Protein AF-A0A7R8X5J8-F1 (afdb_monomer_lite)

Organism: NCBI:txid69355

Sequence (379 aa):
MRDILRKKVKKLAGLCFRLHREPLELFSRILMIYAPQMLYEENERKGQHSQLTSLLLSNMGRINFPTYPVTTTRQLYLDRQDSIFYYEAQKLCSALQVLVEKKEWTEALELCQQAELKLDVYQSNKLYKMHVLYLPAFLRKLTAPSMLCYALSIQVEVLEKLRQYDEAVALLGRLLNQKNFLQDSRARWYDRLALNLHQHLKKPHLALEVIREGMRDAEVRGGHRLSLSERAERILAMLNREKRKKKKSKTEGEEEEDEEEGMKWDGPSFMCPKTAPLVLITGRSLPRDIPGMKRVYVMDGAEEGSKIACSVEELVIGHYEKNGFPNGIHGEGSTFHAIFGMFFWDIIYSAVPDAFINKHQILPLDLNSPFFYARFGSL

Foldseek 3Di:
DVVVVVVVVCVVVDDDDDDDPVVVVVVLLVLCVQPPFLCPPPVRVCPSVNSVVLVVCVVVVNDDADDFDAFADADLAPDPVQSVLLVVLVVLLVVLVVCVVVVVLVVSLVSLVVLVVSLVVQCVDPVSVVRLQPDDLLSVSRGNNQSSLVSLVVNLVSCVSVLVLVVSLVSLVVSLVDDRYPLLCVLVSLLSNLCSCVPRVVNNVVSLVSLLVLLVDPSHDDVSPQVSLVSNVVSQVVQQVVVVVVVVVVPPDDDDPDPDDGDDRPGDDHDDDDDDDDDDDDFAWDPDPDVPDATWTWDADPDVPDIDIDHPQVVVVVVVCVVVPVDDDDDVCNVVVVVCCVVCVCLQSYHDHQLDNDRSDNGGSCPVDPVSVPVVPDD

InterPro domains:
  IPR033315 Fanconi-associated nuclease 1-like [PTHR15749] (5-374)
  IPR049126 Fanconi-associated nuclease 1-like, TPR domain [PF21170] (82-235)
  IPR049132 Fanconi-associated nuclease 1-like, eukaryotes [cd22326] (1-375)

pLDDT: mean 89.66, std 11.08, range [40.62, 98.5]

Radius of gyration: 27.31 Å; chains: 1; bounding box: 70×75×76 Å

Structure (mmCIF, N/CA/C/O backbone):
data_AF-A0A7R8X5J8-F1
#
_entry.id   AF-A0A7R8X5J8-F1
#
loop_
_atom_site.group_PDB
_atom_site.id
_atom_site.type_symbol
_atom_site.label_atom_id
_atom_site.label_alt_id
_atom_site.label_comp_id
_atom_site.label_asym_id
_atom_site.label_entity_id
_atom_site.label_seq_id
_atom_site.pdbx_PDB_ins_code
_atom_site.Cartn_x
_atom_site.Cartn_y
_atom_site.Cartn_z
_atom_site.occupancy
_atom_site.B_iso_or_equiv
_atom_site.auth_seq_id
_atom_site.auth_comp_id
_atom_site.auth_asym_id
_atom_site.auth_atom_id
_atom_site.pdbx_PDB_model_num
ATOM 1 N N . MET A 1 1 ? 12.878 27.355 39.575 1.00 71.50 1 MET A N 1
ATOM 2 C CA . MET A 1 1 ? 13.371 27.859 38.265 1.00 71.50 1 MET A CA 1
ATOM 3 C C . MET A 1 1 ? 12.346 27.687 37.131 1.00 71.50 1 MET A C 1
ATOM 5 O O . MET A 1 1 ? 12.013 28.685 36.500 1.00 71.50 1 MET A O 1
ATOM 9 N N . ARG A 1 2 ? 11.777 26.487 36.901 1.00 81.44 2 ARG A N 1
ATOM 10 C CA . ARG A 1 2 ? 10.748 26.238 35.859 1.00 81.44 2 ARG A CA 1
ATOM 11 C C . ARG A 1 2 ? 9.509 27.145 35.938 1.00 81.44 2 ARG A C 1
ATOM 13 O O . ARG A 1 2 ? 9.089 27.669 34.912 1.00 81.44 2 ARG A O 1
ATOM 20 N N . ASP A 1 3 ? 8.960 27.397 37.126 1.00 85.75 3 ASP A N 1
ATOM 21 C CA . ASP A 1 3 ? 7.742 28.219 37.257 1.00 85.75 3 ASP A CA 1
ATOM 22 C C . ASP A 1 3 ? 7.964 29.705 36.965 1.00 85.75 3 ASP A C 1
ATOM 24 O O . ASP A 1 3 ? 7.092 30.371 36.405 1.00 85.75 3 ASP A O 1
ATOM 28 N N . ILE A 1 4 ? 9.155 30.221 37.282 1.00 90.38 4 ILE A N 1
ATOM 29 C CA . ILE A 1 4 ? 9.555 31.600 36.966 1.00 90.38 4 ILE A CA 1
ATOM 30 C C . ILE A 1 4 ? 9.665 31.766 35.446 1.00 90.38 4 ILE A C 1
ATOM 32 O O . ILE A 1 4 ? 9.130 32.723 34.885 1.00 90.38 4 ILE A O 1
ATOM 36 N N . LEU A 1 5 ? 10.292 30.795 34.772 1.00 93.12 5 LEU A N 1
ATOM 37 C CA . LEU A 1 5 ? 10.352 30.725 33.311 1.00 93.12 5 LEU A CA 1
ATOM 38 C C . LEU A 1 5 ? 8.951 30.649 32.698 1.00 93.12 5 LEU A C 1
ATOM 40 O O . LEU A 1 5 ? 8.623 31.452 31.830 1.00 93.12 5 LEU A O 1
ATOM 44 N N . ARG A 1 6 ? 8.085 29.763 33.201 1.00 91.69 6 ARG A N 1
ATOM 45 C CA . ARG A 1 6 ? 6.707 29.620 32.713 1.00 91.69 6 ARG A CA 1
ATOM 46 C C . ARG A 1 6 ? 5.906 30.917 32.849 1.00 91.69 6 ARG A C 1
ATOM 48 O O . ARG A 1 6 ? 5.167 31.259 31.931 1.00 91.69 6 ARG A O 1
ATOM 55 N N . LYS A 1 7 ? 6.055 31.658 33.955 1.00 91.81 7 LYS A N 1
ATOM 56 C CA . LYS A 1 7 ? 5.405 32.968 34.147 1.00 91.81 7 LYS A CA 1
ATOM 57 C C . LYS A 1 7 ? 5.925 34.021 33.164 1.00 91.81 7 LYS A C 1
ATOM 59 O O . LYS A 1 7 ? 5.110 34.716 32.562 1.00 91.81 7 LYS A O 1
ATOM 64 N N . LYS A 1 8 ? 7.246 34.116 32.959 1.00 94.00 8 LYS A N 1
ATOM 65 C CA . LYS A 1 8 ? 7.833 35.033 31.963 1.00 94.00 8 LYS A CA 1
ATOM 66 C C . LYS A 1 8 ? 7.366 34.701 30.542 1.00 94.00 8 LYS A C 1
ATOM 68 O O . LYS A 1 8 ? 6.934 35.601 29.833 1.00 94.00 8 LYS A O 1
ATOM 73 N N . VAL A 1 9 ? 7.371 33.420 30.165 1.00 94.81 9 VAL A N 1
ATOM 74 C CA . VAL A 1 9 ? 6.890 32.954 28.853 1.00 94.81 9 VAL A CA 1
ATOM 75 C C . VAL A 1 9 ? 5.410 33.275 28.662 1.00 94.81 9 VAL A C 1
ATOM 77 O O . VAL A 1 9 ? 5.051 33.838 27.639 1.00 94.81 9 VAL A O 1
ATOM 80 N N . LYS A 1 10 ? 4.552 32.997 29.654 1.00 93.38 10 LYS A N 1
ATOM 81 C CA . LYS A 1 10 ? 3.124 33.354 29.584 1.00 93.38 10 LYS A CA 1
ATOM 82 C C . LYS A 1 10 ? 2.907 34.859 29.415 1.00 93.38 10 LYS A C 1
ATOM 84 O O . LYS A 1 10 ? 2.040 35.257 28.649 1.00 93.38 10 LYS A O 1
ATOM 89 N N . LYS A 1 11 ? 3.698 35.689 30.105 1.00 94.75 11 LYS A N 1
ATOM 90 C CA . LYS A 1 11 ? 3.622 37.151 29.973 1.00 94.75 11 LYS A CA 1
ATOM 91 C C . LYS A 1 11 ? 4.022 37.621 28.569 1.00 94.75 11 LYS A C 1
ATOM 93 O O . LYS A 1 11 ? 3.382 38.524 28.051 1.00 94.75 11 LYS A O 1
ATOM 98 N N . LEU A 1 12 ? 5.046 37.011 27.969 1.00 95.88 12 LEU A N 1
ATOM 99 C CA . LEU A 1 12 ? 5.494 37.325 26.605 1.00 95.88 12 LEU A CA 1
ATOM 100 C C . LEU A 1 12 ? 4.529 36.813 25.528 1.00 95.88 12 LEU A C 1
ATOM 102 O O . LEU A 1 12 ? 4.311 37.503 24.542 1.00 95.88 12 LEU A O 1
ATOM 106 N N . ALA A 1 13 ? 3.955 35.622 25.714 1.00 93.75 13 ALA A N 1
ATOM 107 C CA . ALA A 1 13 ? 3.039 35.017 24.749 1.00 93.75 13 ALA A CA 1
ATOM 108 C C . ALA A 1 13 ? 1.680 35.739 24.677 1.00 93.75 13 ALA A C 1
ATOM 110 O O . ALA A 1 13 ? 1.012 35.681 23.649 1.00 93.75 13 ALA A O 1
ATOM 111 N N . GLY A 1 14 ? 1.272 36.423 25.753 1.00 94.00 14 GLY A N 1
ATOM 112 C CA . GLY A 1 14 ? 0.012 37.162 25.804 1.00 94.00 14 GLY A CA 1
ATOM 113 C C . GLY A 1 14 ? -1.219 36.248 25.838 1.00 94.00 14 GLY A C 1
ATOM 114 O O . GLY A 1 14 ? -1.211 35.188 26.469 1.00 94.00 14 GLY A O 1
ATOM 115 N N . LEU A 1 15 ? -2.305 36.683 25.192 1.00 94.12 15 LEU A N 1
ATOM 116 C CA . LEU A 1 15 ? -3.537 35.901 25.073 1.00 94.12 15 LEU A CA 1
ATOM 117 C C . LEU A 1 15 ? -3.350 34.791 24.036 1.00 94.12 15 LEU A C 1
ATOM 119 O O . LEU A 1 15 ? -3.205 35.054 22.845 1.00 94.12 15 LEU A O 1
ATOM 123 N N . CYS A 1 16 ? -3.387 33.541 24.491 1.00 93.62 16 CYS A N 1
ATOM 124 C CA . CYS A 1 16 ? -3.328 32.371 23.623 1.00 93.62 16 CYS A CA 1
ATOM 125 C C . CYS A 1 16 ? -4.620 31.568 23.743 1.00 93.62 16 CYS A C 1
ATOM 127 O O . CYS A 1 16 ? -5.056 31.237 24.847 1.00 93.62 16 CYS A O 1
ATOM 129 N N . PHE A 1 17 ? -5.183 31.188 22.601 1.00 93.19 17 PHE A N 1
ATOM 130 C CA . PHE A 1 17 ? -6.347 30.316 22.528 1.00 93.19 17 PHE A CA 1
ATOM 131 C C . PHE A 1 17 ? -5.923 28.945 22.010 1.00 93.19 17 PHE A C 1
ATOM 133 O O . PHE A 1 17 ? -5.065 28.826 21.136 1.00 93.19 17 PHE A O 1
ATOM 140 N N . ARG A 1 18 ? -6.531 27.894 22.554 1.00 93.44 18 ARG A N 1
ATOM 141 C CA . ARG A 1 18 ? -6.378 26.523 22.071 1.00 93.44 18 ARG A CA 1
ATOM 142 C C . ARG A 1 18 ? -7.739 25.856 22.129 1.00 93.44 18 ARG A C 1
ATOM 144 O O . ARG A 1 18 ? -8.434 25.984 23.133 1.00 93.44 18 ARG A O 1
ATOM 151 N N . LEU A 1 19 ? -8.092 25.122 21.080 1.00 93.12 19 LEU A N 1
ATOM 152 C CA . LEU A 1 19 ? -9.309 24.317 21.077 1.00 93.12 19 LEU A CA 1
ATOM 153 C C . LEU A 1 19 ? -9.273 23.281 22.207 1.00 93.12 19 LEU A C 1
ATOM 155 O O . LEU A 1 19 ? -8.221 22.715 22.527 1.00 93.12 19 LEU A O 1
ATOM 159 N N . HIS A 1 20 ? -10.433 23.034 22.814 1.00 95.19 20 HIS A N 1
ATOM 160 C CA . HIS A 1 20 ? -10.565 21.970 23.800 1.00 95.19 20 HIS A CA 1
ATOM 161 C C . HIS A 1 20 ? -10.403 20.608 23.114 1.00 95.19 20 HIS A C 1
ATOM 163 O O . HIS A 1 20 ? -10.935 20.381 22.025 1.00 95.19 20 HIS A O 1
ATOM 169 N N . ARG A 1 21 ? -9.659 19.699 23.750 1.00 92.38 21 ARG A N 1
ATOM 170 C CA . ARG A 1 21 ? -9.259 18.428 23.133 1.00 92.38 21 ARG A CA 1
ATOM 171 C C . ARG A 1 21 ? -10.446 17.496 22.891 1.00 92.38 21 ARG A C 1
ATOM 173 O O . ARG A 1 21 ? -10.514 16.875 21.840 1.00 92.38 21 ARG A O 1
ATOM 180 N N . GLU A 1 22 ? -11.380 17.421 23.833 1.00 93.31 22 GLU A N 1
ATOM 181 C CA . GLU A 1 22 ? -12.518 16.496 23.747 1.00 93.31 22 GLU A CA 1
ATOM 182 C C . GLU A 1 22 ? -13.473 16.802 22.574 1.00 93.31 22 GLU A C 1
ATOM 184 O O . GLU A 1 22 ? -13.712 15.891 21.778 1.00 93.31 22 GLU A O 1
ATOM 189 N N . PRO A 1 23 ? -13.968 18.047 22.373 1.00 94.25 23 PRO A N 1
ATOM 190 C CA . PRO A 1 23 ? -14.738 18.383 21.176 1.00 94.25 23 PRO A CA 1
ATOM 191 C C . PRO A 1 23 ? -13.960 18.141 19.885 1.00 94.25 23 PRO A C 1
ATOM 193 O O . PRO A 1 23 ? -14.516 17.614 18.926 1.00 94.25 23 PRO A O 1
ATOM 196 N N . LEU A 1 24 ? -12.666 18.480 19.863 1.00 90.12 24 LEU A N 1
ATOM 197 C CA . LEU A 1 24 ? -11.823 18.259 18.691 1.00 90.12 24 LEU A CA 1
ATOM 198 C C . LEU A 1 24 ? -11.755 16.766 18.330 1.00 90.12 24 LEU A C 1
ATOM 200 O O . LEU A 1 24 ? -11.981 16.404 17.181 1.00 90.12 24 LEU A O 1
ATOM 204 N N . GLU A 1 25 ? -11.520 15.888 19.309 1.00 90.38 25 GLU A N 1
ATOM 205 C CA . GLU A 1 25 ? -11.494 14.437 19.089 1.00 90.38 25 GLU A CA 1
ATOM 206 C C . GLU A 1 25 ? -12.866 13.862 18.707 1.00 90.38 25 GLU A C 1
ATOM 208 O O . GLU A 1 25 ? -12.939 12.866 17.985 1.00 90.38 25 GLU A O 1
ATOM 213 N N . LEU A 1 26 ? -13.968 14.465 19.161 1.00 91.81 26 LEU A N 1
ATOM 214 C CA . LEU A 1 26 ? -15.308 14.106 18.698 1.00 91.81 26 LEU A CA 1
ATOM 215 C C . LEU A 1 26 ? -15.492 14.445 17.213 1.00 91.81 26 LEU A C 1
ATOM 217 O O . LEU A 1 26 ? -15.857 13.562 16.439 1.00 91.81 26 LEU A O 1
ATOM 221 N N . PHE A 1 27 ? -15.195 15.678 16.799 1.00 91.06 27 PHE A N 1
ATOM 222 C CA . PHE A 1 27 ? -15.345 16.088 15.400 1.00 91.06 27 PHE A CA 1
ATOM 223 C C . PHE A 1 27 ? -14.394 15.340 14.464 1.00 91.06 27 PHE A C 1
ATOM 225 O O . PHE A 1 27 ? -14.813 14.940 13.381 1.00 91.06 27 PHE A O 1
ATOM 232 N N . SER A 1 28 ? -13.159 15.061 14.889 1.00 89.38 28 SER A N 1
ATOM 233 C CA . SER A 1 28 ? -12.234 14.219 14.122 1.00 89.38 28 SER A CA 1
ATOM 234 C C . SER A 1 28 ? -12.775 12.802 13.906 1.00 89.38 28 SER A C 1
ATOM 236 O O . SER A 1 28 ? -12.624 12.259 12.814 1.00 89.38 28 SER A O 1
ATOM 238 N N . ARG A 1 29 ? -13.445 12.207 14.904 1.00 90.88 29 ARG A N 1
ATOM 239 C CA . ARG A 1 29 ? -14.107 10.900 14.743 1.00 90.88 29 ARG A CA 1
ATOM 240 C C . ARG A 1 29 ? -15.298 10.969 13.796 1.00 90.88 29 ARG A C 1
ATOM 242 O O . ARG A 1 29 ? -15.433 10.094 12.950 1.00 90.88 29 ARG A O 1
ATOM 249 N N . ILE A 1 30 ? -16.133 12.002 13.913 1.00 90.50 30 ILE A N 1
ATOM 250 C CA . ILE A 1 30 ? -17.273 12.210 13.006 1.00 90.50 30 ILE A CA 1
ATOM 251 C C . ILE A 1 30 ? -16.777 12.345 11.565 1.00 90.50 30 ILE A C 1
ATOM 253 O O . ILE A 1 30 ? -17.298 11.676 10.678 1.00 90.50 30 ILE A O 1
ATOM 257 N N . LEU A 1 31 ? -15.741 13.154 11.339 1.00 88.19 31 LEU A N 1
ATOM 258 C CA . LEU A 1 31 ? -15.153 13.352 10.018 1.00 88.19 31 LEU A CA 1
ATOM 259 C C . LEU A 1 31 ? -14.571 12.053 9.449 1.00 88.19 31 LEU A C 1
ATOM 261 O O . LEU A 1 31 ? -14.787 11.750 8.280 1.00 88.19 31 LEU A O 1
ATOM 265 N N . MET A 1 32 ? -13.885 11.264 10.278 1.00 88.06 32 MET A N 1
ATOM 266 C CA . MET A 1 32 ? -13.378 9.959 9.864 1.00 88.06 32 MET A CA 1
ATOM 267 C C . MET A 1 32 ? -14.510 8.998 9.491 1.00 88.06 32 MET A C 1
ATOM 269 O O . MET A 1 32 ? -14.403 8.312 8.485 1.00 88.06 32 MET A O 1
ATOM 273 N N . ILE A 1 33 ? -15.584 8.916 10.280 1.00 88.06 33 ILE A N 1
ATOM 274 C CA . ILE A 1 33 ? -16.722 8.043 9.948 1.00 88.06 33 ILE A CA 1
ATOM 275 C C . ILE A 1 33 ? -17.393 8.519 8.657 1.00 88.06 33 ILE A C 1
ATOM 277 O O . ILE A 1 33 ? -17.816 7.699 7.849 1.00 88.06 33 ILE A O 1
ATOM 281 N N . TYR A 1 34 ? -17.471 9.837 8.462 1.00 87.62 34 TYR A N 1
ATOM 282 C CA . TYR A 1 34 ? -18.050 10.432 7.269 1.00 87.62 34 TYR A CA 1
ATOM 283 C C . TYR A 1 34 ? -17.261 10.074 6.009 1.00 87.62 34 TYR A C 1
ATOM 285 O O . TYR A 1 34 ? -17.854 9.663 5.020 1.00 87.62 34 TYR A O 1
ATOM 293 N N . ALA A 1 35 ? -15.936 10.212 6.052 1.00 82.38 35 ALA A N 1
ATOM 294 C CA . ALA A 1 35 ? -15.031 9.935 4.944 1.00 82.38 35 ALA A CA 1
ATOM 295 C C . ALA A 1 35 ? -13.856 9.069 5.436 1.00 82.38 35 ALA A C 1
ATOM 297 O O . ALA A 1 35 ? -12.760 9.592 5.676 1.00 82.38 35 ALA A O 1
ATOM 298 N N . PRO A 1 36 ? -14.065 7.757 5.631 1.00 77.62 36 PRO A N 1
ATOM 299 C CA . PRO A 1 36 ? -13.010 6.880 6.118 1.00 77.62 36 PRO A CA 1
ATOM 300 C C . PRO A 1 36 ? -11.932 6.738 5.032 1.00 77.62 36 PRO A C 1
ATOM 302 O O . PRO A 1 36 ? -12.239 6.793 3.843 1.00 77.62 36 PRO A O 1
ATOM 305 N N . GLN A 1 37 ? -10.661 6.643 5.432 1.00 69.75 37 GLN A N 1
ATOM 306 C CA . GLN A 1 37 ? -9.523 6.678 4.498 1.00 69.75 37 GLN A CA 1
ATOM 307 C C . GLN A 1 37 ? -8.802 5.336 4.454 1.00 69.75 37 GLN A C 1
ATOM 309 O O . GLN A 1 37 ? -8.480 4.774 5.507 1.00 69.75 37 GLN A O 1
ATOM 314 N N . MET A 1 38 ? -8.415 4.901 3.257 1.00 67.94 38 MET A N 1
ATOM 315 C CA . MET A 1 38 ? -7.457 3.816 3.069 1.00 67.94 38 MET A CA 1
ATOM 316 C C . MET A 1 38 ? -6.032 4.386 3.073 1.00 67.94 38 MET A C 1
ATOM 318 O O . MET A 1 38 ? -5.467 4.685 2.027 1.00 67.94 38 MET A O 1
ATOM 322 N N . LEU A 1 39 ? -5.394 4.537 4.244 1.00 60.09 39 LEU A N 1
ATOM 323 C CA . LEU A 1 39 ? -4.056 5.173 4.321 1.00 60.09 39 LEU A CA 1
ATOM 324 C C . LEU A 1 39 ? -2.958 4.465 3.496 1.00 60.09 39 LEU A C 1
ATOM 326 O O . LEU A 1 39 ? -1.916 5.061 3.202 1.00 60.09 39 LEU A O 1
ATOM 330 N N . TYR A 1 40 ? -3.160 3.195 3.147 1.00 59.72 40 TYR A N 1
ATOM 331 C CA . TYR A 1 40 ? -2.239 2.418 2.320 1.00 59.72 40 TYR A CA 1
ATOM 332 C C . TYR A 1 40 ? -2.503 2.531 0.813 1.00 59.72 40 TYR A C 1
ATOM 334 O O . TYR A 1 40 ? -1.666 2.068 0.041 1.00 59.72 40 TYR A O 1
ATOM 342 N N . GLU A 1 41 ? -3.592 3.172 0.381 1.00 60.00 41 GLU A N 1
ATOM 343 C CA . GLU A 1 41 ? -3.792 3.562 -1.016 1.00 60.00 41 GLU A CA 1
ATOM 344 C C . GLU A 1 41 ? -3.207 4.973 -1.210 1.00 60.00 41 GLU A C 1
ATOM 346 O O . GLU A 1 41 ? -3.655 5.944 -0.601 1.00 60.00 41 GLU A O 1
ATOM 351 N N . GLU A 1 42 ? -2.144 5.095 -2.016 1.00 49.00 42 GLU A N 1
ATOM 352 C CA . GLU A 1 42 ? -1.359 6.339 -2.158 1.00 49.00 42 GLU A CA 1
ATOM 353 C C . GLU A 1 42 ? -2.216 7.549 -2.569 1.00 49.00 42 GLU A C 1
ATOM 355 O O . GLU A 1 42 ? -1.991 8.659 -2.087 1.00 49.00 42 GLU A O 1
ATOM 360 N N . ASN A 1 43 ? -3.260 7.316 -3.371 1.00 48.03 43 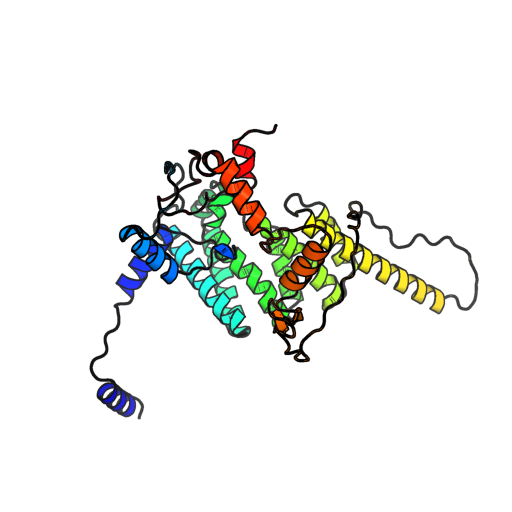ASN A N 1
ATOM 361 C CA . ASN A 1 43 ? -4.195 8.344 -3.837 1.00 48.03 43 ASN A CA 1
ATOM 362 C C . ASN A 1 43 ? -5.145 8.871 -2.742 1.00 48.03 43 ASN A C 1
ATOM 364 O O . ASN A 1 43 ? -5.756 9.930 -2.918 1.00 48.03 43 ASN A O 1
ATOM 368 N N . GLU A 1 44 ? -5.259 8.172 -1.608 1.00 52.75 44 GLU A N 1
ATOM 369 C CA . GLU A 1 44 ? -6.182 8.500 -0.514 1.00 52.75 44 GLU A CA 1
ATOM 370 C C . GLU A 1 44 ? -5.507 9.155 0.704 1.00 52.75 44 GLU A C 1
ATOM 372 O O . GLU A 1 44 ? -6.182 9.527 1.668 1.00 52.75 44 GLU A O 1
ATOM 377 N N . ARG A 1 45 ? -4.186 9.392 0.663 1.00 57.50 45 ARG A N 1
ATOM 378 C CA . ARG A 1 45 ? -3.403 10.019 1.751 1.00 57.50 45 ARG A CA 1
ATOM 379 C C . ARG A 1 45 ? -3.609 11.532 1.876 1.00 57.50 45 ARG A C 1
ATOM 381 O O . ARG A 1 45 ? -2.661 12.306 1.965 1.00 57.50 45 ARG A O 1
ATOM 388 N N . LYS A 1 46 ? -4.856 11.991 1.876 1.00 57.50 46 LYS A N 1
ATOM 389 C CA . LYS A 1 46 ? -5.170 13.427 1.890 1.00 57.50 46 LYS A CA 1
ATOM 390 C C . LYS A 1 46 ? -5.320 14.008 3.304 1.00 57.50 46 LYS A C 1
ATOM 392 O O . LYS A 1 46 ? -5.360 15.225 3.473 1.00 57.50 46 LYS A O 1
ATOM 397 N N . GLY A 1 47 ? -5.315 13.168 4.343 1.00 65.88 47 GLY A N 1
ATOM 398 C CA . GLY A 1 47 ? -5.442 13.607 5.735 1.00 65.88 47 GLY A CA 1
ATOM 399 C C . GLY A 1 47 ? -6.781 14.308 6.016 1.00 65.88 47 GLY A C 1
ATOM 400 O O . GLY A 1 47 ? -7.573 14.584 5.116 1.00 65.88 47 GLY A O 1
ATOM 401 N N . GLN A 1 48 ? -7.074 14.586 7.285 1.00 71.75 48 GLN A N 1
ATOM 402 C CA . GLN A 1 48 ? -8.363 15.187 7.673 1.00 71.75 48 GLN A CA 1
ATOM 403 C C . GLN A 1 48 ? -8.536 16.618 7.136 1.00 71.75 48 GLN A C 1
ATOM 405 O O . GLN A 1 48 ? -9.645 17.039 6.816 1.00 71.75 48 GLN A O 1
ATOM 410 N N . HIS A 1 49 ? -7.439 17.368 6.997 1.00 74.25 49 HIS A N 1
ATOM 411 C CA . HIS A 1 49 ? -7.492 18.750 6.525 1.00 74.25 49 HIS A CA 1
ATOM 412 C C . HIS A 1 49 ? -7.992 18.849 5.078 1.00 74.25 49 HIS A C 1
ATOM 414 O O . HIS A 1 49 ? -8.926 19.596 4.807 1.00 74.25 49 HIS A O 1
ATOM 420 N N . SER A 1 50 ? -7.447 18.043 4.161 1.00 77.38 50 SER A N 1
ATOM 421 C CA . SER A 1 50 ? -7.875 18.062 2.757 1.00 77.38 50 SER A CA 1
ATOM 422 C C . SER A 1 50 ? -9.325 17.604 2.577 1.00 77.38 50 SER A C 1
ATOM 424 O O . SER A 1 50 ? -10.025 18.119 1.703 1.00 77.38 50 SER A O 1
ATOM 426 N N . GLN A 1 51 ? -9.810 16.685 3.422 1.00 78.25 51 GLN A N 1
ATOM 427 C CA . GLN A 1 51 ? -11.221 16.292 3.423 1.00 78.25 51 GLN A CA 1
ATOM 428 C C . GLN A 1 51 ? -12.130 17.469 3.771 1.00 78.25 51 GLN A C 1
ATOM 430 O O . GLN A 1 51 ? -13.076 17.744 3.037 1.00 78.25 51 GLN A O 1
ATOM 435 N N . LEU A 1 52 ? -11.818 18.203 4.844 1.00 83.44 52 LEU A N 1
ATOM 436 C CA . LEU A 1 52 ? -12.576 19.397 5.225 1.00 83.44 52 LEU A CA 1
ATOM 437 C C . LEU A 1 52 ? -12.547 20.459 4.126 1.00 83.44 52 LEU A C 1
ATOM 439 O O . LEU A 1 52 ? -13.587 21.032 3.812 1.00 83.44 52 LEU A O 1
ATOM 443 N N . THR A 1 53 ? -11.390 20.680 3.497 1.00 85.69 53 THR A N 1
ATOM 444 C CA . THR A 1 53 ? -11.271 21.600 2.360 1.00 85.69 53 THR A CA 1
ATOM 445 C C . THR A 1 53 ? -12.148 21.160 1.190 1.00 85.69 53 THR A C 1
ATOM 447 O O . THR A 1 53 ? -12.851 21.984 0.613 1.00 85.69 53 THR A O 1
ATOM 450 N N . SER A 1 54 ? -12.168 19.866 0.864 1.00 84.94 54 SER A N 1
ATOM 451 C CA . SER A 1 54 ? -12.992 19.329 -0.227 1.00 84.94 54 SER A CA 1
ATOM 452 C C . SER A 1 54 ? -14.490 19.499 0.055 1.00 84.94 54 SER A C 1
ATOM 454 O O . SER A 1 54 ? -15.237 19.925 -0.824 1.00 84.94 54 SER A O 1
ATOM 456 N N . LEU A 1 55 ? -14.923 19.245 1.295 1.00 86.00 55 LEU A N 1
ATOM 457 C CA . LEU A 1 55 ? -16.309 19.454 1.728 1.00 86.00 55 LEU A CA 1
ATOM 458 C C . LEU A 1 55 ? -16.704 20.933 1.704 1.00 86.00 55 LEU A C 1
ATOM 460 O O . LEU A 1 55 ? -17.793 21.273 1.247 1.00 86.00 55 LEU A O 1
ATOM 464 N N . LEU A 1 56 ? -15.813 21.823 2.151 1.00 89.00 56 LEU A N 1
ATOM 465 C CA . LEU A 1 56 ? -16.033 23.266 2.098 1.00 89.00 56 LEU A CA 1
ATOM 466 C C . LEU A 1 56 ? -16.197 23.747 0.652 1.00 89.00 56 LEU A C 1
ATOM 468 O O . LEU A 1 56 ? -17.151 24.456 0.345 1.00 89.00 56 LEU A O 1
ATOM 472 N N . LEU A 1 57 ? -15.301 23.330 -0.244 1.00 90.06 57 LEU A N 1
ATOM 473 C CA . LEU A 1 57 ? -15.358 23.695 -1.658 1.00 90.06 57 LEU A CA 1
ATOM 474 C C . LEU A 1 57 ? -16.614 23.147 -2.344 1.00 90.06 57 LEU A C 1
ATOM 476 O O . LEU A 1 57 ? -17.193 23.836 -3.183 1.00 90.06 57 LEU A O 1
ATOM 480 N N . SER A 1 58 ? -17.072 21.955 -1.960 1.00 89.81 58 SER A N 1
ATOM 481 C CA . SER A 1 58 ? -18.348 21.413 -2.429 1.00 89.81 58 SER A CA 1
ATOM 482 C C . SER A 1 58 ? -19.538 22.242 -1.958 1.00 89.81 58 SER A C 1
ATOM 484 O O . SER A 1 58 ? -20.373 22.626 -2.772 1.00 89.81 58 SER A O 1
ATOM 486 N N . ASN A 1 59 ? -19.574 22.607 -0.673 1.00 89.81 59 ASN A N 1
ATOM 487 C CA . ASN A 1 59 ? -20.625 23.467 -0.124 1.00 89.81 59 ASN A CA 1
ATOM 488 C C . ASN A 1 59 ? -20.639 24.863 -0.768 1.00 89.81 59 ASN A C 1
ATOM 490 O O . ASN A 1 59 ? -21.695 25.476 -0.880 1.00 89.81 59 ASN A O 1
ATOM 494 N N . MET A 1 60 ? -19.483 25.362 -1.214 1.00 94.50 60 MET A N 1
ATOM 495 C CA . MET A 1 60 ? -19.362 26.615 -1.968 1.00 94.50 60 MET A CA 1
ATOM 496 C C . MET A 1 60 ? -19.712 26.478 -3.463 1.00 94.50 60 MET A C 1
ATOM 498 O O . MET A 1 60 ? -19.593 27.460 -4.195 1.00 94.50 60 MET A O 1
ATOM 502 N N . GLY A 1 61 ? -20.068 25.282 -3.945 1.00 91.69 61 GLY A N 1
ATOM 503 C CA . GLY A 1 61 ? -20.339 25.015 -5.363 1.00 91.69 61 GLY A CA 1
ATOM 504 C C . GLY A 1 61 ? -19.100 25.075 -6.266 1.00 91.69 61 GLY A C 1
ATOM 505 O O . GLY A 1 61 ? -19.223 25.226 -7.477 1.00 91.69 61 GLY A O 1
ATOM 506 N N . ARG A 1 62 ? -17.891 24.999 -5.692 1.00 93.25 62 ARG A N 1
ATOM 507 C CA . ARG A 1 62 ? -16.613 25.013 -6.431 1.00 93.25 62 ARG A CA 1
ATOM 508 C C . ARG A 1 62 ? -16.170 23.618 -6.870 1.00 93.25 62 ARG A C 1
ATOM 510 O O . ARG A 1 62 ? -15.367 23.509 -7.790 1.00 93.25 62 ARG A O 1
ATOM 517 N N . ILE A 1 63 ? -16.662 22.573 -6.204 1.00 90.25 63 ILE A N 1
ATOM 518 C CA . ILE A 1 63 ? -16.420 21.167 -6.546 1.00 90.25 63 ILE A CA 1
ATOM 519 C C . ILE A 1 63 ? -17.763 20.455 -6.668 1.00 90.25 63 ILE A C 1
ATOM 521 O O . ILE A 1 63 ? -18.575 20.497 -5.742 1.00 90.25 63 ILE A O 1
ATOM 525 N N . ASN A 1 64 ? -17.942 19.744 -7.780 1.00 91.38 64 ASN A N 1
ATOM 526 C CA . ASN A 1 64 ? -19.082 18.866 -8.009 1.00 91.38 64 ASN A CA 1
ATOM 527 C C . ASN A 1 64 ? -18.622 17.413 -7.931 1.00 91.38 64 ASN A C 1
ATOM 529 O O . ASN A 1 64 ? -17.676 17.019 -8.614 1.00 91.38 64 ASN A O 1
ATOM 533 N N . PHE A 1 65 ? -19.295 16.628 -7.095 1.00 91.44 65 PHE A N 1
ATOM 534 C CA . PHE A 1 65 ? -19.092 15.186 -7.040 1.00 91.44 65 PHE A CA 1
ATOM 535 C C . PHE A 1 65 ? -19.948 14.485 -8.102 1.00 91.44 65 PHE A C 1
ATOM 537 O O . PHE A 1 65 ? -20.990 15.019 -8.498 1.00 91.44 65 PHE A O 1
ATOM 544 N N . PRO A 1 66 ? -19.534 13.292 -8.562 1.00 93.12 66 PRO A N 1
ATOM 545 C CA . PRO A 1 66 ? -20.375 12.446 -9.399 1.00 93.12 66 PRO A CA 1
ATOM 546 C C . PRO A 1 66 ? -21.728 12.179 -8.730 1.00 93.12 66 PRO A C 1
ATOM 548 O O . PRO A 1 66 ? -21.831 12.133 -7.505 1.00 93.12 66 PRO A O 1
ATOM 551 N N . THR A 1 67 ? -22.771 12.006 -9.539 1.00 93.44 67 THR A N 1
ATOM 552 C CA . THR A 1 67 ? -24.113 11.680 -9.039 1.00 93.44 67 THR A CA 1
ATOM 553 C C . THR A 1 67 ? -24.319 10.173 -9.076 1.00 93.44 67 THR A C 1
ATOM 555 O O . THR A 1 67 ? -24.165 9.557 -10.125 1.00 93.44 67 THR A O 1
ATOM 558 N N . TYR A 1 68 ? -24.678 9.595 -7.934 1.00 94.19 68 TYR A N 1
ATOM 559 C CA . TYR A 1 68 ? -24.951 8.169 -7.763 1.00 94.19 68 TYR A CA 1
ATOM 560 C C . TYR A 1 68 ? -25.918 7.959 -6.589 1.00 94.19 68 TYR A C 1
ATOM 562 O O . TYR A 1 68 ? -25.978 8.791 -5.675 1.00 94.19 68 TYR A O 1
ATOM 570 N N . PRO A 1 69 ? -26.677 6.854 -6.574 1.00 93.44 69 PRO A N 1
ATOM 571 C CA . PRO A 1 69 ? -27.502 6.501 -5.431 1.00 93.44 69 PRO A CA 1
ATOM 572 C C . PRO A 1 69 ? -26.645 5.907 -4.307 1.00 93.44 69 PRO A C 1
ATOM 574 O O . PRO A 1 69 ? -25.851 4.991 -4.513 1.00 93.44 69 PRO A O 1
ATOM 577 N N . VAL A 1 70 ? -26.844 6.406 -3.088 1.00 93.56 70 VAL A N 1
ATOM 578 C CA . VAL A 1 70 ? -26.203 5.870 -1.881 1.00 93.56 70 VAL A CA 1
ATOM 579 C C . VAL A 1 70 ? -27.115 4.800 -1.290 1.00 93.56 70 VAL A C 1
ATOM 581 O O . VAL A 1 70 ? -28.202 5.111 -0.807 1.00 93.56 70 VAL A O 1
ATOM 584 N N . THR A 1 71 ? -26.675 3.541 -1.333 1.00 92.62 71 THR A N 1
ATOM 585 C CA . THR A 1 71 ? -27.419 2.398 -0.782 1.00 92.62 71 THR A CA 1
ATOM 586 C C . THR A 1 71 ? -26.540 1.651 0.209 1.00 92.62 71 THR A C 1
ATOM 588 O O . THR A 1 71 ? -25.698 0.850 -0.184 1.00 92.62 71 THR A O 1
ATOM 591 N N . THR A 1 72 ? -26.731 1.904 1.501 1.00 90.94 72 THR A N 1
ATOM 592 C CA . THR A 1 72 ? -25.994 1.223 2.574 1.00 90.94 72 THR A CA 1
ATOM 593 C C . THR A 1 72 ? -26.837 0.092 3.148 1.00 90.94 72 THR A C 1
ATOM 595 O O . THR A 1 72 ? -27.908 0.336 3.702 1.00 90.94 72 THR A O 1
ATOM 598 N N . THR A 1 73 ? -26.352 -1.138 3.032 1.00 92.81 73 THR A N 1
ATOM 599 C CA . THR A 1 73 ? -27.014 -2.352 3.537 1.00 92.81 73 THR A CA 1
ATOM 600 C C . THR A 1 73 ? -26.268 -2.986 4.704 1.00 92.81 73 THR A C 1
ATOM 602 O O . THR A 1 73 ? -26.870 -3.708 5.498 1.00 92.81 73 THR A O 1
ATOM 605 N N . ARG A 1 74 ? -24.964 -2.715 4.833 1.00 93.12 74 ARG A N 1
ATOM 606 C CA . ARG A 1 74 ? -24.116 -3.269 5.889 1.00 93.12 74 ARG A CA 1
ATOM 607 C C . ARG A 1 74 ? -23.666 -2.184 6.852 1.00 93.12 74 ARG A C 1
ATOM 609 O O . ARG A 1 74 ? -23.287 -1.083 6.461 1.00 93.12 74 ARG A O 1
ATOM 616 N N . GLN A 1 75 ? -23.660 -2.529 8.133 1.00 93.06 75 GLN A N 1
ATOM 617 C CA . GLN A 1 75 ? -23.111 -1.672 9.168 1.00 93.06 75 GLN A CA 1
ATOM 618 C C . GLN A 1 75 ? -21.583 -1.796 9.171 1.00 93.06 75 GLN A C 1
ATOM 620 O O . GLN A 1 75 ? -21.053 -2.881 9.395 1.00 93.06 75 GLN A O 1
ATOM 625 N N . LEU A 1 76 ? -20.868 -0.694 8.928 1.00 92.94 76 LEU A N 1
ATOM 626 C CA . LEU A 1 76 ? -19.405 -0.734 8.851 1.00 92.94 76 LEU A CA 1
ATOM 627 C C . LEU A 1 76 ? -18.758 -1.042 10.212 1.00 92.94 76 LEU A C 1
ATOM 629 O O . LEU A 1 76 ? -17.901 -1.916 10.298 1.00 92.94 76 LEU A O 1
ATOM 633 N N . TYR A 1 77 ? -19.217 -0.382 11.278 1.00 95.19 77 TYR A N 1
ATOM 634 C CA . TYR A 1 77 ? -18.724 -0.576 12.648 1.00 95.19 77 TYR A CA 1
ATOM 635 C C . TYR A 1 77 ? -19.835 -1.130 13.529 1.00 95.19 77 TYR A C 1
ATOM 637 O O . TYR A 1 77 ? -20.915 -0.541 13.547 1.00 95.19 77 TYR A O 1
ATOM 645 N N . LEU A 1 78 ? -19.580 -2.204 14.278 1.00 96.31 78 LEU A N 1
ATOM 646 C CA . LEU A 1 78 ? -20.606 -2.900 15.066 1.00 96.31 78 LEU A CA 1
ATOM 647 C C . LEU A 1 78 ? -21.266 -1.988 16.109 1.00 96.31 78 LEU A C 1
ATOM 649 O O . LEU A 1 78 ? -22.480 -2.017 16.302 1.00 96.31 78 LEU A O 1
ATOM 653 N N . ASP A 1 79 ? -20.466 -1.158 16.772 1.00 96.19 79 ASP A N 1
ATOM 654 C CA . ASP A 1 79 ? -20.913 -0.224 17.797 1.00 96.19 79 ASP A CA 1
ATOM 655 C C . ASP A 1 79 ? -19.995 1.016 17.857 1.00 96.19 79 ASP A C 1
ATOM 657 O O . ASP A 1 79 ? -19.076 1.206 17.052 1.00 96.19 79 ASP A O 1
ATOM 661 N N . ARG A 1 80 ? -20.247 1.898 18.832 1.00 95.06 80 ARG A N 1
ATOM 662 C CA . ARG A 1 80 ? -19.417 3.088 19.071 1.00 95.06 80 ARG A CA 1
ATOM 663 C C . ARG A 1 80 ? -17.970 2.733 19.424 1.00 95.06 80 ARG A C 1
ATOM 665 O O . ARG A 1 80 ? -17.069 3.507 19.120 1.00 95.06 80 ARG A O 1
ATOM 672 N N . GLN A 1 81 ? -17.744 1.636 20.131 1.00 95.88 81 GLN A N 1
ATOM 673 C CA . GLN A 1 81 ? -16.408 1.257 20.562 1.00 95.88 81 GLN A CA 1
ATOM 674 C C . GLN A 1 81 ? -15.584 0.726 19.380 1.00 95.88 81 GLN A C 1
ATOM 676 O O . GLN A 1 81 ? -14.409 1.065 19.267 1.00 95.88 81 GLN A O 1
ATOM 681 N N . ASP A 1 82 ? -16.206 0.002 18.451 1.00 96.19 82 ASP A N 1
ATOM 682 C CA . ASP A 1 82 ? -15.592 -0.453 17.200 1.00 96.19 82 ASP A CA 1
ATOM 683 C C . ASP A 1 82 ? -15.150 0.729 16.314 1.00 96.19 82 ASP A C 1
ATOM 685 O O . ASP A 1 82 ? -14.018 0.776 15.824 1.00 96.19 82 ASP A O 1
ATOM 689 N N . SER A 1 83 ? -15.980 1.775 16.204 1.00 94.75 83 SER A N 1
ATOM 690 C CA . SER A 1 83 ? -15.588 2.991 15.472 1.00 94.75 83 SER A CA 1
ATOM 691 C C . SER A 1 83 ? -14.456 3.766 16.162 1.00 94.75 83 SER A C 1
ATOM 693 O O . SER A 1 83 ? -13.615 4.374 15.492 1.00 94.75 83 SER A O 1
ATOM 695 N N . ILE A 1 84 ? -14.371 3.710 17.496 1.00 95.00 84 ILE A N 1
ATOM 696 C CA . ILE A 1 84 ? -13.236 4.255 18.254 1.00 95.00 84 ILE A CA 1
ATOM 697 C C . ILE A 1 84 ? -11.968 3.442 17.998 1.00 95.00 84 ILE A C 1
ATOM 699 O O . ILE A 1 84 ? -10.919 4.046 17.777 1.00 95.00 84 ILE A O 1
ATOM 703 N N . PHE A 1 85 ? -12.049 2.109 17.966 1.00 96.06 85 PHE A N 1
ATOM 704 C CA . PHE A 1 85 ? -10.904 1.263 17.622 1.00 96.06 85 PHE A CA 1
ATOM 705 C C . PHE A 1 85 ? -10.334 1.629 16.253 1.00 96.06 85 PHE A C 1
ATOM 707 O O . PHE A 1 85 ? -9.120 1.805 16.126 1.00 96.06 85 PHE A O 1
ATOM 714 N N . TYR A 1 86 ? -11.192 1.797 15.243 1.00 95.25 86 TYR A N 1
ATOM 715 C CA . TYR A 1 86 ? -10.748 2.210 13.912 1.00 95.25 86 TYR A CA 1
ATOM 716 C C . TYR A 1 86 ? -10.083 3.595 13.926 1.00 95.25 86 TYR A C 1
ATOM 718 O O . TYR A 1 86 ? -8.986 3.751 13.388 1.00 95.25 86 TYR A O 1
ATOM 726 N N . TYR A 1 87 ? -10.672 4.572 14.623 1.00 93.62 87 TYR A N 1
ATOM 727 C CA . TYR A 1 87 ? -10.084 5.908 14.774 1.00 93.62 87 TYR A CA 1
ATOM 728 C C . TYR A 1 87 ? -8.709 5.901 15.431 1.00 93.62 87 TYR A C 1
ATOM 730 O O . TYR A 1 87 ? -7.779 6.570 14.975 1.00 93.62 87 TYR A O 1
ATOM 738 N N . GLU A 1 88 ? -8.559 5.139 16.506 1.00 95.00 88 GLU A N 1
ATOM 739 C CA . GLU A 1 88 ? -7.281 5.021 17.188 1.00 95.00 88 GLU A CA 1
ATOM 740 C C . GLU A 1 88 ? -6.233 4.316 16.328 1.00 95.00 88 GLU A C 1
ATOM 742 O O . GLU A 1 88 ? -5.080 4.748 16.316 1.00 95.00 88 GLU A O 1
ATOM 747 N N . ALA A 1 89 ? -6.622 3.272 15.591 1.00 95.62 89 ALA A N 1
ATOM 748 C CA . ALA A 1 89 ? -5.740 2.586 14.654 1.00 95.62 89 ALA A CA 1
ATOM 749 C C . ALA A 1 89 ? -5.285 3.523 13.525 1.00 95.62 89 ALA A C 1
ATOM 751 O O . ALA A 1 89 ? -4.106 3.535 13.171 1.00 95.62 89 ALA A O 1
ATOM 752 N N . GLN A 1 90 ? -6.182 4.362 13.001 1.00 91.81 90 GLN A N 1
ATOM 753 C CA . GLN A 1 90 ? -5.844 5.339 11.971 1.00 91.81 90 GLN A CA 1
ATOM 754 C C . GLN A 1 90 ? -4.870 6.400 12.494 1.00 91.81 90 GLN A C 1
ATOM 756 O O . GLN A 1 90 ? -3.851 6.657 11.856 1.00 91.81 90 GLN A O 1
ATOM 761 N N . LYS A 1 91 ? -5.124 6.964 13.685 1.00 91.81 91 LYS A N 1
ATOM 762 C CA . LYS A 1 91 ? -4.196 7.909 14.332 1.00 91.81 91 LYS A CA 1
ATOM 763 C C . LYS A 1 91 ? -2.819 7.299 14.556 1.00 91.81 91 LYS A C 1
ATOM 765 O O . LYS A 1 91 ? -1.819 7.971 14.315 1.00 91.81 91 LYS A O 1
ATOM 770 N N . LEU A 1 92 ? -2.779 6.049 15.015 1.00 95.38 92 LEU A N 1
ATOM 771 C CA . LEU A 1 92 ? -1.539 5.308 15.204 1.00 95.38 92 LEU A CA 1
ATOM 772 C C . LEU A 1 92 ? -0.786 5.178 13.877 1.00 95.38 92 LEU A C 1
ATOM 774 O O . LEU A 1 92 ? 0.388 5.520 13.816 1.00 95.38 92 LEU A O 1
ATOM 778 N N . CYS A 1 93 ? -1.462 4.767 12.802 1.00 93.50 93 CYS A N 1
ATOM 779 C CA . CYS A 1 93 ? -0.844 4.624 11.483 1.00 93.50 93 CYS A CA 1
ATOM 780 C C . CYS A 1 93 ? -0.339 5.957 10.917 1.00 93.50 93 CYS A C 1
ATOM 782 O O . CYS A 1 93 ? 0.755 6.004 10.364 1.00 93.50 93 CYS A O 1
ATOM 784 N N . SER A 1 94 ? -1.095 7.048 11.071 1.00 90.56 94 SER A N 1
ATOM 785 C CA . SER A 1 94 ? -0.646 8.377 10.636 1.00 90.56 94 SER A CA 1
ATOM 786 C C . SER A 1 94 ? 0.573 8.857 11.423 1.00 90.56 94 SER A C 1
ATOM 788 O O . SER A 1 94 ? 1.507 9.395 10.836 1.00 90.56 94 SER A O 1
ATOM 790 N N . ALA A 1 95 ? 0.599 8.645 12.742 1.00 93.81 95 ALA A N 1
ATOM 791 C CA . ALA A 1 95 ? 1.774 8.957 13.552 1.00 93.81 95 ALA A CA 1
ATOM 792 C C . ALA A 1 95 ? 2.980 8.091 13.151 1.00 93.81 95 ALA A C 1
ATOM 794 O O . ALA A 1 95 ? 4.087 8.606 13.025 1.00 93.81 95 ALA A O 1
ATOM 795 N N . LEU A 1 96 ? 2.754 6.805 12.868 1.00 95.44 96 LEU A N 1
ATOM 796 C CA . LEU A 1 96 ? 3.790 5.883 12.411 1.00 95.44 96 LEU A CA 1
ATOM 797 C C . LEU A 1 96 ? 4.409 6.323 11.077 1.00 95.44 96 LEU A C 1
ATOM 799 O O . LEU A 1 96 ? 5.628 6.309 10.947 1.00 95.44 96 LEU A O 1
ATOM 803 N N . GLN A 1 97 ? 3.595 6.769 10.115 1.00 92.06 97 GLN A N 1
ATOM 804 C CA . GLN A 1 97 ? 4.085 7.313 8.842 1.00 92.06 97 GLN A CA 1
ATOM 805 C C . GLN A 1 97 ? 5.023 8.509 9.059 1.00 92.06 97 GLN A C 1
ATOM 807 O O . GLN A 1 97 ? 6.104 8.542 8.479 1.00 92.06 97 GLN A O 1
ATOM 812 N N . VAL A 1 98 ? 4.667 9.435 9.958 1.00 93.31 98 VAL A N 1
ATOM 813 C CA . VAL A 1 98 ? 5.519 10.591 10.291 1.00 93.31 98 VAL A CA 1
ATOM 814 C C . VAL A 1 98 ? 6.864 10.153 10.883 1.00 93.31 98 VAL A C 1
ATOM 816 O O . VAL A 1 98 ? 7.900 10.699 10.507 1.00 93.31 98 VAL A O 1
ATOM 819 N N . LEU A 1 99 ? 6.874 9.170 11.789 1.00 96.50 99 LEU A N 1
ATOM 820 C CA . LEU A 1 99 ? 8.115 8.652 12.385 1.00 96.50 99 LEU A CA 1
ATOM 821 C C . LEU A 1 99 ? 9.003 7.968 11.335 1.00 96.50 99 LEU A C 1
ATOM 823 O O . LEU A 1 99 ? 10.214 8.187 11.306 1.00 96.50 99 LEU A O 1
ATOM 827 N N . VAL A 1 100 ? 8.405 7.185 10.431 1.00 94.81 100 VAL A N 1
ATOM 828 C CA . VAL A 1 100 ? 9.113 6.524 9.321 1.00 94.81 100 VAL A CA 1
ATOM 829 C C . VAL A 1 100 ? 9.720 7.545 8.357 1.00 94.81 100 VAL A C 1
ATOM 831 O O . VAL A 1 100 ? 10.888 7.417 7.992 1.00 94.81 100 VAL A O 1
ATOM 834 N N . GLU A 1 101 ? 8.980 8.596 7.996 1.00 93.50 101 GLU A N 1
ATOM 835 C CA . GLU A 1 101 ? 9.483 9.694 7.156 1.00 93.50 101 GLU A CA 1
ATOM 836 C C . GLU A 1 101 ? 10.673 10.415 7.806 1.00 93.50 101 GLU A C 1
ATOM 838 O O . GLU A 1 101 ? 11.665 10.723 7.138 1.00 93.50 101 GLU A O 1
ATOM 843 N N . LYS A 1 102 ? 10.610 10.626 9.125 1.00 95.88 102 LYS A N 1
ATOM 844 C CA . LYS A 1 102 ? 11.704 11.200 9.922 1.00 95.88 102 LYS A CA 1
ATOM 845 C C . LYS A 1 102 ? 12.845 10.229 10.214 1.00 95.88 102 LYS A C 1
ATOM 847 O O . LYS A 1 102 ? 13.895 10.666 10.680 1.00 95.88 102 LYS A O 1
ATOM 852 N N . LYS A 1 103 ? 12.678 8.939 9.903 1.00 97.00 103 LYS A N 1
ATOM 853 C CA . LYS A 1 103 ? 13.631 7.856 10.197 1.00 97.00 103 LYS A CA 1
ATOM 854 C C . LYS A 1 103 ? 13.855 7.637 11.701 1.00 97.00 103 LYS A C 1
ATOM 856 O O . LYS A 1 103 ? 14.921 7.181 12.113 1.00 97.00 103 LYS A O 1
ATOM 861 N N . GLU A 1 104 ? 12.849 7.937 12.519 1.00 97.50 104 GLU A N 1
ATOM 862 C CA . GLU A 1 104 ? 12.831 7.717 13.972 1.00 97.50 104 GLU A CA 1
ATOM 863 C C . GLU A 1 104 ? 12.441 6.252 14.264 1.00 97.50 104 GLU A C 1
ATOM 865 O O . GLU A 1 104 ? 11.350 5.943 14.740 1.00 97.50 104 GLU A O 1
ATOM 870 N N . TRP A 1 105 ? 13.327 5.311 13.908 1.00 97.88 105 TRP A N 1
ATOM 871 C CA . TRP A 1 105 ? 13.013 3.872 13.856 1.00 97.88 105 TRP A CA 1
ATOM 872 C C . TRP A 1 105 ? 12.667 3.240 15.208 1.00 97.88 105 TRP A C 1
ATOM 874 O O . TRP A 1 105 ? 11.832 2.342 15.265 1.00 97.88 105 TRP A O 1
ATOM 884 N N . THR A 1 106 ? 13.295 3.685 16.296 1.00 97.25 106 THR A N 1
ATOM 885 C CA . THR A 1 106 ? 13.050 3.141 17.642 1.00 97.25 106 THR A CA 1
ATOM 886 C C . THR A 1 106 ? 11.660 3.513 18.149 1.00 97.25 106 THR A C 1
ATOM 888 O O . THR A 1 106 ? 10.910 2.644 18.580 1.00 97.25 106 THR A O 1
ATOM 891 N N . GLU A 1 107 ? 11.279 4.782 18.008 1.00 97.56 107 GLU A N 1
ATOM 892 C CA . GLU A 1 107 ? 9.945 5.276 18.370 1.00 97.56 107 GLU A CA 1
ATOM 893 C C . GLU A 1 107 ? 8.868 4.666 17.460 1.00 97.56 107 GLU A C 1
ATOM 895 O O . GLU A 1 107 ? 7.781 4.303 17.913 1.00 97.56 107 GLU A O 1
ATOM 900 N N . ALA A 1 108 ? 9.184 4.479 16.171 1.00 98.12 108 ALA A N 1
ATOM 901 C CA . ALA A 1 108 ? 8.308 3.777 15.239 1.00 98.12 108 ALA A CA 1
ATOM 902 C C . ALA A 1 108 ? 8.053 2.326 15.680 1.00 98.12 108 ALA A C 1
ATOM 904 O O . ALA A 1 108 ? 6.915 1.857 15.599 1.00 98.12 108 ALA A O 1
ATOM 905 N N . LEU A 1 109 ? 9.076 1.622 16.180 1.00 98.12 109 LEU A N 1
ATOM 906 C CA . LEU A 1 109 ? 8.938 0.249 16.668 1.00 98.12 109 LEU A CA 1
ATOM 907 C C . LEU A 1 109 ? 8.038 0.169 17.909 1.00 98.12 109 LEU A C 1
ATOM 909 O O . LEU A 1 109 ? 7.165 -0.696 17.960 1.00 98.12 109 LEU A O 1
ATOM 913 N N . GLU A 1 110 ? 8.186 1.087 18.869 1.00 97.69 110 GLU A N 1
ATOM 914 C CA . GLU A 1 110 ? 7.303 1.167 20.046 1.00 97.69 110 GLU A CA 1
ATOM 915 C C . GLU A 1 110 ? 5.835 1.350 19.638 1.00 97.69 110 GLU A C 1
ATOM 917 O O . GLU A 1 110 ? 4.927 0.720 20.188 1.00 97.69 110 GLU A O 1
ATOM 922 N N . LEU A 1 111 ? 5.589 2.189 18.631 1.00 97.69 111 LEU A N 1
ATOM 923 C CA . LEU A 1 111 ? 4.245 2.428 18.122 1.00 97.69 111 LEU A CA 1
ATOM 924 C C . LEU A 1 111 ? 3.682 1.205 17.375 1.00 97.69 111 LEU A C 1
ATOM 926 O O . LEU A 1 111 ? 2.487 0.919 17.472 1.00 97.69 111 LEU A O 1
ATOM 930 N N . CYS A 1 112 ? 4.530 0.441 16.683 1.00 97.75 112 CYS A N 1
ATOM 931 C CA . CYS A 1 112 ? 4.142 -0.830 16.067 1.00 97.75 112 CYS A CA 1
ATOM 932 C C . CYS A 1 112 ? 3.775 -1.893 17.114 1.00 97.75 112 CYS A C 1
ATOM 934 O O . CYS A 1 112 ? 2.764 -2.574 16.961 1.00 97.75 112 CYS A O 1
ATOM 936 N N . GLN A 1 113 ? 4.519 -1.986 18.219 1.00 97.00 113 GLN A N 1
ATOM 937 C CA . GLN A 1 113 ? 4.188 -2.892 19.329 1.00 97.00 113 GLN A CA 1
ATOM 938 C C . GLN A 1 113 ? 2.827 -2.549 19.954 1.00 97.00 113 GLN A C 1
ATOM 940 O O . GLN A 1 113 ? 2.029 -3.435 20.255 1.00 97.00 113 GLN A O 1
ATOM 945 N N . GLN A 1 114 ? 2.500 -1.258 20.079 1.00 97.75 114 GLN A N 1
ATOM 946 C CA . GLN A 1 114 ? 1.153 -0.838 20.482 1.00 97.75 114 GLN A CA 1
ATOM 947 C C . GLN A 1 114 ? 0.084 -1.274 19.469 1.00 97.75 114 GLN A C 1
ATOM 949 O O . GLN A 1 114 ? -1.033 -1.611 19.867 1.00 97.75 114 GLN A O 1
ATOM 954 N N . ALA A 1 115 ? 0.402 -1.281 18.171 1.00 97.94 115 ALA A N 1
ATOM 955 C CA . ALA A 1 115 ? -0.507 -1.763 17.135 1.00 97.94 115 ALA A CA 1
ATOM 956 C C . ALA A 1 115 ? -0.768 -3.272 17.252 1.00 97.94 115 ALA A C 1
ATOM 958 O O . ALA A 1 115 ? -1.921 -3.688 17.135 1.00 97.94 115 ALA A O 1
ATOM 959 N N . GLU A 1 116 ? 0.267 -4.073 17.529 1.00 97.12 116 GLU A N 1
ATOM 960 C CA . GLU A 1 116 ? 0.134 -5.512 17.799 1.00 97.12 116 GLU A CA 1
ATOM 961 C C . GLU A 1 116 ? -0.806 -5.769 18.978 1.00 97.12 116 GLU A C 1
ATOM 963 O O . GLU A 1 116 ? -1.805 -6.468 18.823 1.00 97.12 116 GLU A O 1
ATOM 968 N N . LEU A 1 117 ? -0.561 -5.115 20.119 1.00 97.50 117 LEU A N 1
ATOM 969 C CA . LEU A 1 117 ? -1.400 -5.268 21.310 1.00 97.50 117 LEU A CA 1
ATOM 970 C C . LEU A 1 117 ? -2.862 -4.900 21.031 1.00 97.50 117 LEU A C 1
ATOM 972 O O . LEU A 1 117 ? -3.779 -5.611 21.441 1.00 97.50 117 LEU A O 1
ATOM 976 N N . LYS A 1 118 ? -3.106 -3.804 20.302 1.00 97.62 118 LYS A N 1
ATOM 977 C CA . LYS A 1 118 ? -4.468 -3.409 19.913 1.00 97.62 118 LYS A CA 1
ATOM 978 C C . LYS A 1 118 ? -5.128 -4.432 18.995 1.00 97.62 118 LYS A C 1
ATOM 980 O O . LYS A 1 118 ? -6.335 -4.647 19.112 1.00 97.62 118 LYS A O 1
ATOM 985 N N . LEU A 1 119 ? -4.365 -5.052 18.096 1.00 97.12 119 LEU A N 1
ATOM 986 C CA . LEU A 1 119 ? -4.882 -6.076 17.195 1.00 97.12 119 LEU A CA 1
ATOM 987 C C . LEU A 1 119 ? -5.277 -7.327 17.979 1.00 97.12 119 LEU A C 1
ATOM 989 O O . LEU A 1 119 ? -6.365 -7.851 17.752 1.00 97.12 119 LEU A O 1
ATOM 993 N N . ASP A 1 120 ? -4.452 -7.749 18.934 1.00 96.38 120 ASP A N 1
ATOM 994 C CA . ASP A 1 120 ? -4.734 -8.898 19.797 1.00 96.38 120 ASP A CA 1
ATOM 995 C C . ASP A 1 120 ? -5.979 -8.654 20.661 1.00 96.38 120 ASP A C 1
ATOM 997 O O . ASP A 1 120 ? -6.885 -9.491 20.704 1.00 96.38 120 ASP A O 1
ATOM 1001 N N . VAL A 1 121 ? -6.088 -7.467 21.273 1.00 96.75 121 VAL A N 1
ATOM 1002 C CA . VAL A 1 121 ? -7.285 -7.047 22.023 1.00 96.75 121 VAL A CA 1
ATOM 1003 C C . VAL A 1 121 ? -8.525 -7.108 21.132 1.00 96.75 121 VAL A C 1
ATOM 1005 O O . VAL A 1 121 ? -9.532 -7.696 21.526 1.00 96.75 121 VAL A O 1
ATOM 1008 N N . TYR A 1 122 ? -8.458 -6.568 19.913 1.00 96.38 122 TYR A N 1
ATOM 1009 C CA . TYR A 1 122 ? -9.584 -6.602 18.980 1.00 96.38 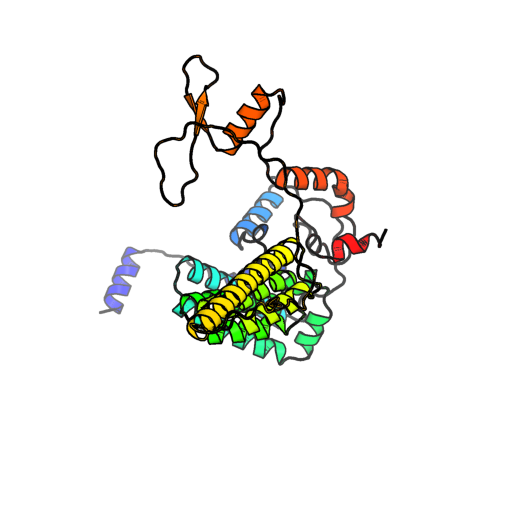122 TYR A CA 1
ATOM 1010 C C . TYR A 1 122 ? -9.970 -8.038 18.597 1.00 96.38 122 TYR A C 1
ATOM 1012 O O . TYR A 1 122 ? -11.145 -8.401 18.619 1.00 96.38 122 TYR A O 1
ATOM 1020 N N . GLN A 1 123 ? -8.983 -8.877 18.271 1.00 93.31 123 GLN A N 1
ATOM 1021 C CA . GLN A 1 123 ? -9.198 -10.261 17.844 1.00 93.31 123 GLN A CA 1
ATOM 1022 C C . GLN A 1 123 ? -9.691 -11.178 18.968 1.00 93.31 123 GLN A C 1
ATOM 1024 O O . GLN A 1 123 ? -10.357 -12.176 18.676 1.00 93.31 123 GLN A O 1
ATOM 1029 N N . SER A 1 124 ? -9.401 -10.845 20.230 1.00 96.06 124 SER A N 1
ATOM 1030 C CA . SER A 1 124 ? -9.918 -11.564 21.401 1.00 96.06 124 SER A CA 1
ATOM 1031 C C . SER A 1 124 ? -11.442 -11.444 21.539 1.00 96.06 124 SER A C 1
ATOM 1033 O O . SER A 1 124 ? -12.098 -12.353 22.052 1.00 96.06 124 SER A O 1
ATOM 1035 N N . ASN A 1 125 ? -12.036 -10.368 21.011 1.00 96.62 125 ASN A N 1
ATOM 1036 C CA . ASN A 1 125 ? -13.479 -10.191 20.987 1.00 96.62 125 ASN A CA 1
ATOM 1037 C C . ASN A 1 125 ? -14.099 -10.947 19.799 1.00 96.62 125 ASN A C 1
ATOM 1039 O O . ASN A 1 125 ? -14.040 -10.516 18.644 1.00 96.62 125 ASN A O 1
ATOM 1043 N N . LYS A 1 126 ? -14.755 -12.078 20.094 1.00 96.62 126 LYS A N 1
ATOM 1044 C CA . LYS A 1 126 ? -15.399 -12.932 19.084 1.00 96.62 126 LYS A CA 1
ATOM 1045 C C . LYS A 1 126 ? -16.458 -12.191 18.260 1.00 96.62 126 LYS A C 1
ATOM 1047 O O . LYS A 1 126 ? -16.557 -12.457 17.065 1.00 96.62 126 LYS A O 1
ATOM 1052 N N . LEU A 1 127 ? -17.225 -11.276 18.860 1.00 96.94 127 LEU A N 1
ATOM 1053 C CA . LEU A 1 127 ? -18.269 -10.532 18.146 1.00 96.94 127 LEU A CA 1
ATOM 1054 C C . LEU A 1 127 ? -17.660 -9.590 17.106 1.00 96.94 127 LEU A C 1
ATOM 1056 O O . LEU A 1 127 ? -18.056 -9.639 15.944 1.00 96.94 127 LEU A O 1
ATOM 1060 N N . TYR A 1 128 ? -16.642 -8.814 17.484 1.00 96.94 128 TYR A N 1
ATOM 1061 C CA . TYR A 1 128 ? -15.936 -7.930 16.549 1.00 96.94 128 TYR A CA 1
ATOM 1062 C C . TYR A 1 128 ? -15.236 -8.704 15.437 1.00 96.94 128 TYR A C 1
ATOM 1064 O O . TYR A 1 128 ? -15.361 -8.359 14.261 1.00 96.94 128 TYR A O 1
ATOM 1072 N N . LYS A 1 129 ? -14.568 -9.810 15.780 1.00 95.62 129 LYS A N 1
ATOM 1073 C CA . LYS A 1 129 ? -13.945 -10.685 14.784 1.00 95.62 129 LYS A CA 1
ATOM 1074 C C . LYS A 1 129 ? -14.969 -11.210 13.774 1.00 95.62 129 LYS A C 1
ATOM 1076 O O . LYS A 1 129 ? -14.711 -11.158 12.577 1.00 95.62 129 LYS A O 1
ATOM 1081 N N . MET A 1 130 ? -16.122 -11.697 14.234 1.00 96.31 130 MET A N 1
ATOM 1082 C CA . MET A 1 130 ? -17.169 -12.205 13.342 1.00 96.31 130 MET A CA 1
ATOM 1083 C C . MET A 1 130 ? -17.780 -11.105 12.471 1.00 96.31 130 MET A C 1
ATOM 1085 O O . MET A 1 130 ? -17.967 -11.325 11.276 1.00 96.31 130 MET A O 1
ATOM 1089 N N . HIS A 1 131 ? -18.035 -9.927 13.044 1.00 96.88 131 HIS A N 1
ATOM 1090 C CA . HIS A 1 131 ? -18.570 -8.771 12.323 1.00 96.88 131 HIS A CA 1
ATOM 1091 C C . HIS A 1 131 ? -17.662 -8.352 11.164 1.00 96.88 131 HIS A C 1
ATOM 1093 O O . HIS A 1 131 ? -18.099 -8.288 10.018 1.00 96.88 131 HIS A O 1
ATOM 1099 N N . VAL A 1 132 ? -16.367 -8.156 11.429 1.00 96.38 132 VAL A N 1
ATOM 1100 C CA . VAL A 1 132 ? -15.411 -7.749 10.388 1.00 96.38 132 VAL A CA 1
ATOM 1101 C C . VAL A 1 132 ? -15.288 -8.804 9.291 1.00 96.38 132 VAL A C 1
ATOM 1103 O O . VAL A 1 132 ? -15.154 -8.457 8.123 1.00 96.38 132 VAL A O 1
ATOM 1106 N N . LEU A 1 133 ? -15.347 -10.094 9.630 1.00 95.19 133 LEU A N 1
ATOM 1107 C CA . LEU A 1 133 ? -15.263 -11.166 8.634 1.00 95.19 133 LEU A CA 1
ATOM 1108 C C . LEU A 1 133 ? -16.530 -11.320 7.784 1.00 95.19 133 LEU A C 1
ATOM 1110 O O . LEU A 1 133 ? -16.438 -11.865 6.688 1.00 95.19 133 LEU A O 1
ATOM 1114 N N . TYR A 1 134 ? -17.678 -10.827 8.254 1.00 95.44 134 TYR A N 1
ATOM 1115 C CA . TYR A 1 134 ? -18.914 -10.764 7.471 1.00 95.44 134 TYR A CA 1
ATOM 1116 C C . TYR A 1 134 ? -18.875 -9.668 6.391 1.00 95.44 134 TYR A C 1
ATOM 1118 O O . TYR A 1 134 ? -19.567 -9.762 5.374 1.00 95.44 134 TYR A O 1
ATOM 1126 N N . LEU A 1 135 ? -18.059 -8.628 6.582 1.00 95.38 135 LEU A N 1
ATOM 1127 C CA . LEU A 1 135 ? -17.921 -7.556 5.604 1.00 95.38 135 LEU A CA 1
ATOM 1128 C C . LEU A 1 135 ? -17.197 -8.047 4.333 1.00 95.38 135 LEU A C 1
ATOM 1130 O O . LEU A 1 135 ? -16.214 -8.789 4.423 1.00 95.38 135 LEU A O 1
ATOM 1134 N N . PRO A 1 136 ? -17.616 -7.592 3.137 1.00 93.19 136 PRO A N 1
ATOM 1135 C CA . PRO A 1 136 ? -16.879 -7.856 1.907 1.00 93.19 136 PRO A CA 1
ATOM 1136 C C . PRO A 1 136 ? -15.484 -7.221 1.962 1.00 93.19 136 PRO A C 1
ATOM 1138 O O . PRO A 1 136 ? -15.249 -6.248 2.683 1.00 93.19 136 PRO A O 1
ATOM 1141 N N . ALA A 1 137 ? -14.536 -7.757 1.184 1.00 91.06 137 ALA A N 1
ATOM 1142 C CA . ALA A 1 137 ? -13.127 -7.374 1.296 1.00 91.06 137 ALA A CA 1
ATOM 1143 C C . ALA A 1 137 ? -12.891 -5.865 1.132 1.00 91.06 137 ALA A C 1
ATOM 1145 O O . ALA A 1 137 ? -12.099 -5.303 1.884 1.00 91.06 137 ALA A O 1
ATOM 1146 N N . PHE A 1 138 ? -13.620 -5.209 0.224 1.00 91.12 138 PHE A N 1
ATOM 1147 C CA . PHE A 1 138 ? -13.517 -3.768 -0.005 1.00 91.12 138 PHE A CA 1
ATOM 1148 C C . PHE A 1 138 ? -13.998 -2.914 1.185 1.00 91.12 138 PHE A C 1
ATOM 1150 O O . PHE A 1 138 ? -13.474 -1.826 1.391 1.00 91.12 138 PHE A O 1
ATOM 1157 N N . LEU A 1 139 ? -14.914 -3.417 2.025 1.00 93.38 139 LEU A N 1
ATOM 1158 C CA . LEU A 1 139 ? -15.305 -2.754 3.278 1.00 93.38 139 LEU A CA 1
ATOM 1159 C C . LEU A 1 139 ? -14.391 -3.126 4.443 1.00 93.38 139 LEU A C 1
ATOM 1161 O O . LEU A 1 139 ? -14.113 -2.278 5.287 1.00 93.38 139 LEU A O 1
ATOM 1165 N N . ARG A 1 140 ? -13.864 -4.361 4.486 1.00 94.00 140 ARG A N 1
ATOM 1166 C CA . ARG A 1 140 ? -12.895 -4.774 5.523 1.00 94.00 140 ARG A CA 1
ATOM 1167 C C . ARG A 1 140 ? -11.689 -3.850 5.562 1.00 94.00 140 ARG A C 1
ATOM 1169 O O . ARG A 1 140 ? -11.125 -3.625 6.631 1.00 94.00 140 ARG A O 1
ATOM 1176 N N . LYS A 1 141 ? -11.313 -3.291 4.416 1.00 91.62 141 LYS A N 1
ATOM 1177 C CA . LYS A 1 141 ? -10.258 -2.290 4.277 1.00 91.62 141 LYS A CA 1
ATOM 1178 C C . LYS A 1 141 ? -10.456 -1.052 5.188 1.00 91.62 141 LYS A C 1
ATOM 1180 O O . LYS A 1 141 ? -9.459 -0.511 5.660 1.00 91.62 141 LYS A O 1
ATOM 1185 N N . LEU A 1 142 ? -11.704 -0.696 5.524 1.00 92.50 142 LEU A N 1
ATOM 1186 C CA . LEU A 1 142 ? -12.110 0.421 6.400 1.00 92.50 142 LEU A CA 1
ATOM 1187 C C . LEU A 1 142 ? -12.336 0.002 7.870 1.00 92.50 142 LEU A C 1
ATOM 1189 O O . LEU A 1 142 ? -13.144 0.599 8.575 1.00 92.50 142 LEU A O 1
ATOM 1193 N N . THR A 1 143 ? -11.663 -1.049 8.344 1.00 95.25 143 THR A N 1
ATOM 1194 C CA . THR A 1 143 ? -11.821 -1.559 9.722 1.00 95.25 143 THR A CA 1
ATOM 1195 C C . THR A 1 143 ? -10.516 -1.492 10.509 1.00 95.25 143 THR A C 1
ATOM 1197 O O . THR A 1 143 ? -9.424 -1.448 9.932 1.00 95.25 143 THR A O 1
ATOM 1200 N N . ALA A 1 144 ? -10.613 -1.486 11.845 1.00 96.00 144 ALA A N 1
ATOM 1201 C CA . ALA A 1 144 ? -9.449 -1.425 12.735 1.00 96.00 144 ALA A CA 1
ATOM 1202 C C . ALA A 1 144 ? -8.399 -2.509 12.421 1.00 96.00 144 ALA A C 1
ATOM 1204 O O . ALA A 1 144 ? -7.228 -2.158 12.263 1.00 96.00 144 ALA A O 1
ATOM 1205 N N . PRO A 1 145 ? -8.774 -3.794 12.251 1.00 96.69 145 PRO A N 1
ATOM 1206 C CA . PRO A 1 145 ? -7.815 -4.844 11.920 1.00 96.69 145 PRO A CA 1
ATOM 1207 C C . PRO A 1 145 ? -7.017 -4.583 10.641 1.00 96.69 145 PRO A C 1
ATOM 1209 O O . PRO A 1 145 ? -5.815 -4.821 10.633 1.00 96.69 145 PRO A O 1
ATOM 1212 N N . SER A 1 146 ? -7.635 -4.038 9.586 1.00 95.31 146 SER A N 1
ATOM 1213 C CA . SER A 1 146 ? -6.913 -3.694 8.351 1.00 95.31 146 SER A CA 1
ATOM 1214 C C . SER A 1 146 ? -5.859 -2.616 8.581 1.00 95.31 146 SER A C 1
ATOM 1216 O O . SER A 1 146 ? -4.735 -2.741 8.095 1.00 95.31 146 SER A O 1
ATOM 1218 N N . MET A 1 147 ? -6.194 -1.585 9.361 1.00 94.50 147 MET A N 1
ATOM 1219 C CA . MET A 1 147 ? -5.256 -0.520 9.723 1.00 94.50 147 MET A CA 1
ATOM 1220 C C . MET A 1 147 ? -4.110 -1.042 10.587 1.00 94.50 147 MET A C 1
ATOM 1222 O O . MET A 1 147 ? -2.949 -0.731 10.339 1.00 94.50 147 MET A O 1
ATOM 1226 N N . LEU A 1 148 ? -4.411 -1.887 11.568 1.00 97.12 148 LEU A N 1
ATOM 1227 C CA . LEU A 1 148 ? -3.387 -2.468 12.430 1.00 97.12 148 LEU A CA 1
ATOM 1228 C C . LEU A 1 148 ? -2.490 -3.438 11.647 1.00 97.12 148 LEU A C 1
ATOM 1230 O O . LEU A 1 148 ? -1.275 -3.350 11.766 1.00 97.12 148 LEU A O 1
ATOM 1234 N N . CYS A 1 149 ? -3.035 -4.271 10.753 1.00 96.75 149 CYS A N 1
ATOM 1235 C CA . CYS A 1 149 ? -2.235 -5.083 9.826 1.00 96.75 149 CYS A CA 1
ATOM 1236 C C . CYS A 1 149 ? -1.353 -4.229 8.898 1.00 96.75 149 CYS A C 1
ATOM 1238 O O . CYS A 1 149 ? -0.258 -4.657 8.523 1.00 96.75 149 CYS A O 1
ATOM 1240 N N . TYR A 1 150 ? -1.796 -3.022 8.535 1.00 95.50 150 TYR A N 1
ATOM 1241 C CA . TYR A 1 150 ? -0.970 -2.083 7.778 1.00 95.50 150 TYR A CA 1
ATOM 1242 C C . TYR A 1 150 ? 0.192 -1.560 8.629 1.00 95.50 150 TYR A C 1
ATOM 1244 O O . TYR A 1 150 ? 1.328 -1.567 8.157 1.00 95.50 150 TYR A O 1
ATOM 1252 N N . ALA A 1 151 ? -0.050 -1.216 9.898 1.00 97.19 151 ALA A N 1
ATOM 1253 C CA . ALA A 1 151 ? 1.020 -0.879 10.838 1.00 97.19 151 ALA A CA 1
ATOM 1254 C C . ALA A 1 151 ? 2.034 -2.028 10.990 1.00 97.19 151 ALA A C 1
ATOM 1256 O O . ALA A 1 151 ? 3.233 -1.782 10.929 1.00 97.19 151 ALA A O 1
ATOM 1257 N N . LEU A 1 152 ? 1.580 -3.285 11.066 1.00 97.62 152 LEU A N 1
ATOM 1258 C CA . LEU A 1 152 ? 2.476 -4.452 11.084 1.00 97.62 152 LEU A CA 1
ATOM 1259 C C . LEU A 1 152 ? 3.272 -4.610 9.781 1.00 97.62 152 LEU A C 1
ATOM 1261 O O . LEU A 1 152 ? 4.417 -5.050 9.792 1.00 97.62 152 LEU A O 1
ATOM 1265 N N . SER A 1 153 ? 2.695 -4.232 8.639 1.00 97.00 153 SER A N 1
ATOM 1266 C CA . SER A 1 153 ? 3.430 -4.224 7.368 1.00 97.00 153 SER A CA 1
ATOM 1267 C C . SER A 1 153 ? 4.541 -3.171 7.363 1.00 97.00 153 SER A C 1
ATOM 1269 O O . SER A 1 153 ? 5.608 -3.421 6.811 1.00 97.00 153 SER A O 1
ATOM 1271 N N . ILE A 1 154 ? 4.312 -2.016 7.995 1.00 96.81 154 ILE A N 1
ATOM 1272 C CA . ILE A 1 154 ? 5.345 -0.994 8.215 1.00 96.81 154 ILE A CA 1
ATOM 1273 C C . ILE A 1 154 ? 6.382 -1.484 9.234 1.00 96.81 154 ILE A C 1
ATOM 1275 O O . ILE A 1 154 ? 7.573 -1.259 9.051 1.00 96.81 154 ILE A O 1
ATOM 1279 N N . GLN A 1 155 ? 5.962 -2.197 10.279 1.00 98.19 155 GLN A N 1
ATOM 1280 C CA . GLN A 1 155 ? 6.867 -2.756 11.281 1.00 98.19 155 GLN A CA 1
ATOM 1281 C C . GLN A 1 155 ? 7.932 -3.661 10.658 1.00 98.19 155 GLN A C 1
ATOM 1283 O O . GLN A 1 155 ? 9.072 -3.626 11.102 1.00 98.19 155 GLN A O 1
ATOM 1288 N N . VAL A 1 156 ? 7.605 -4.414 9.601 1.00 98.25 156 VAL A N 1
ATOM 1289 C CA . VAL A 1 156 ? 8.606 -5.175 8.832 1.00 98.25 156 VAL A CA 1
ATOM 1290 C C . VAL A 1 156 ? 9.710 -4.255 8.304 1.00 98.25 156 VAL A C 1
ATOM 1292 O O . VAL A 1 156 ? 10.884 -4.554 8.495 1.00 98.25 156 VAL A O 1
ATOM 1295 N N . GLU A 1 157 ? 9.359 -3.120 7.691 1.00 97.12 157 GLU A N 1
ATOM 1296 C CA . GLU A 1 157 ? 10.345 -2.138 7.220 1.00 97.12 157 GLU A CA 1
ATOM 1297 C C . GLU A 1 157 ? 11.172 -1.578 8.386 1.00 97.12 157 GLU A C 1
ATOM 1299 O O . GLU A 1 157 ? 12.396 -1.499 8.293 1.00 97.12 157 GLU A O 1
ATOM 1304 N N . VAL A 1 158 ? 10.526 -1.234 9.504 1.00 98.19 158 VAL A N 1
ATOM 1305 C CA . VAL A 1 158 ? 11.207 -0.720 10.704 1.00 98.19 158 VAL A CA 1
ATOM 1306 C C . VAL A 1 158 ? 12.217 -1.738 11.246 1.00 98.19 158 VAL A C 1
ATOM 1308 O O . VAL A 1 158 ? 13.374 -1.388 11.481 1.00 98.19 158 VAL A O 1
ATOM 1311 N N . LEU A 1 159 ? 11.820 -3.006 11.382 1.00 98.44 159 LEU A N 1
ATOM 1312 C CA . LEU A 1 159 ? 12.688 -4.100 11.827 1.00 98.44 159 LEU A CA 1
ATOM 1313 C C . LEU A 1 159 ? 13.882 -4.286 10.881 1.00 98.44 159 LEU A C 1
ATOM 1315 O O . LEU A 1 159 ? 15.019 -4.412 11.331 1.00 98.44 159 LEU A O 1
ATOM 1319 N N . GLU A 1 160 ? 13.663 -4.222 9.567 1.00 97.75 160 GLU A N 1
ATOM 1320 C CA . GLU A 1 160 ? 14.738 -4.295 8.572 1.00 97.75 160 GLU A CA 1
ATOM 1321 C C . GLU A 1 160 ? 15.728 -3.123 8.699 1.00 97.75 160 GLU A C 1
ATOM 1323 O O . GLU A 1 160 ? 16.942 -3.331 8.607 1.00 97.75 160 GLU A O 1
ATOM 1328 N N . LYS A 1 161 ? 15.252 -1.896 8.968 1.00 97.69 161 LYS A N 1
ATOM 1329 C CA . LYS A 1 161 ? 16.125 -0.731 9.228 1.00 97.69 161 LYS A CA 1
ATOM 1330 C C . LYS A 1 161 ? 16.935 -0.884 10.511 1.00 97.69 161 LYS A C 1
ATOM 1332 O O . LYS A 1 161 ? 18.091 -0.462 10.547 1.00 97.69 161 LYS A O 1
ATOM 1337 N N . LEU A 1 162 ? 16.360 -1.534 11.518 1.00 97.69 162 LEU A N 1
ATOM 1338 C CA . LEU A 1 162 ? 17.027 -1.899 12.769 1.00 97.69 162 LEU A CA 1
ATOM 1339 C C . LEU A 1 162 ? 17.877 -3.177 12.654 1.00 97.69 162 LEU A C 1
ATOM 1341 O O . LEU A 1 162 ? 18.522 -3.566 13.623 1.00 97.69 162 LEU A O 1
ATOM 1345 N N . ARG A 1 163 ? 17.939 -3.801 11.466 1.00 97.69 163 ARG A N 1
ATOM 1346 C CA . ARG A 1 163 ? 18.666 -5.054 11.176 1.00 97.69 163 ARG A CA 1
ATOM 1347 C C . ARG A 1 163 ? 18.165 -6.273 11.964 1.00 97.69 163 ARG A C 1
ATOM 1349 O O . ARG A 1 163 ? 18.889 -7.258 12.093 1.00 97.69 163 ARG A O 1
ATOM 1356 N N . GLN A 1 164 ? 16.925 -6.226 12.435 1.00 98.00 164 GLN A N 1
ATOM 1357 C CA . GLN A 1 164 ? 16.216 -7.304 13.126 1.00 98.00 164 GLN A CA 1
ATOM 1358 C C . GLN A 1 164 ? 15.514 -8.209 12.103 1.00 98.00 164 GLN A C 1
ATOM 1360 O O . GLN A 1 164 ? 14.291 -8.205 11.946 1.00 98.00 164 GLN A O 1
ATOM 1365 N N . TYR A 1 165 ? 16.314 -8.914 11.296 1.00 98.31 165 TYR A N 1
ATOM 1366 C CA . TYR A 1 165 ? 15.805 -9.669 10.146 1.00 98.31 165 TYR A CA 1
ATOM 1367 C C . TYR A 1 165 ? 15.076 -10.957 10.538 1.00 98.31 165 TYR A C 1
ATOM 1369 O O . TYR A 1 165 ? 14.161 -11.361 9.822 1.00 98.31 165 TYR A O 1
ATOM 1377 N N . ASP A 1 166 ? 15.451 -11.599 11.647 1.00 98.19 166 ASP A N 1
ATOM 1378 C CA . ASP A 1 166 ? 14.768 -12.801 12.134 1.00 98.19 166 ASP A CA 1
ATOM 1379 C C . ASP A 1 166 ? 13.342 -12.464 12.596 1.00 98.19 166 ASP A C 1
ATOM 1381 O O . ASP A 1 166 ? 12.383 -13.131 12.200 1.00 98.19 166 ASP A O 1
ATOM 1385 N N . GLU A 1 167 ? 13.177 -11.365 13.335 1.00 98.25 167 GLU A N 1
ATOM 1386 C CA . GLU A 1 167 ? 11.876 -10.841 13.746 1.00 98.25 167 GLU A CA 1
ATOM 1387 C C . GLU A 1 167 ? 11.044 -10.393 12.538 1.00 98.25 167 GLU A C 1
ATOM 1389 O O . GLU A 1 167 ? 9.852 -10.700 12.460 1.00 98.25 167 GLU A O 1
ATOM 1394 N N . ALA A 1 168 ? 11.666 -9.729 11.555 1.00 98.44 168 ALA A N 1
ATOM 1395 C CA . ALA A 1 168 ? 10.992 -9.326 10.321 1.00 98.44 168 ALA A CA 1
ATOM 1396 C C . ALA A 1 168 ? 10.465 -10.538 9.533 1.00 98.44 168 ALA A C 1
ATOM 1398 O O . ALA A 1 168 ? 9.336 -10.519 9.040 1.00 98.44 168 ALA A O 1
ATOM 1399 N N . VAL A 1 169 ? 11.255 -11.614 9.436 1.00 98.50 169 VAL A N 1
ATOM 1400 C CA . VAL A 1 169 ? 10.858 -12.875 8.790 1.00 98.50 169 VAL A CA 1
ATOM 1401 C C . VAL A 1 169 ? 9.710 -13.550 9.543 1.00 98.50 169 VAL A C 1
ATOM 1403 O O . VAL A 1 169 ? 8.738 -13.971 8.911 1.00 98.50 169 VAL A O 1
ATOM 1406 N N . ALA A 1 170 ? 9.770 -13.605 10.876 1.00 98.38 170 ALA A N 1
ATOM 1407 C CA . ALA A 1 170 ? 8.693 -14.160 11.695 1.00 98.38 170 ALA A CA 1
ATOM 1408 C C . ALA A 1 170 ? 7.379 -13.373 11.530 1.00 98.38 170 ALA A C 1
ATOM 1410 O O . ALA A 1 170 ? 6.304 -13.964 11.370 1.00 98.38 170 ALA A O 1
ATOM 1411 N N . LEU A 1 171 ? 7.458 -12.038 11.506 1.00 98.38 171 LEU A N 1
ATOM 1412 C CA . LEU A 1 171 ? 6.301 -11.169 11.303 1.00 98.38 171 LEU A CA 1
ATOM 1413 C C . LEU A 1 171 ? 5.708 -11.315 9.894 1.00 98.38 171 LEU A C 1
ATOM 1415 O O . LEU A 1 171 ? 4.489 -11.425 9.752 1.00 98.38 171 LEU A O 1
ATOM 1419 N N . LEU A 1 172 ? 6.545 -11.389 8.856 1.00 98.44 172 LEU A N 1
ATOM 1420 C CA . LEU A 1 172 ? 6.102 -11.661 7.484 1.00 98.44 172 LEU A CA 1
ATOM 1421 C C . LEU A 1 172 ? 5.389 -13.014 7.372 1.00 98.44 172 LEU A C 1
ATOM 1423 O O . LEU A 1 172 ? 4.339 -13.093 6.736 1.00 98.44 172 LEU A O 1
ATOM 1427 N N . GLY A 1 173 ? 5.897 -14.054 8.040 1.00 97.94 173 GLY A N 1
ATOM 1428 C CA . GLY A 1 173 ? 5.228 -15.354 8.125 1.00 97.94 173 GLY A CA 1
ATOM 1429 C C . GLY A 1 173 ? 3.831 -15.255 8.751 1.00 97.94 173 GLY A C 1
ATOM 1430 O O . GLY A 1 173 ? 2.862 -15.776 8.199 1.00 97.94 173 GLY A O 1
ATOM 1431 N N . ARG A 1 174 ? 3.687 -14.507 9.856 1.00 97.19 174 ARG A N 1
ATOM 1432 C CA . ARG A 1 174 ? 2.377 -14.231 10.479 1.00 97.19 174 ARG A CA 1
ATOM 1433 C C . ARG A 1 174 ? 1.426 -13.485 9.537 1.00 97.19 174 ARG A C 1
ATOM 1435 O O . ARG A 1 174 ? 0.254 -13.854 9.443 1.00 97.19 174 ARG A O 1
ATOM 1442 N N . LEU A 1 175 ? 1.914 -12.455 8.842 1.00 97.44 175 LEU A N 1
ATOM 1443 C CA . LEU A 1 175 ? 1.121 -11.663 7.892 1.00 97.44 175 LEU A CA 1
ATOM 1444 C C . LEU A 1 175 ? 0.655 -12.494 6.690 1.00 97.44 175 LEU A C 1
ATOM 1446 O O . LEU A 1 175 ? -0.479 -12.332 6.241 1.00 97.44 175 LEU A O 1
ATOM 1450 N N . LEU A 1 176 ? 1.493 -13.411 6.204 1.00 97.38 176 LEU A N 1
ATOM 1451 C CA . LEU A 1 176 ? 1.159 -14.319 5.106 1.00 97.38 176 LEU A CA 1
ATOM 1452 C C . LEU A 1 176 ? 0.204 -15.444 5.524 1.00 97.38 176 LEU A C 1
ATOM 1454 O O . LEU A 1 176 ? -0.581 -15.905 4.692 1.00 97.38 176 LEU A O 1
ATOM 1458 N N . ASN A 1 177 ? 0.216 -15.856 6.794 1.00 96.25 177 ASN A N 1
ATOM 1459 C CA . ASN A 1 177 ? -0.677 -16.899 7.300 1.00 96.25 177 ASN A CA 1
ATOM 1460 C C . ASN A 1 177 ? -2.147 -16.436 7.397 1.00 96.25 177 ASN A C 1
ATOM 1462 O O . ASN A 1 177 ? -3.070 -17.235 7.233 1.00 96.25 177 ASN A O 1
ATOM 1466 N N . GLN A 1 178 ? -2.400 -15.142 7.628 1.00 93.38 178 GLN A N 1
ATOM 1467 C CA . GLN A 1 178 ? -3.766 -14.604 7.614 1.00 93.38 178 GLN A CA 1
ATOM 1468 C C . GLN A 1 178 ? -4.262 -14.318 6.180 1.00 93.38 178 GLN A C 1
ATOM 1470 O O . GLN A 1 178 ? -3.501 -13.891 5.312 1.00 93.38 178 GLN A O 1
ATOM 1475 N N . LYS A 1 179 ? -5.564 -14.525 5.933 1.00 91.81 179 LYS A N 1
ATOM 1476 C CA . LYS A 1 179 ? -6.201 -14.420 4.599 1.00 91.81 179 LYS A CA 1
ATOM 1477 C C . LYS A 1 179 ? -7.307 -13.359 4.506 1.00 91.81 179 LYS A C 1
ATOM 1479 O O . LYS A 1 179 ? -8.105 -13.354 3.576 1.00 91.81 179 LYS A O 1
ATOM 1484 N N . ASN A 1 180 ? -7.416 -12.489 5.507 1.00 92.62 180 ASN A N 1
ATOM 1485 C CA . ASN A 1 180 ? -8.574 -11.603 5.652 1.00 92.62 180 ASN A CA 1
ATOM 1486 C C . ASN A 1 180 ? -8.263 -10.139 5.360 1.00 92.62 180 ASN A C 1
ATOM 1488 O O . ASN A 1 180 ? -9.123 -9.413 4.867 1.00 92.62 180 ASN A O 1
ATOM 1492 N N . PHE A 1 181 ? -7.041 -9.707 5.648 1.00 94.00 181 PHE A N 1
ATOM 1493 C CA . PHE A 1 181 ? -6.652 -8.306 5.616 1.00 94.00 181 PHE A CA 1
ATOM 1494 C C . PHE A 1 181 ? -5.509 -8.097 4.631 1.00 94.00 181 PHE A C 1
ATOM 1496 O O . PHE A 1 181 ? -4.639 -8.957 4.497 1.00 94.00 181 PHE A O 1
ATOM 1503 N N . LEU A 1 182 ? -5.535 -6.963 3.925 1.00 91.88 182 LEU A N 1
ATOM 1504 C CA . LEU A 1 182 ? -4.479 -6.525 3.005 1.00 91.88 182 LEU A CA 1
ATOM 1505 C C . LEU A 1 182 ? -4.036 -7.593 1.990 1.00 91.88 182 LEU A C 1
ATOM 1507 O O . LEU A 1 182 ? -2.843 -7.792 1.771 1.00 91.88 182 LEU A O 1
ATOM 1511 N N . GLN A 1 183 ? -4.991 -8.276 1.351 1.00 90.75 183 GLN A N 1
ATOM 1512 C CA . GLN A 1 183 ? -4.673 -9.307 0.352 1.00 90.75 183 GLN A CA 1
ATOM 1513 C C . GLN A 1 183 ? -3.825 -8.744 -0.805 1.00 90.75 183 GLN A C 1
ATOM 1515 O O . GLN A 1 183 ? -2.846 -9.364 -1.212 1.00 90.75 183 GLN A O 1
ATOM 1520 N N . ASP A 1 184 ? -4.072 -7.486 -1.185 1.00 88.25 184 ASP A N 1
ATOM 1521 C CA . ASP A 1 184 ? -3.284 -6.735 -2.171 1.00 88.25 184 ASP A CA 1
ATOM 1522 C C . ASP A 1 184 ? -1.785 -6.611 -1.819 1.00 88.25 184 ASP A C 1
ATOM 1524 O O . ASP A 1 184 ? -0.960 -6.372 -2.703 1.00 88.25 184 ASP A O 1
ATOM 1528 N N . SER A 1 185 ? -1.422 -6.756 -0.537 1.00 92.38 185 SER A N 1
ATOM 1529 C CA . SER A 1 185 ? -0.049 -6.621 -0.026 1.00 92.38 185 SER A CA 1
ATOM 1530 C C . SER A 1 185 ? 0.709 -7.948 0.063 1.00 92.38 185 SER A C 1
ATOM 1532 O O . SER A 1 185 ? 1.928 -7.929 0.239 1.00 92.38 185 SER A O 1
ATOM 1534 N N . ARG A 1 186 ? 0.041 -9.100 -0.107 1.00 94.94 186 ARG A N 1
ATOM 1535 C CA . ARG A 1 186 ? 0.665 -10.434 0.013 1.00 94.94 186 ARG A CA 1
ATOM 1536 C C . ARG A 1 186 ? 1.862 -10.602 -0.905 1.00 94.94 186 ARG A C 1
ATOM 1538 O O . ARG A 1 186 ? 2.904 -11.097 -0.493 1.00 94.94 186 ARG A O 1
ATOM 1545 N N . ALA A 1 187 ? 1.737 -10.108 -2.129 1.00 93.75 187 ALA A N 1
ATOM 1546 C CA . ALA A 1 187 ? 2.806 -10.118 -3.110 1.00 93.75 187 ALA A CA 1
ATOM 1547 C C . ALA A 1 187 ? 4.076 -9.398 -2.623 1.00 93.75 187 ALA A C 1
ATOM 1549 O O . ALA A 1 187 ? 5.186 -9.909 -2.770 1.00 93.75 187 ALA A O 1
ATOM 1550 N N . ARG A 1 188 ? 3.905 -8.235 -1.982 1.00 94.88 188 ARG A N 1
ATOM 1551 C CA . ARG A 1 188 ? 5.001 -7.485 -1.362 1.00 94.88 188 ARG A CA 1
ATOM 1552 C C . ARG A 1 188 ? 5.588 -8.253 -0.181 1.00 94.88 188 ARG A C 1
ATOM 1554 O O . ARG A 1 188 ? 6.805 -8.290 -0.040 1.00 94.88 188 ARG A O 1
ATOM 1561 N N . TRP A 1 189 ? 4.751 -8.878 0.646 1.00 97.81 189 TRP A N 1
ATOM 1562 C CA . TRP A 1 189 ? 5.220 -9.680 1.778 1.00 97.81 189 TRP A CA 1
ATOM 1563 C C . TRP A 1 189 ? 6.043 -10.893 1.328 1.00 97.81 189 TRP A C 1
ATOM 1565 O O . TRP A 1 189 ? 7.111 -11.119 1.890 1.00 97.81 189 TRP A O 1
ATOM 1575 N N . TYR A 1 190 ? 5.620 -11.618 0.285 1.00 98.12 190 TYR A N 1
ATOM 1576 C CA . TYR A 1 190 ? 6.406 -12.712 -0.298 1.00 98.12 190 TYR A CA 1
ATOM 1577 C C . TYR A 1 190 ? 7.761 -12.234 -0.821 1.00 98.12 190 TYR A C 1
ATOM 1579 O O . TYR A 1 190 ? 8.782 -12.845 -0.506 1.00 98.12 190 TYR A O 1
ATOM 1587 N N . ASP A 1 191 ? 7.796 -11.132 -1.580 1.00 95.94 191 ASP A N 1
ATOM 1588 C CA . ASP A 1 191 ? 9.061 -10.606 -2.103 1.00 95.94 191 ASP A CA 1
ATOM 1589 C C . ASP A 1 191 ? 10.011 -10.172 -0.976 1.00 95.94 191 ASP A C 1
ATOM 1591 O O . ASP A 1 191 ? 11.188 -10.543 -0.988 1.00 95.94 191 ASP A O 1
ATOM 1595 N N . ARG A 1 192 ? 9.501 -9.467 0.046 1.00 97.50 192 ARG A N 1
ATOM 1596 C CA . ARG A 1 192 ? 10.296 -9.084 1.226 1.00 97.50 192 ARG A CA 1
ATOM 1597 C C . ARG A 1 192 ? 10.785 -10.294 2.014 1.00 97.50 192 ARG A C 1
ATOM 1599 O O . ARG A 1 192 ? 11.951 -10.325 2.395 1.00 97.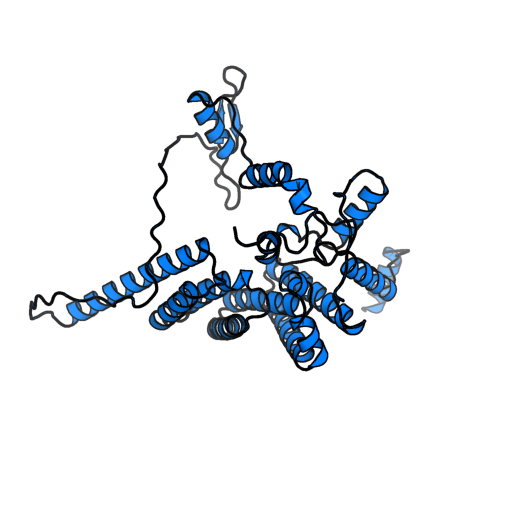50 192 ARG A O 1
ATOM 1606 N N . LEU A 1 193 ? 9.943 -11.307 2.217 1.00 98.38 193 LEU A N 1
ATOM 1607 C CA . LEU A 1 193 ? 10.314 -12.525 2.938 1.00 98.38 193 LEU A CA 1
ATOM 1608 C C . LEU A 1 193 ? 11.424 -13.280 2.201 1.00 98.38 193 LEU A C 1
ATOM 1610 O O . LEU A 1 193 ? 12.449 -13.615 2.797 1.00 98.38 193 LEU A O 1
ATOM 1614 N N . ALA A 1 194 ? 11.263 -13.474 0.892 1.00 97.88 194 ALA A N 1
ATOM 1615 C CA . ALA A 1 194 ? 12.273 -14.101 0.051 1.00 97.88 194 ALA A CA 1
ATOM 1616 C C . ALA A 1 194 ? 13.584 -13.298 0.032 1.00 97.88 194 ALA A C 1
ATOM 1618 O O . ALA A 1 194 ? 14.670 -13.881 0.088 1.00 97.88 194 ALA A O 1
ATOM 1619 N N . LEU A 1 195 ? 13.507 -11.963 -0.018 1.00 97.44 195 LEU A N 1
ATOM 1620 C CA . LEU A 1 195 ? 14.672 -11.082 0.062 1.00 97.44 195 LEU A CA 1
ATOM 1621 C C . LEU A 1 195 ? 15.395 -11.236 1.401 1.00 97.44 195 LEU A C 1
ATOM 1623 O O . LEU A 1 195 ? 16.607 -11.452 1.395 1.00 97.44 195 LEU A O 1
ATOM 1627 N N . ASN A 1 196 ? 14.678 -11.179 2.524 1.00 98.19 196 ASN A N 1
ATOM 1628 C CA . ASN A 1 196 ? 15.270 -11.277 3.857 1.00 98.19 196 ASN A CA 1
ATOM 1629 C C . ASN A 1 196 ? 15.935 -12.639 4.082 1.00 98.19 196 ASN A C 1
ATOM 1631 O O . ASN A 1 196 ? 17.083 -12.695 4.530 1.00 98.19 196 ASN A O 1
ATOM 1635 N N . LEU A 1 197 ? 15.275 -13.729 3.679 1.00 98.19 197 LEU A N 1
ATOM 1636 C CA . LEU A 1 197 ? 15.845 -15.075 3.739 1.00 98.19 197 LEU A CA 1
ATOM 1637 C C . LEU A 1 197 ? 17.107 -15.200 2.881 1.00 98.19 197 LEU A C 1
ATOM 1639 O O . LEU A 1 197 ? 18.123 -15.710 3.349 1.00 98.19 197 LEU A O 1
ATOM 1643 N N . HIS A 1 198 ? 17.074 -14.711 1.641 1.00 97.00 198 HIS A N 1
ATOM 1644 C CA . HIS A 1 198 ? 18.193 -14.844 0.713 1.00 97.00 198 HIS A CA 1
ATOM 1645 C C . HIS A 1 198 ? 19.370 -13.921 1.070 1.00 97.00 198 HIS A C 1
ATOM 1647 O O . HIS A 1 198 ? 20.500 -14.383 1.240 1.00 97.00 198 HIS A O 1
ATOM 1653 N N . GLN A 1 199 ? 19.133 -12.613 1.158 1.00 96.06 199 GLN A N 1
ATOM 1654 C CA . GLN A 1 199 ? 20.198 -11.612 1.235 1.00 96.06 199 GLN A CA 1
ATOM 1655 C C . GLN A 1 199 ? 20.719 -11.407 2.655 1.00 96.06 199 GLN A C 1
ATOM 1657 O O . GLN A 1 199 ? 21.935 -11.263 2.820 1.00 96.06 199 GLN A O 1
ATOM 1662 N N . HIS A 1 200 ? 19.839 -11.416 3.657 1.00 96.69 200 HIS A N 1
ATOM 1663 C CA . HIS A 1 200 ? 20.194 -11.066 5.032 1.00 96.69 200 HIS A CA 1
ATOM 1664 C C . HIS A 1 200 ? 20.482 -12.300 5.889 1.00 96.69 200 HIS A C 1
ATOM 1666 O O . HIS A 1 200 ? 21.555 -12.377 6.480 1.00 96.69 200 HIS A O 1
ATOM 1672 N N . LEU A 1 201 ? 19.597 -13.303 5.876 1.00 97.31 201 LEU A N 1
ATOM 1673 C CA . LEU A 1 201 ? 19.754 -14.521 6.685 1.00 97.31 201 LEU A CA 1
ATOM 1674 C C . LEU A 1 201 ? 20.550 -15.639 5.998 1.00 97.31 201 LEU A C 1
ATOM 1676 O O . LEU A 1 201 ? 20.838 -16.652 6.629 1.00 97.31 201 LEU A O 1
ATOM 1680 N N . LYS A 1 202 ? 20.912 -15.475 4.718 1.00 96.94 202 LYS A N 1
ATOM 1681 C CA . LYS A 1 202 ? 21.697 -16.447 3.931 1.00 96.94 202 LYS A CA 1
ATOM 1682 C C . LYS A 1 202 ? 21.079 -17.854 3.891 1.00 96.94 202 LYS A C 1
ATOM 1684 O O . LYS A 1 202 ? 21.789 -18.855 3.879 1.00 96.94 202 LYS A O 1
ATOM 1689 N N . LYS A 1 203 ? 19.748 -17.930 3.815 1.00 97.25 203 LYS A N 1
ATOM 1690 C CA . LYS A 1 203 ? 18.948 -19.160 3.685 1.00 97.25 203 LYS A CA 1
ATOM 1691 C C . LYS A 1 203 ? 18.301 -19.235 2.285 1.00 97.25 203 LYS A C 1
ATOM 1693 O O . LYS A 1 203 ? 17.083 -19.098 2.165 1.00 97.25 203 LYS A O 1
ATOM 1698 N N . PRO A 1 204 ? 19.083 -19.431 1.201 1.00 96.56 204 PRO A N 1
ATOM 1699 C CA . PRO A 1 204 ? 18.575 -19.386 -0.177 1.00 96.56 204 PRO A CA 1
ATOM 1700 C C . PRO A 1 204 ? 17.572 -20.501 -0.506 1.00 96.56 204 PRO A C 1
ATOM 1702 O O . PRO A 1 204 ? 16.663 -20.274 -1.296 1.00 96.56 204 PRO A O 1
ATOM 1705 N N . HIS A 1 205 ? 17.690 -21.680 0.113 1.00 95.06 205 HIS A N 1
ATOM 1706 C CA . HIS A 1 205 ? 16.737 -22.778 -0.089 1.00 95.06 205 HIS A CA 1
ATOM 1707 C C . HIS A 1 205 ? 15.343 -22.434 0.448 1.00 95.06 205 HIS A C 1
ATOM 1709 O O . HIS A 1 205 ? 14.368 -22.554 -0.286 1.00 95.06 205 HIS A O 1
ATOM 1715 N N . LEU A 1 206 ? 15.262 -21.889 1.667 1.00 96.88 206 LEU A N 1
ATOM 1716 C CA . LEU A 1 206 ? 13.996 -21.393 2.219 1.00 96.88 206 LEU A CA 1
ATOM 1717 C C . LEU A 1 206 ? 13.433 -20.234 1.387 1.00 96.88 206 LEU A C 1
ATOM 1719 O O . LEU A 1 206 ? 12.227 -20.133 1.196 1.00 96.88 206 LEU A O 1
ATOM 1723 N N . ALA A 1 207 ? 14.295 -19.363 0.850 1.00 97.56 207 ALA A N 1
ATOM 1724 C CA . ALA A 1 207 ? 13.842 -18.299 -0.042 1.00 97.56 207 ALA A CA 1
ATOM 1725 C C . ALA A 1 207 ? 13.181 -18.857 -1.318 1.00 97.56 207 ALA A C 1
ATOM 1727 O O . ALA A 1 207 ? 12.172 -18.312 -1.757 1.00 97.56 207 ALA A O 1
ATOM 1728 N N . LEU A 1 208 ? 13.709 -19.944 -1.896 1.00 97.19 208 LEU A N 1
ATOM 1729 C CA . LEU A 1 208 ? 13.096 -20.617 -3.049 1.00 97.19 208 LEU A CA 1
ATOM 1730 C C . LEU A 1 208 ? 11.740 -21.245 -2.710 1.00 97.19 208 LEU A C 1
ATOM 1732 O O . LEU A 1 208 ? 10.822 -21.151 -3.522 1.00 97.19 208 LEU A O 1
ATOM 1736 N N . GLU A 1 209 ? 11.592 -21.840 -1.525 1.00 96.69 209 GLU A N 1
ATOM 1737 C CA . GLU A 1 209 ? 10.309 -22.375 -1.046 1.00 96.69 209 GLU A CA 1
ATOM 1738 C C . GLU A 1 209 ? 9.260 -21.265 -0.915 1.00 96.69 209 GLU A C 1
ATOM 1740 O O . GLU A 1 209 ? 8.170 -21.370 -1.475 1.00 96.69 209 GLU A O 1
ATOM 1745 N N . VAL A 1 210 ? 9.624 -20.144 -0.287 1.00 97.56 210 VAL A N 1
ATOM 1746 C CA . VAL A 1 210 ? 8.746 -18.971 -0.163 1.00 97.56 210 VAL A CA 1
ATOM 1747 C C . VAL A 1 210 ? 8.354 -18.408 -1.530 1.00 97.56 210 VAL A C 1
ATOM 1749 O O . VAL A 1 210 ? 7.194 -18.061 -1.749 1.00 97.56 210 VAL A O 1
ATOM 1752 N N . ILE A 1 211 ? 9.297 -18.321 -2.475 1.00 97.50 211 ILE A N 1
ATOM 1753 C CA . ILE A 1 211 ? 9.000 -17.869 -3.841 1.00 97.50 211 ILE A CA 1
ATOM 1754 C C . ILE A 1 211 ? 8.025 -18.833 -4.525 1.00 97.50 211 ILE A C 1
ATOM 1756 O O . ILE A 1 211 ? 7.074 -18.388 -5.170 1.00 97.50 211 ILE A O 1
ATOM 1760 N N . ARG A 1 212 ? 8.222 -20.145 -4.357 1.00 96.88 212 ARG A N 1
ATOM 1761 C CA . ARG A 1 212 ? 7.339 -21.178 -4.911 1.00 96.88 212 ARG A CA 1
ATOM 1762 C C . ARG A 1 212 ? 5.910 -21.020 -4.402 1.00 96.88 212 ARG A C 1
ATOM 1764 O O . ARG A 1 212 ? 4.976 -21.095 -5.197 1.00 96.88 212 ARG A O 1
ATOM 1771 N N . GLU A 1 213 ? 5.742 -20.786 -3.104 1.00 96.50 213 GLU A N 1
ATOM 1772 C CA . GLU A 1 213 ? 4.438 -20.513 -2.498 1.00 96.50 213 GLU A CA 1
ATOM 1773 C C . GLU A 1 213 ? 3.822 -19.219 -3.037 1.00 96.50 213 GLU A C 1
ATOM 1775 O O . GLU A 1 213 ? 2.678 -19.230 -3.487 1.00 96.50 213 GLU A O 1
ATOM 1780 N N . GLY A 1 214 ? 4.593 -18.130 -3.086 1.00 96.50 214 GLY A N 1
ATOM 1781 C CA . GLY A 1 214 ? 4.120 -16.841 -3.593 1.00 96.50 214 GLY A CA 1
ATOM 1782 C C . GLY A 1 214 ? 3.692 -16.881 -5.062 1.00 96.50 214 GLY A C 1
ATOM 1783 O O . GLY A 1 214 ? 2.722 -16.233 -5.441 1.00 96.50 214 GLY A O 1
ATOM 1784 N N . MET A 1 215 ? 4.354 -17.685 -5.899 1.00 95.75 215 MET A N 1
ATOM 1785 C CA . MET A 1 215 ? 3.945 -17.887 -7.296 1.00 95.75 215 MET A CA 1
ATOM 1786 C C . MET A 1 215 ? 2.662 -18.724 -7.437 1.00 95.75 215 MET A C 1
ATOM 1788 O O . MET A 1 215 ? 1.975 -18.607 -8.454 1.00 95.75 215 MET A O 1
ATOM 1792 N N . ARG A 1 216 ? 2.333 -19.564 -6.445 1.00 95.31 216 ARG A N 1
ATOM 1793 C CA . ARG A 1 216 ? 1.097 -20.369 -6.399 1.00 95.31 216 ARG A CA 1
ATOM 1794 C C . ARG A 1 216 ? -0.081 -19.619 -5.773 1.00 95.31 216 ARG A C 1
ATOM 1796 O O . ARG A 1 216 ? -1.223 -20.021 -5.974 1.00 95.31 216 ARG A O 1
ATOM 1803 N N . ASP A 1 217 ? 0.178 -18.548 -5.031 1.00 95.31 217 ASP A N 1
ATOM 1804 C CA . ASP A 1 217 ? -0.854 -17.766 -4.359 1.00 95.31 217 ASP A CA 1
ATOM 1805 C C . ASP A 1 217 ? -1.728 -16.987 -5.364 1.00 95.31 217 ASP A C 1
ATOM 1807 O O . ASP A 1 217 ? -1.238 -16.219 -6.200 1.00 95.31 217 ASP A O 1
ATOM 1811 N N . ALA A 1 218 ? -3.045 -17.195 -5.280 1.00 92.38 218 ALA A N 1
ATOM 1812 C CA . ALA A 1 218 ? -4.044 -16.581 -6.152 1.00 92.38 218 ALA A CA 1
ATOM 1813 C C . ALA A 1 218 ? -4.104 -15.048 -6.028 1.00 92.38 218 ALA A C 1
ATOM 1815 O O . ALA A 1 218 ? -4.387 -14.375 -7.016 1.00 92.38 218 ALA A O 1
ATOM 1816 N N . GLU A 1 219 ? -3.773 -14.493 -4.860 1.00 91.50 219 GLU A N 1
ATOM 1817 C CA . GLU A 1 219 ? -3.801 -13.048 -4.599 1.00 91.50 219 GLU A CA 1
ATOM 1818 C C . GLU A 1 219 ? -2.557 -12.326 -5.156 1.00 91.50 219 GLU A C 1
ATOM 1820 O O . GLU A 1 219 ? -2.514 -11.098 -5.271 1.00 91.50 219 GLU A O 1
ATOM 1825 N N . VAL A 1 220 ? -1.508 -13.071 -5.527 1.00 92.75 220 VAL A N 1
ATOM 1826 C CA . VAL A 1 220 ? -0.278 -12.497 -6.083 1.00 92.75 220 VAL A CA 1
ATOM 1827 C C . VAL A 1 220 ? -0.463 -12.230 -7.576 1.00 92.75 220 VAL A C 1
ATOM 1829 O O . VAL A 1 220 ? -0.504 -13.147 -8.394 1.00 92.75 220 VAL A O 1
ATOM 1832 N N . ARG A 1 221 ? -0.539 -10.946 -7.940 1.00 89.75 221 ARG A N 1
ATOM 1833 C CA . ARG A 1 221 ? -0.742 -10.470 -9.321 1.00 89.75 221 ARG A CA 1
ATOM 1834 C C . ARG A 1 221 ? 0.474 -10.703 -10.228 1.00 89.75 221 ARG A C 1
ATOM 1836 O O . ARG A 1 221 ? 1.610 -10.781 -9.761 1.00 89.75 221 ARG A O 1
ATOM 1843 N N . GLY A 1 222 ? 0.237 -10.729 -11.543 1.00 88.19 222 GLY A N 1
ATOM 1844 C CA . GLY A 1 222 ? 1.233 -11.087 -12.566 1.00 88.19 222 GLY A CA 1
ATOM 1845 C C . GLY A 1 222 ? 2.560 -10.323 -12.488 1.00 88.19 222 GLY A C 1
ATOM 1846 O O . GLY A 1 222 ? 3.615 -10.946 -12.524 1.00 88.19 222 GLY A O 1
ATOM 1847 N N . GLY A 1 223 ? 2.535 -8.999 -12.292 1.00 89.38 223 GLY A N 1
ATOM 1848 C CA . GLY A 1 223 ? 3.768 -8.205 -12.166 1.00 89.38 223 GLY A CA 1
ATOM 1849 C C . GLY A 1 223 ? 4.638 -8.611 -10.968 1.00 89.38 223 GLY A C 1
ATOM 1850 O O . GLY A 1 223 ? 5.861 -8.667 -11.067 1.00 89.38 223 GLY A O 1
ATOM 1851 N N . HIS A 1 224 ? 4.021 -8.981 -9.845 1.00 91.19 224 HIS A N 1
ATOM 1852 C CA . HIS A 1 224 ? 4.765 -9.483 -8.693 1.00 91.19 224 HIS A CA 1
ATOM 1853 C C . HIS A 1 224 ? 5.213 -10.935 -8.866 1.00 91.19 224 HIS A C 1
ATOM 1855 O O . HIS A 1 224 ? 6.306 -11.279 -8.425 1.00 91.19 224 HIS A O 1
ATOM 1861 N N . ARG A 1 225 ? 4.419 -11.775 -9.548 1.00 94.19 225 ARG A N 1
ATOM 1862 C CA . ARG A 1 225 ? 4.853 -13.130 -9.926 1.00 94.19 225 ARG A CA 1
ATOM 1863 C C . ARG A 1 225 ? 6.093 -13.094 -10.819 1.00 94.19 225 ARG A C 1
ATOM 1865 O O . ARG A 1 225 ? 6.976 -13.923 -10.629 1.00 94.19 225 ARG A O 1
ATOM 1872 N N . LEU A 1 226 ? 6.197 -12.110 -11.717 1.00 93.56 226 LEU A N 1
ATOM 1873 C CA . LEU A 1 226 ? 7.397 -11.890 -12.527 1.00 93.56 226 LEU A CA 1
ATOM 1874 C C . LEU A 1 226 ? 8.605 -11.567 -11.642 1.00 93.56 226 LEU A C 1
ATOM 1876 O O . LEU A 1 226 ? 9.634 -12.223 -11.743 1.00 93.56 226 LEU A O 1
ATOM 1880 N N . SER A 1 227 ? 8.460 -10.619 -10.714 1.00 93.94 227 SER A N 1
ATOM 1881 C CA . SER A 1 227 ? 9.547 -10.253 -9.798 1.00 93.94 227 SER A CA 1
ATOM 1882 C C . SER A 1 227 ? 10.029 -11.439 -8.943 1.00 93.94 227 SER A C 1
ATOM 1884 O O . SER A 1 227 ? 11.234 -11.643 -8.765 1.00 93.94 227 SER A O 1
ATOM 1886 N 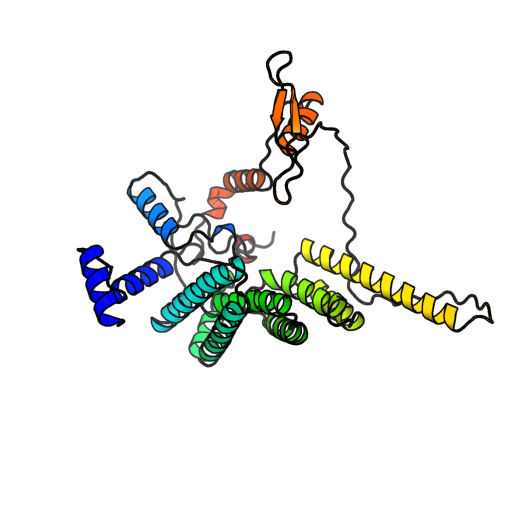N . LEU A 1 228 ? 9.092 -12.268 -8.466 1.00 95.56 228 LEU A N 1
ATOM 1887 C CA . LEU A 1 228 ? 9.384 -13.515 -7.757 1.00 95.56 228 LEU A CA 1
ATOM 1888 C C . LEU A 1 228 ? 10.102 -14.534 -8.660 1.00 95.56 228 LEU A C 1
ATOM 1890 O O . LEU A 1 228 ? 11.122 -15.086 -8.247 1.00 95.56 228 LEU A O 1
ATOM 1894 N N . SER A 1 229 ? 9.624 -14.729 -9.893 1.00 94.62 229 SER A N 1
ATOM 1895 C CA . SER A 1 229 ? 10.246 -15.584 -10.918 1.00 94.62 229 SER A CA 1
ATOM 1896 C C . SER A 1 229 ? 11.709 -15.203 -11.154 1.00 94.62 229 SER A C 1
ATOM 1898 O O . SER A 1 229 ? 12.602 -16.022 -10.951 1.00 94.62 229 SER A O 1
ATOM 1900 N N . GLU A 1 230 ? 11.973 -13.932 -11.464 1.00 94.44 230 GLU A N 1
ATOM 1901 C CA . GLU A 1 230 ? 13.328 -13.421 -11.709 1.00 94.44 230 GLU A CA 1
ATOM 1902 C C . GLU A 1 230 ? 14.243 -13.591 -10.484 1.00 94.44 230 GLU A C 1
ATOM 1904 O O . GLU A 1 230 ? 15.454 -13.810 -10.589 1.00 94.44 230 GLU A O 1
ATOM 1909 N N . ARG A 1 231 ? 13.691 -13.463 -9.268 1.00 94.94 231 ARG A N 1
ATOM 1910 C CA . ARG A 1 231 ? 14.435 -13.722 -8.029 1.00 94.94 231 ARG A CA 1
ATOM 1911 C C . ARG A 1 231 ? 14.796 -15.202 -7.895 1.00 94.94 231 ARG A C 1
ATOM 1913 O O . ARG A 1 231 ? 15.945 -15.479 -7.545 1.00 94.94 231 ARG A O 1
ATOM 1920 N N . ALA A 1 232 ? 13.872 -16.121 -8.172 1.00 95.88 232 ALA A N 1
ATOM 1921 C CA . ALA A 1 232 ? 14.150 -17.556 -8.135 1.00 95.88 232 ALA A CA 1
ATOM 1922 C C . ALA A 1 232 ? 15.223 -17.949 -9.155 1.00 95.88 232 ALA A C 1
ATOM 1924 O O . ALA A 1 232 ? 16.177 -18.630 -8.779 1.00 95.88 232 ALA A O 1
ATOM 1925 N N . GLU A 1 233 ? 15.142 -17.449 -10.391 1.00 94.88 233 GLU A N 1
ATOM 1926 C CA . GLU A 1 233 ? 16.159 -17.686 -11.425 1.00 94.88 233 GLU A CA 1
ATOM 1927 C C . GLU A 1 233 ? 17.553 -17.245 -10.960 1.00 94.88 233 GLU A C 1
ATOM 1929 O O . GLU A 1 233 ? 18.518 -18.010 -11.043 1.00 94.88 233 GLU A O 1
ATOM 1934 N N . ARG A 1 234 ? 17.663 -16.045 -10.372 1.00 95.00 234 ARG A N 1
ATOM 1935 C CA . ARG A 1 234 ? 18.931 -15.546 -9.811 1.00 95.00 234 ARG A CA 1
ATOM 1936 C C . ARG A 1 234 ? 19.465 -16.422 -8.677 1.00 95.00 234 ARG A C 1
ATOM 1938 O O . ARG A 1 234 ? 20.671 -16.667 -8.625 1.00 95.00 234 ARG A O 1
ATOM 1945 N N . ILE A 1 235 ? 18.603 -16.883 -7.767 1.00 94.94 235 ILE A N 1
ATOM 1946 C CA . ILE A 1 235 ? 19.015 -17.748 -6.650 1.00 94.94 235 ILE A CA 1
ATOM 1947 C C . ILE A 1 235 ? 19.491 -19.108 -7.173 1.00 94.94 235 ILE A C 1
ATOM 1949 O O . ILE A 1 235 ? 20.550 -19.577 -6.761 1.00 94.94 235 ILE A O 1
ATOM 1953 N N . LEU A 1 236 ? 18.762 -19.720 -8.108 1.00 94.56 236 LEU A N 1
ATOM 1954 C CA . LEU A 1 236 ? 19.132 -21.006 -8.704 1.00 94.56 236 LEU A CA 1
ATOM 1955 C C . LEU A 1 236 ? 20.453 -20.919 -9.469 1.00 94.56 236 LEU A C 1
ATOM 1957 O O . LEU A 1 236 ? 21.327 -21.766 -9.281 1.00 94.56 236 LEU A O 1
ATOM 1961 N N . ALA A 1 237 ? 20.640 -19.870 -10.274 1.00 93.44 237 ALA A N 1
ATOM 1962 C CA . ALA A 1 237 ? 21.896 -19.627 -10.976 1.00 93.44 237 ALA A CA 1
ATOM 1963 C C . ALA A 1 237 ? 23.075 -19.485 -9.997 1.00 93.44 237 ALA A C 1
ATOM 1965 O O . ALA A 1 237 ? 24.148 -20.050 -10.221 1.00 93.44 237 ALA A O 1
ATOM 1966 N N . MET A 1 238 ? 22.870 -18.773 -8.884 1.00 94.00 238 MET A N 1
ATOM 1967 C CA . MET A 1 238 ? 23.872 -18.627 -7.828 1.00 94.00 238 MET A CA 1
ATOM 1968 C C . MET A 1 238 ? 24.205 -19.970 -7.159 1.00 94.00 238 MET A C 1
ATOM 1970 O O . MET A 1 238 ? 25.382 -20.331 -7.109 1.00 94.00 238 MET A O 1
ATOM 1974 N N . LEU A 1 239 ? 23.200 -20.744 -6.737 1.00 92.75 239 LEU A N 1
ATOM 1975 C CA . LEU A 1 239 ? 23.388 -22.056 -6.105 1.00 92.75 239 LEU A CA 1
ATOM 1976 C C . LEU A 1 239 ? 24.098 -23.050 -7.032 1.00 92.75 239 LEU A C 1
ATOM 1978 O O . LEU A 1 239 ? 25.020 -23.749 -6.609 1.00 92.75 239 LEU A O 1
ATOM 1982 N N . ASN A 1 240 ? 23.721 -23.087 -8.311 1.00 90.62 240 ASN A N 1
ATOM 1983 C CA . ASN A 1 240 ? 24.363 -23.950 -9.304 1.00 90.62 240 ASN A CA 1
ATOM 1984 C C . ASN A 1 240 ? 25.823 -23.546 -9.543 1.00 90.62 240 ASN A C 1
ATOM 1986 O O . ASN A 1 240 ? 26.700 -24.407 -9.639 1.00 90.62 240 ASN A O 1
ATOM 1990 N N . ARG A 1 241 ? 26.126 -22.241 -9.554 1.00 90.00 241 ARG A N 1
ATOM 1991 C CA . ARG A 1 241 ? 27.509 -21.750 -9.631 1.00 90.00 241 ARG A CA 1
ATOM 1992 C C . ARG A 1 241 ? 28.331 -22.158 -8.407 1.00 90.00 241 ARG A C 1
ATOM 1994 O O . ARG A 1 241 ? 29.495 -22.523 -8.555 1.00 90.00 241 ARG A O 1
ATOM 2001 N N . GLU A 1 242 ? 27.760 -22.087 -7.209 1.00 88.38 242 GLU A N 1
ATOM 2002 C CA . GLU A 1 242 ? 28.440 -22.494 -5.974 1.00 88.38 242 GLU A CA 1
ATOM 2003 C C . GLU A 1 242 ? 28.704 -24.002 -5.917 1.00 88.38 242 GLU A C 1
ATOM 2005 O O . GLU A 1 242 ? 29.804 -24.406 -5.534 1.00 88.38 242 GLU A O 1
ATOM 2010 N N . LYS A 1 243 ? 27.744 -24.831 -6.351 1.00 86.12 243 LYS A N 1
ATOM 2011 C CA . LYS A 1 243 ? 27.925 -26.287 -6.467 1.00 86.12 243 LYS A CA 1
ATOM 2012 C C . LYS A 1 243 ? 29.088 -26.639 -7.396 1.00 86.12 243 LYS A C 1
ATOM 2014 O O . LYS A 1 243 ? 30.006 -27.339 -6.972 1.00 86.12 243 LYS A O 1
ATOM 2019 N N . ARG A 1 244 ? 29.115 -26.056 -8.602 1.00 84.88 244 ARG A N 1
ATOM 2020 C CA . ARG A 1 244 ? 30.204 -26.253 -9.578 1.00 84.88 244 ARG A CA 1
ATOM 2021 C C . ARG A 1 244 ? 31.574 -25.869 -9.015 1.00 84.88 244 ARG A C 1
ATOM 2023 O O . ARG A 1 244 ? 32.551 -26.579 -9.234 1.00 84.88 244 ARG A O 1
ATOM 2030 N N . LYS A 1 245 ? 31.658 -24.771 -8.252 1.00 84.88 245 LYS A N 1
ATOM 2031 C CA . LYS A 1 245 ? 32.909 -24.357 -7.589 1.00 84.88 245 LYS A CA 1
ATOM 2032 C C . LYS A 1 245 ? 33.367 -25.356 -6.522 1.00 84.88 245 LYS A C 1
ATOM 2034 O O . LYS A 1 245 ? 34.546 -25.682 -6.489 1.00 84.88 245 LYS A O 1
ATOM 2039 N N . LYS A 1 246 ? 32.451 -25.861 -5.684 1.00 81.25 246 LYS A N 1
ATOM 2040 C CA . LYS A 1 246 ? 32.769 -26.850 -4.636 1.00 81.25 246 LYS A CA 1
ATOM 2041 C C . LYS A 1 246 ? 33.221 -28.201 -5.207 1.00 81.25 246 LYS A C 1
ATOM 2043 O O . LYS A 1 246 ? 34.062 -28.848 -4.587 1.00 81.25 246 LYS A O 1
ATOM 2048 N N . LYS A 1 247 ? 32.686 -28.622 -6.363 1.00 71.19 247 LYS A N 1
ATOM 2049 C CA . LYS A 1 247 ? 33.125 -29.842 -7.068 1.00 71.19 247 LYS A CA 1
ATOM 2050 C C . LYS A 1 247 ? 34.520 -29.645 -7.676 1.00 71.19 247 LYS A C 1
ATOM 2052 O O . LYS A 1 247 ? 35.407 -30.427 -7.372 1.00 71.19 247 LYS A O 1
ATOM 2057 N N . LYS A 1 248 ? 34.780 -28.524 -8.368 1.00 72.06 248 LYS A N 1
ATOM 2058 C CA . LYS A 1 248 ? 36.129 -28.195 -8.884 1.00 72.06 248 LYS A CA 1
ATOM 2059 C C . LYS A 1 248 ? 37.216 -28.140 -7.804 1.00 72.06 248 LYS A C 1
ATOM 2061 O O . LYS A 1 248 ? 38.327 -28.565 -8.064 1.00 72.06 248 LYS A O 1
ATOM 2066 N N . SER A 1 249 ? 36.901 -27.674 -6.593 1.00 67.06 249 SER A N 1
ATOM 2067 C CA . SER A 1 249 ? 37.857 -27.701 -5.472 1.00 67.06 249 SER A CA 1
ATOM 2068 C C . SER A 1 249 ? 38.058 -29.084 -4.834 1.00 67.06 249 SER A C 1
ATOM 2070 O O . SER A 1 249 ? 38.958 -29.241 -4.021 1.00 67.06 249 SER A O 1
ATOM 2072 N N . LYS A 1 250 ? 37.185 -30.060 -5.119 1.00 63.78 250 LYS A N 1
ATOM 2073 C CA . LYS A 1 250 ? 37.286 -31.443 -4.615 1.00 63.78 250 LYS A CA 1
ATOM 2074 C C . LYS A 1 250 ? 37.861 -32.414 -5.646 1.00 63.78 250 LYS A C 1
ATOM 2076 O O . LYS A 1 250 ? 38.375 -33.452 -5.253 1.00 63.78 250 LYS A O 1
ATOM 2081 N N . THR A 1 251 ? 37.764 -32.078 -6.927 1.00 57.16 251 THR A N 1
ATOM 2082 C CA . THR A 1 251 ? 38.106 -32.946 -8.054 1.00 57.16 251 THR A CA 1
ATOM 2083 C C . THR A 1 251 ? 39.260 -32.338 -8.860 1.00 57.16 251 THR A C 1
ATOM 2085 O O . THR A 1 251 ? 39.132 -32.104 -10.054 1.00 57.16 251 THR A O 1
ATOM 2088 N N . GLU A 1 252 ? 40.403 -32.062 -8.224 1.00 53.97 252 GLU A N 1
ATOM 2089 C CA . GLU A 1 252 ? 41.673 -31.818 -8.941 1.00 53.97 252 GLU A CA 1
ATOM 2090 C C . GLU A 1 252 ? 42.308 -33.145 -9.425 1.00 53.97 252 GLU A C 1
ATOM 2092 O O . GLU A 1 252 ? 43.525 -33.299 -9.397 1.00 53.97 252 GLU A O 1
ATOM 2097 N N . GLY A 1 253 ? 41.504 -34.136 -9.841 1.00 50.62 253 GLY A N 1
ATOM 2098 C CA . GLY A 1 253 ? 42.031 -35.472 -10.149 1.00 50.62 253 GLY A CA 1
ATOM 2099 C C . GLY A 1 253 ? 41.289 -36.332 -11.168 1.00 50.62 253 GLY A C 1
ATOM 2100 O O . GLY A 1 253 ? 41.957 -37.111 -11.833 1.00 50.62 253 GLY A O 1
ATOM 2101 N N . GLU A 1 254 ? 39.970 -36.225 -11.347 1.00 52.47 254 GLU A N 1
ATOM 2102 C CA . GLU A 1 254 ? 39.250 -37.143 -12.249 1.00 52.47 254 GLU A CA 1
ATOM 2103 C C . GLU A 1 254 ? 38.179 -36.402 -13.062 1.00 52.47 254 GLU A C 1
ATOM 2105 O O . GLU A 1 254 ? 37.229 -35.825 -12.527 1.00 52.47 254 GLU A O 1
ATOM 2110 N N . GLU A 1 255 ? 38.394 -36.371 -14.378 1.00 50.88 255 GLU A N 1
ATOM 2111 C CA . GLU A 1 255 ? 37.460 -35.885 -15.391 1.00 50.88 255 GLU A CA 1
ATOM 2112 C C . GLU A 1 255 ? 36.366 -36.939 -15.602 1.00 50.88 255 GLU A C 1
ATOM 2114 O O . GLU A 1 255 ? 36.490 -37.811 -16.455 1.00 50.88 255 GLU A O 1
ATOM 2119 N N . GLU A 1 256 ? 35.289 -36.872 -14.820 1.00 49.91 256 GLU A N 1
ATOM 2120 C CA . GLU A 1 256 ? 34.041 -37.554 -15.175 1.00 49.91 256 GLU A CA 1
ATOM 2121 C C . GLU A 1 256 ? 33.043 -36.540 -15.746 1.00 49.91 256 GLU A C 1
ATOM 2123 O O . GLU A 1 256 ? 32.567 -35.624 -15.060 1.00 49.91 256 GLU A O 1
ATOM 2128 N N . GLU A 1 257 ? 32.758 -36.716 -17.040 1.00 49.50 257 GLU A N 1
ATOM 2129 C CA . GLU A 1 257 ? 31.690 -36.081 -17.814 1.00 49.50 257 GLU A CA 1
ATOM 2130 C C . GLU A 1 257 ? 30.310 -36.584 -17.355 1.00 49.50 257 GLU A C 1
ATOM 2132 O O . GLU A 1 257 ? 29.556 -37.184 -18.114 1.00 49.50 257 GLU A O 1
ATOM 2137 N N . ASP A 1 258 ? 29.949 -36.334 -16.099 1.00 50.69 258 ASP A N 1
ATOM 2138 C CA . ASP A 1 258 ? 28.554 -36.456 -15.688 1.00 50.69 258 ASP A CA 1
ATOM 2139 C C . ASP A 1 258 ? 27.796 -35.207 -16.155 1.00 50.69 258 ASP A C 1
ATOM 2141 O O . ASP A 1 258 ? 28.059 -34.093 -15.682 1.00 50.69 258 ASP A O 1
ATOM 2145 N N . GLU A 1 259 ? 26.837 -35.386 -17.069 1.00 55.25 259 GLU A N 1
ATOM 2146 C CA . GLU A 1 259 ? 25.835 -34.381 -17.435 1.00 55.25 259 GLU A CA 1
ATOM 2147 C C . GLU A 1 259 ? 25.065 -33.939 -16.174 1.00 55.25 259 GLU A C 1
ATOM 2149 O O . GLU A 1 259 ? 24.107 -34.557 -15.713 1.00 55.25 259 GLU A O 1
ATOM 2154 N N . GLU A 1 260 ? 25.558 -32.872 -15.547 1.00 55.44 260 GLU A N 1
ATOM 2155 C CA . GLU A 1 260 ? 25.160 -32.455 -14.207 1.00 55.44 260 GLU A CA 1
ATOM 2156 C C . GLU A 1 260 ? 23.764 -31.803 -14.225 1.00 55.44 260 GLU A C 1
ATOM 2158 O O . GLU A 1 260 ? 23.603 -30.637 -14.610 1.00 55.44 260 GLU A O 1
ATOM 2163 N N . GLU A 1 261 ? 22.741 -32.519 -13.745 1.00 59.50 261 GLU A N 1
ATOM 2164 C CA . GLU A 1 261 ? 21.450 -31.911 -13.418 1.00 59.50 261 GLU A CA 1
ATOM 2165 C C . GLU A 1 261 ? 21.637 -30.925 -12.256 1.00 59.50 261 GLU A C 1
ATOM 2167 O O . GLU A 1 261 ? 21.718 -31.286 -11.078 1.00 59.50 261 GLU A O 1
ATOM 2172 N N . GLY A 1 262 ? 21.724 -29.635 -12.597 1.00 66.06 262 GLY A N 1
ATOM 2173 C CA . GLY A 1 262 ? 21.713 -28.540 -11.630 1.00 66.06 262 GLY A CA 1
ATOM 2174 C C . GLY A 1 262 ? 20.507 -28.624 -10.688 1.00 66.06 262 GLY A C 1
ATOM 2175 O O . GLY A 1 262 ? 19.558 -29.371 -10.917 1.00 66.06 262 GLY A O 1
ATOM 2176 N N . MET A 1 263 ? 20.519 -27.836 -9.608 1.00 78.25 263 MET A N 1
ATOM 2177 C CA . MET A 1 263 ? 19.373 -27.762 -8.702 1.00 78.25 263 MET A CA 1
ATOM 2178 C C . MET A 1 263 ? 18.102 -27.474 -9.504 1.00 78.25 263 MET A C 1
ATOM 2180 O O . MET A 1 263 ? 17.962 -26.396 -10.085 1.00 78.25 263 MET A O 1
ATOM 2184 N N . LYS A 1 264 ? 17.209 -28.467 -9.547 1.00 82.69 264 LYS A N 1
ATOM 2185 C CA . LYS A 1 264 ? 15.972 -28.386 -10.308 1.00 82.69 264 LYS A CA 1
ATOM 2186 C C . LYS A 1 264 ? 14.981 -27.494 -9.590 1.00 82.69 264 LYS A C 1
ATOM 2188 O O . LYS A 1 264 ? 14.807 -27.575 -8.375 1.00 82.69 264 LYS A O 1
ATOM 2193 N N . TRP A 1 265 ? 14.327 -26.656 -10.377 1.00 90.31 265 TRP A N 1
ATOM 2194 C CA . TRP A 1 265 ? 13.159 -25.921 -9.944 1.00 90.31 265 TRP A CA 1
ATOM 2195 C C . TRP A 1 265 ? 11.925 -26.813 -10.072 1.00 90.31 265 TRP A C 1
ATOM 2197 O O . TRP A 1 265 ? 11.612 -27.305 -11.150 1.00 90.31 265 TRP A O 1
ATOM 2207 N N . ASP A 1 266 ? 11.230 -27.006 -8.962 1.00 88.31 266 ASP A N 1
ATOM 2208 C CA . ASP A 1 266 ? 9.990 -27.776 -8.808 1.00 88.31 266 ASP A CA 1
ATOM 2209 C C . ASP A 1 266 ? 8.769 -26.858 -8.570 1.00 88.31 266 ASP A C 1
ATOM 2211 O O . ASP A 1 266 ? 7.717 -27.281 -8.077 1.00 88.31 266 ASP A O 1
ATOM 2215 N N . GLY A 1 267 ? 8.910 -25.564 -8.874 1.00 88.19 267 GLY A N 1
ATOM 2216 C CA . GLY A 1 267 ? 7.834 -24.582 -8.779 1.00 88.19 267 GLY A CA 1
ATOM 2217 C C . GLY A 1 267 ? 7.148 -24.281 -10.113 1.00 88.19 267 GLY A C 1
ATOM 2218 O O . GLY A 1 267 ? 7.423 -24.931 -11.120 1.00 88.19 267 GLY A O 1
ATOM 2219 N N . PRO A 1 268 ? 6.229 -23.298 -10.135 1.00 92.31 268 PRO A N 1
ATOM 2220 C CA . PRO A 1 268 ? 5.564 -22.882 -11.368 1.00 92.31 268 PRO A CA 1
ATOM 2221 C C . PRO A 1 268 ? 6.567 -22.388 -12.418 1.00 92.31 268 PRO A C 1
ATOM 2223 O O . PRO A 1 268 ? 7.619 -21.858 -12.059 1.00 92.31 268 PRO A O 1
ATOM 2226 N N . SER A 1 269 ? 6.238 -22.535 -13.703 1.00 92.19 269 SER A N 1
ATOM 2227 C CA . SER A 1 269 ? 7.098 -22.091 -14.805 1.00 92.19 269 SER A CA 1
ATOM 2228 C C . SER A 1 269 ? 7.501 -20.622 -14.658 1.00 92.19 269 SER A C 1
ATOM 2230 O O . SER A 1 269 ? 6.673 -19.777 -14.303 1.00 92.19 269 SER A O 1
ATOM 2232 N N . PHE A 1 270 ? 8.770 -20.324 -14.948 1.00 92.38 270 PHE A N 1
ATOM 2233 C CA . PHE A 1 270 ? 9.264 -18.951 -14.931 1.00 92.38 270 PHE A CA 1
ATOM 2234 C C . PHE A 1 270 ? 8.526 -18.092 -15.952 1.00 92.38 270 PHE A C 1
ATOM 2236 O O . PHE A 1 270 ? 8.165 -18.537 -17.044 1.00 92.38 270 PHE A O 1
ATOM 2243 N N . MET A 1 271 ? 8.282 -16.845 -15.568 1.00 88.75 271 MET A N 1
ATOM 2244 C CA . MET A 1 271 ? 7.613 -15.883 -16.423 1.00 88.75 271 MET A CA 1
ATOM 2245 C C . MET A 1 271 ? 8.605 -15.297 -17.424 1.00 88.75 271 MET A C 1
ATOM 2247 O O . MET A 1 271 ? 9.589 -14.683 -17.033 1.00 88.75 271 MET A O 1
ATOM 2251 N N . CYS A 1 272 ? 8.304 -15.429 -18.715 1.00 88.38 272 CYS A N 1
ATOM 2252 C CA . CYS A 1 272 ? 9.094 -14.849 -19.797 1.00 88.38 272 CYS A CA 1
ATOM 2253 C C . CYS A 1 272 ? 8.237 -13.819 -20.556 1.00 88.38 272 CYS A C 1
ATOM 2255 O O . CYS A 1 272 ? 7.530 -14.182 -21.502 1.00 88.38 272 CYS A O 1
ATOM 2257 N N . PRO A 1 273 ? 8.194 -12.549 -20.105 1.00 89.25 273 PRO A N 1
ATOM 2258 C CA . PRO A 1 273 ? 7.451 -11.513 -20.808 1.00 89.25 273 PRO A CA 1
ATOM 2259 C C . PRO A 1 273 ? 8.076 -11.259 -22.183 1.00 89.25 273 PRO A C 1
ATOM 2261 O O . PRO A 1 273 ? 9.296 -11.280 -22.345 1.00 89.25 273 PRO A O 1
ATOM 2264 N N . LYS A 1 274 ? 7.230 -10.994 -23.183 1.00 90.75 274 LYS A N 1
ATOM 2265 C CA . LYS A 1 274 ? 7.697 -10.626 -24.524 1.00 90.75 274 LYS A CA 1
ATOM 2266 C C . LYS A 1 274 ? 8.471 -9.311 -24.451 1.00 90.75 274 LYS A C 1
ATOM 2268 O O . LYS A 1 274 ? 8.020 -8.360 -23.813 1.00 90.75 274 LYS A O 1
ATOM 2273 N N . THR A 1 275 ? 9.610 -9.252 -25.127 1.00 91.06 275 THR A N 1
ATOM 2274 C CA . THR A 1 275 ? 10.398 -8.026 -25.241 1.00 91.06 275 THR A CA 1
ATOM 2275 C C . THR A 1 275 ? 9.686 -7.030 -26.156 1.00 91.06 275 THR A C 1
ATOM 2277 O O . THR A 1 275 ? 9.204 -7.383 -27.232 1.00 91.06 275 THR A O 1
ATOM 2280 N N . ALA A 1 276 ? 9.594 -5.776 -25.715 1.00 92.00 276 ALA A N 1
ATOM 2281 C CA . ALA A 1 276 ? 9.104 -4.683 -26.548 1.00 92.00 276 ALA A CA 1
ATOM 2282 C C . ALA A 1 276 ? 10.239 -4.144 -27.443 1.00 92.00 276 ALA A C 1
ATOM 2284 O O . ALA A 1 276 ? 11.406 -4.223 -27.045 1.00 92.00 276 ALA A O 1
ATOM 2285 N N . PRO A 1 277 ? 9.931 -3.577 -28.625 1.00 93.56 277 PRO A N 1
ATOM 2286 C CA . PRO A 1 277 ? 10.925 -2.901 -29.453 1.00 93.56 277 PRO A CA 1
ATOM 2287 C C . PRO A 1 277 ? 11.634 -1.787 -28.676 1.00 93.56 277 PRO A C 1
ATOM 2289 O O . PRO A 1 277 ? 10.986 -0.952 -28.044 1.00 93.56 277 PRO A O 1
ATOM 2292 N N . LEU A 1 278 ? 12.967 -1.769 -28.735 1.00 93.94 278 LEU A N 1
ATOM 2293 C CA . LEU A 1 278 ? 13.786 -0.738 -28.104 1.00 93.94 278 LEU A CA 1
ATOM 2294 C C . LEU A 1 278 ? 14.159 0.328 -29.136 1.00 93.94 278 LEU A C 1
ATOM 2296 O O . LEU A 1 278 ? 14.814 0.024 -30.132 1.00 93.94 278 LEU A O 1
ATOM 2300 N N . VAL A 1 279 ? 13.789 1.579 -28.864 1.00 94.00 279 VAL A N 1
ATOM 2301 C CA . VAL A 1 279 ? 14.194 2.747 -29.657 1.00 94.00 279 VAL A CA 1
ATOM 2302 C C . VAL A 1 279 ? 15.165 3.582 -28.830 1.00 94.00 279 VAL A C 1
ATOM 2304 O O . VAL A 1 279 ? 14.864 3.954 -27.696 1.00 94.00 279 VAL A O 1
ATOM 2307 N N . LEU A 1 280 ? 16.341 3.865 -29.392 1.00 94.69 280 LEU A N 1
ATOM 2308 C CA . LEU A 1 280 ? 17.368 4.680 -28.748 1.00 94.69 280 LEU A CA 1
ATOM 2309 C C . LEU A 1 280 ? 17.310 6.107 -29.291 1.00 94.69 280 LEU A C 1
ATOM 2311 O O . LEU A 1 280 ? 17.472 6.332 -30.488 1.00 94.69 280 LEU A O 1
ATOM 2315 N N . ILE A 1 281 ? 17.103 7.065 -28.390 1.00 93.00 281 ILE A N 1
ATOM 2316 C CA . ILE A 1 281 ? 17.009 8.493 -28.700 1.00 93.00 281 ILE A CA 1
ATOM 2317 C C . ILE A 1 281 ? 18.138 9.208 -27.958 1.00 93.00 281 ILE A C 1
ATOM 2319 O O . ILE A 1 281 ? 18.426 8.900 -26.800 1.00 93.00 281 ILE A O 1
ATOM 2323 N N . THR A 1 282 ? 18.790 10.162 -28.618 1.00 92.06 282 THR A N 1
ATOM 2324 C CA . THR A 1 282 ? 19.855 10.974 -28.023 1.00 92.06 282 THR A CA 1
ATOM 2325 C C . THR A 1 282 ? 19.341 12.370 -27.676 1.00 92.06 282 THR A C 1
ATOM 2327 O O . THR A 1 282 ? 18.623 13.000 -28.450 1.00 92.06 282 THR A O 1
ATOM 2330 N N . GLY A 1 283 ? 19.718 12.868 -26.497 1.00 89.44 283 GLY A N 1
ATOM 2331 C CA . GLY A 1 283 ? 19.367 14.205 -26.019 1.00 89.44 283 GLY A CA 1
ATOM 2332 C C . GLY A 1 283 ? 20.528 14.852 -25.280 1.00 89.44 283 GLY A C 1
ATOM 2333 O O . GLY A 1 283 ? 21.275 14.172 -24.577 1.00 89.44 283 GLY A O 1
ATOM 2334 N N . ARG A 1 284 ? 20.689 16.172 -25.424 1.00 89.62 284 ARG A N 1
ATOM 2335 C CA . ARG A 1 284 ? 21.688 16.930 -24.657 1.00 89.62 284 ARG A CA 1
ATOM 2336 C C . ARG A 1 284 ? 21.123 17.229 -23.272 1.00 89.62 284 ARG A C 1
ATOM 2338 O O . ARG A 1 284 ? 20.077 17.862 -23.172 1.00 89.62 284 ARG A O 1
ATOM 2345 N N . SER A 1 285 ? 21.800 16.785 -22.218 1.00 89.50 285 SER A N 1
ATOM 2346 C CA . SER A 1 285 ? 21.412 17.062 -20.831 1.00 89.50 285 SER A CA 1
ATOM 2347 C C . SER A 1 285 ? 22.146 18.275 -20.264 1.00 89.50 285 SER A C 1
ATOM 2349 O O . SER A 1 285 ? 23.280 18.565 -20.650 1.00 89.50 285 SER A O 1
ATOM 2351 N N . LEU A 1 286 ? 21.531 18.957 -19.298 1.00 84.50 286 LEU A N 1
ATOM 2352 C CA . LEU A 1 286 ? 22.236 19.945 -18.485 1.00 84.50 286 LEU A CA 1
ATOM 2353 C C . LEU A 1 286 ? 23.228 19.242 -17.537 1.00 84.50 286 LEU A C 1
ATOM 2355 O O . LEU A 1 286 ? 22.925 18.161 -17.033 1.00 84.50 286 LEU A O 1
ATOM 2359 N N . PRO A 1 287 ? 24.395 19.842 -17.241 1.00 77.56 287 PRO A N 1
ATOM 2360 C CA . PRO A 1 287 ? 25.485 19.196 -16.497 1.00 77.56 287 PRO A CA 1
ATOM 2361 C C . PRO A 1 287 ? 25.223 18.992 -14.988 1.00 77.56 287 PRO A C 1
ATOM 2363 O O . PRO A 1 287 ? 26.159 18.758 -14.229 1.00 77.56 287 PRO A O 1
ATOM 2366 N N . ARG A 1 288 ? 23.975 19.096 -14.513 1.00 68.25 288 ARG A N 1
ATOM 2367 C CA . ARG A 1 288 ? 23.635 18.921 -13.093 1.00 68.25 288 ARG A CA 1
ATOM 2368 C C . ARG A 1 288 ? 23.016 17.549 -12.843 1.00 68.25 288 ARG A C 1
ATOM 2370 O O . ARG A 1 288 ? 21.811 17.383 -12.990 1.00 68.25 288 ARG A O 1
ATOM 2377 N N . ASP A 1 289 ? 23.831 16.616 -12.362 1.00 62.84 289 ASP A N 1
ATOM 2378 C CA . ASP A 1 289 ? 23.357 15.411 -11.679 1.00 62.84 289 ASP A CA 1
ATOM 2379 C C . ASP A 1 289 ? 23.307 15.698 -10.168 1.00 62.84 289 ASP A C 1
ATOM 2381 O O . ASP A 1 289 ? 24.250 15.426 -9.427 1.00 62.84 289 ASP A O 1
ATOM 2385 N N . ILE A 1 290 ? 22.216 16.314 -9.700 1.00 69.12 290 ILE A N 1
ATOM 2386 C CA . ILE A 1 290 ? 21.950 16.425 -8.259 1.00 69.12 290 ILE A CA 1
ATOM 2387 C C . 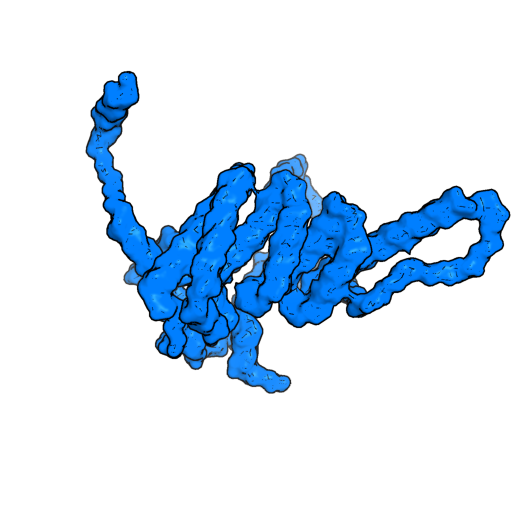ILE A 1 290 ? 21.258 15.125 -7.832 1.00 69.12 290 ILE A C 1
ATOM 2389 O O . ILE A 1 290 ? 20.178 14.830 -8.354 1.00 69.12 290 ILE A O 1
ATOM 2393 N N . PRO A 1 291 ? 21.822 14.344 -6.892 1.00 66.56 291 PRO A N 1
ATOM 2394 C CA . PRO A 1 291 ? 21.170 13.141 -6.391 1.00 66.56 291 PRO A CA 1
ATOM 2395 C C . PRO A 1 291 ? 19.745 13.442 -5.907 1.00 66.56 291 PRO A C 1
ATOM 2397 O O . PRO A 1 291 ? 19.540 14.309 -5.060 1.00 66.56 291 PRO A O 1
ATOM 2400 N N . GLY A 1 292 ? 18.758 12.735 -6.461 1.00 68.31 292 GLY A N 1
ATOM 2401 C CA . GLY A 1 292 ? 17.338 12.912 -6.132 1.00 68.31 292 GLY A CA 1
ATOM 2402 C C . GLY A 1 292 ? 16.578 13.935 -6.986 1.00 68.31 292 GLY A C 1
ATOM 2403 O O . GLY A 1 292 ? 15.368 14.058 -6.818 1.00 68.31 292 GLY A O 1
ATOM 2404 N N . MET A 1 293 ? 17.235 14.634 -7.917 1.00 75.94 293 MET A N 1
ATOM 2405 C CA . MET A 1 293 ? 16.572 15.508 -8.894 1.00 75.94 293 MET A CA 1
ATOM 2406 C C . MET A 1 293 ? 16.439 14.808 -10.249 1.00 75.94 293 MET A C 1
ATOM 2408 O O . MET A 1 293 ? 17.343 14.092 -10.682 1.00 75.94 293 MET A O 1
ATOM 2412 N N . LYS A 1 294 ? 15.308 15.024 -10.935 1.00 81.50 294 LYS A N 1
ATOM 2413 C CA . LYS A 1 294 ? 15.103 14.515 -12.299 1.00 81.50 294 LYS A CA 1
ATOM 2414 C C . LYS A 1 294 ? 16.109 15.166 -13.255 1.00 81.50 294 LYS A C 1
ATOM 2416 O O . LYS A 1 294 ? 16.387 16.360 -13.152 1.00 81.50 294 LYS A O 1
ATOM 2421 N N . ARG A 1 295 ? 16.636 14.377 -14.195 1.00 85.94 295 ARG A N 1
ATOM 2422 C CA . ARG A 1 295 ? 17.559 14.870 -15.223 1.00 85.94 295 ARG A CA 1
ATOM 2423 C C . ARG A 1 295 ? 16.813 15.787 -16.195 1.00 85.94 295 ARG A C 1
ATOM 2425 O O . ARG A 1 295 ? 15.718 15.453 -16.638 1.00 85.94 295 ARG A O 1
ATOM 2432 N N . VAL A 1 296 ? 17.425 16.923 -16.517 1.00 89.44 296 VAL A N 1
ATOM 2433 C CA . VAL A 1 296 ? 16.861 17.951 -17.402 1.00 89.44 296 VAL A CA 1
ATOM 2434 C C . VAL A 1 296 ? 17.617 17.959 -18.727 1.00 89.44 296 VAL A C 1
ATOM 2436 O O . VAL A 1 296 ? 18.852 17.910 -18.747 1.00 89.44 296 VAL A O 1
ATOM 2439 N N . TYR A 1 297 ? 16.871 18.026 -19.823 1.00 91.50 297 TYR A N 1
ATOM 2440 C CA . TYR A 1 297 ? 17.361 18.029 -21.196 1.00 91.50 297 TYR A CA 1
ATOM 2441 C C . TYR A 1 297 ? 17.183 19.396 -21.850 1.00 91.50 297 TYR A C 1
ATOM 2443 O O . TYR A 1 297 ? 16.543 20.291 -21.300 1.00 91.50 297 TYR A O 1
ATOM 2451 N N . VAL A 1 298 ? 17.809 19.566 -23.010 1.00 91.19 298 VAL A N 1
ATOM 2452 C CA . VAL A 1 298 ? 17.731 20.780 -23.817 1.00 91.19 298 VAL A CA 1
ATOM 2453 C C . VAL A 1 298 ? 17.226 20.424 -25.208 1.00 91.19 298 VAL A C 1
ATOM 2455 O O . VAL A 1 298 ? 17.810 19.570 -25.882 1.00 91.19 298 VAL A O 1
ATOM 2458 N N . MET A 1 299 ? 16.189 21.127 -25.650 1.00 88.44 299 MET A N 1
ATOM 2459 C CA . MET A 1 299 ? 15.665 21.072 -27.015 1.00 88.44 299 MET A CA 1
ATOM 2460 C C . MET A 1 299 ? 15.670 22.468 -27.650 1.00 88.44 299 MET A C 1
ATOM 2462 O O . MET A 1 299 ? 15.783 23.482 -26.954 1.00 88.44 299 MET A O 1
ATOM 2466 N N . ASP A 1 300 ? 15.611 22.515 -28.979 1.00 84.81 300 ASP A N 1
ATOM 2467 C CA . ASP A 1 300 ? 15.475 23.776 -29.711 1.00 84.81 300 ASP A CA 1
ATOM 2468 C C . ASP A 1 300 ? 14.074 24.353 -29.469 1.00 84.81 300 ASP A C 1
ATOM 2470 O O . ASP A 1 300 ? 13.088 23.612 -29.483 1.00 84.81 300 ASP A O 1
ATOM 2474 N N . GLY A 1 301 ? 14.004 25.651 -29.173 1.00 79.56 301 GLY A N 1
ATOM 2475 C CA . GLY A 1 301 ? 12.743 26.366 -28.985 1.00 79.56 301 GLY A CA 1
ATOM 2476 C C . GLY A 1 301 ? 12.145 26.854 -30.307 1.00 79.56 301 GLY A C 1
ATOM 2477 O O . GLY A 1 301 ? 12.678 26.593 -31.384 1.00 79.56 301 GLY A O 1
ATOM 2478 N N . ALA A 1 302 ? 11.020 27.569 -30.219 1.00 76.25 302 ALA A N 1
ATOM 2479 C CA . ALA A 1 302 ? 10.289 28.064 -31.390 1.00 76.25 302 ALA A CA 1
ATOM 2480 C C . ALA A 1 302 ? 11.032 29.175 -32.156 1.00 76.25 302 ALA A C 1
ATOM 2482 O O . ALA A 1 302 ? 10.853 29.314 -33.363 1.00 76.25 302 ALA A O 1
ATOM 2483 N N . GLU A 1 303 ? 11.859 29.963 -31.465 1.00 81.56 303 GLU A N 1
ATOM 2484 C CA . GLU A 1 303 ? 12.680 31.006 -32.082 1.00 81.56 303 GLU A CA 1
ATOM 2485 C C . GLU A 1 303 ? 14.035 30.442 -32.517 1.00 81.56 303 GLU A C 1
ATOM 2487 O O . GLU A 1 303 ? 14.643 29.628 -31.813 1.00 81.56 303 GLU A O 1
ATOM 2492 N N . GLU A 1 304 ? 14.535 30.897 -33.664 1.00 76.69 304 GLU A N 1
ATOM 2493 C CA . GLU A 1 304 ? 15.811 30.445 -34.213 1.00 76.69 304 GLU A CA 1
ATOM 2494 C C . GLU A 1 304 ? 16.962 30.717 -33.230 1.00 76.69 304 GLU A C 1
ATOM 2496 O O . GLU A 1 304 ? 17.174 31.836 -32.767 1.00 76.69 304 GLU A O 1
ATOM 2501 N N . GLY A 1 305 ? 17.691 29.661 -32.859 1.00 78.50 305 GLY A N 1
ATOM 2502 C CA . GLY A 1 305 ? 18.771 29.726 -31.868 1.00 78.50 305 GLY A CA 1
ATOM 2503 C C . GLY A 1 305 ? 18.319 29.660 -30.403 1.00 78.50 305 GLY A C 1
ATOM 2504 O O . GLY A 1 305 ? 19.172 29.525 -29.521 1.00 78.50 305 GLY A O 1
ATOM 2505 N N . SER A 1 306 ? 17.013 29.686 -30.119 1.00 85.75 306 SER A N 1
ATOM 2506 C CA . SER A 1 306 ? 16.501 29.527 -28.756 1.00 85.75 306 SER A CA 1
ATOM 2507 C C . SER A 1 306 ? 16.640 28.085 -28.258 1.00 85.75 306 SER A C 1
ATOM 2509 O O . SER A 1 306 ? 16.498 27.108 -28.998 1.00 85.75 306 SER A O 1
ATOM 2511 N N . LYS A 1 307 ? 16.946 27.944 -26.967 1.00 86.00 307 LYS A N 1
ATOM 2512 C CA . LYS A 1 307 ? 17.084 26.661 -26.271 1.00 86.00 307 LYS A CA 1
ATOM 2513 C C . LYS A 1 307 ? 16.118 26.648 -25.100 1.00 86.00 307 LYS A C 1
ATOM 2515 O O . LYS A 1 307 ? 16.148 27.565 -24.282 1.00 86.00 307 LYS A O 1
ATOM 2520 N N . ILE A 1 308 ? 15.312 25.601 -24.992 1.00 90.38 308 ILE A N 1
ATOM 2521 C CA . ILE A 1 308 ? 14.406 25.404 -23.860 1.00 90.38 308 ILE A CA 1
ATOM 2522 C C . ILE A 1 308 ? 14.827 24.176 -23.057 1.00 90.38 308 ILE A C 1
ATOM 2524 O O . ILE A 1 308 ? 15.300 23.177 -23.606 1.00 90.38 308 ILE A O 1
ATOM 2528 N N . ALA A 1 309 ? 14.695 24.283 -21.737 1.00 90.94 309 ALA A N 1
ATOM 2529 C CA . ALA A 1 309 ? 14.906 23.171 -20.827 1.00 90.94 309 ALA A CA 1
ATOM 2530 C C . ALA A 1 309 ? 13.639 22.311 -20.784 1.00 90.94 309 ALA A C 1
ATOM 2532 O O . ALA A 1 309 ? 12.543 22.852 -20.658 1.00 90.94 309 ALA A O 1
ATOM 2533 N N . CYS A 1 310 ? 13.796 20.994 -20.872 1.00 90.75 310 CYS A N 1
ATOM 2534 C CA . CYS A 1 310 ? 12.683 20.055 -20.916 1.00 90.75 310 CYS A CA 1
ATOM 2535 C C . CYS A 1 310 ? 12.958 18.784 -20.103 1.00 90.75 310 CYS A C 1
ATOM 2537 O O . CYS A 1 310 ? 14.091 18.465 -19.724 1.00 90.75 310 CYS A O 1
ATOM 2539 N N . SER A 1 311 ? 11.886 18.065 -19.807 1.00 91.75 311 SER A N 1
ATOM 2540 C CA . SER A 1 311 ? 11.904 16.717 -19.242 1.00 91.75 311 SER A CA 1
ATOM 2541 C C . SER A 1 311 ? 12.334 15.668 -20.278 1.00 91.75 311 SER A C 1
ATOM 2543 O O . SER A 1 311 ? 12.454 15.952 -21.472 1.00 91.75 311 SER A O 1
ATOM 2545 N N . VAL A 1 312 ? 12.582 14.430 -19.830 1.00 91.62 312 VAL A N 1
ATOM 2546 C CA . VAL A 1 312 ? 12.891 13.332 -20.764 1.00 91.62 312 VAL A CA 1
ATOM 2547 C C . VAL A 1 312 ? 11.676 12.994 -21.626 1.00 91.62 312 VAL A C 1
ATOM 2549 O O . VAL A 1 312 ? 11.819 12.660 -22.796 1.00 91.62 312 VAL A O 1
ATOM 2552 N N . GLU A 1 313 ? 10.476 13.123 -21.072 1.00 94.19 313 GLU A N 1
ATOM 2553 C CA . GLU A 1 313 ? 9.233 12.769 -21.740 1.00 94.19 313 GLU A CA 1
ATOM 2554 C C . GLU A 1 313 ? 8.877 13.784 -22.833 1.00 94.19 313 GLU A C 1
ATOM 2556 O O . GLU A 1 313 ? 8.517 13.387 -23.940 1.00 94.19 313 GLU A O 1
ATOM 2561 N N . GLU A 1 314 ? 9.090 15.079 -22.589 1.00 92.88 314 GLU A N 1
ATOM 2562 C CA . GLU A 1 314 ? 8.961 16.127 -23.615 1.00 92.88 314 GLU A CA 1
ATOM 2563 C C . GLU A 1 314 ? 9.997 15.972 -24.736 1.00 92.88 314 GLU A C 1
ATOM 2565 O O . GLU A 1 314 ? 9.663 16.118 -25.912 1.00 92.88 314 GLU A O 1
ATOM 2570 N N . LEU A 1 315 ? 11.242 15.617 -24.395 1.00 93.31 315 LEU A N 1
ATOM 2571 C CA . LEU A 1 315 ? 12.272 15.320 -25.392 1.00 93.31 315 LEU A CA 1
ATOM 2572 C C . LEU A 1 315 ? 11.843 14.162 -26.312 1.00 93.31 315 LEU A C 1
ATOM 2574 O O . LEU A 1 315 ? 12.017 14.238 -27.530 1.00 93.31 315 LEU A O 1
ATOM 2578 N N . VAL A 1 316 ? 11.282 13.094 -25.737 1.00 94.00 316 VAL A N 1
ATOM 2579 C CA . VAL A 1 316 ? 10.785 11.935 -26.491 1.00 94.00 316 VAL A CA 1
ATOM 2580 C C . VAL A 1 316 ? 9.582 12.314 -27.359 1.00 94.00 316 VAL A C 1
ATOM 2582 O O . VAL A 1 316 ? 9.531 11.900 -28.516 1.00 94.00 316 VAL A O 1
ATOM 2585 N N . ILE A 1 317 ? 8.654 13.138 -26.860 1.00 94.44 317 ILE A N 1
ATOM 2586 C CA . ILE A 1 317 ? 7.532 13.655 -27.664 1.00 94.44 317 ILE A CA 1
ATOM 2587 C C . ILE A 1 317 ? 8.056 14.421 -28.882 1.00 94.44 317 ILE A C 1
ATOM 2589 O O . ILE A 1 317 ? 7.655 14.113 -30.002 1.00 94.44 317 ILE A O 1
ATOM 2593 N N . GLY A 1 318 ? 9.016 15.332 -28.696 1.00 92.38 318 GLY A N 1
ATOM 2594 C CA . GLY A 1 318 ? 9.610 16.084 -29.806 1.00 92.38 318 GLY A CA 1
ATOM 2595 C C . GLY A 1 318 ? 10.344 15.200 -30.825 1.00 92.38 318 GLY A C 1
ATOM 2596 O O . GLY A 1 318 ? 10.387 15.517 -32.014 1.00 92.38 318 GLY A O 1
ATOM 2597 N N . HIS A 1 319 ? 10.905 14.063 -30.397 1.00 93.19 319 HIS A N 1
ATOM 2598 C CA . HIS A 1 319 ? 11.440 13.065 -31.324 1.00 93.19 319 HIS A CA 1
ATOM 2599 C C . HIS A 1 319 ? 10.331 12.440 -32.179 1.00 93.19 319 HIS A C 1
ATOM 2601 O O . HIS A 1 319 ? 10.471 12.389 -33.399 1.00 93.19 319 HIS A O 1
ATOM 2607 N N . TYR A 1 320 ? 9.233 11.978 -31.577 1.00 95.31 320 TYR A N 1
ATOM 2608 C CA . TYR A 1 320 ? 8.138 11.357 -32.328 1.00 95.31 320 TYR A CA 1
ATOM 2609 C C . TYR A 1 320 ? 7.390 12.355 -33.224 1.00 95.31 320 TYR A C 1
ATOM 2611 O O . TYR A 1 320 ? 7.024 11.997 -34.342 1.00 95.31 320 TYR A O 1
ATOM 2619 N N . GLU A 1 321 ? 7.273 13.619 -32.815 1.00 94.31 321 GLU A N 1
ATOM 2620 C CA . GLU A 1 321 ? 6.738 14.703 -33.648 1.00 94.31 321 GLU A CA 1
ATOM 2621 C C . GLU A 1 321 ? 7.521 14.848 -34.960 1.00 94.31 321 GLU A C 1
ATOM 2623 O O . GLU A 1 321 ? 6.943 14.796 -36.048 1.00 94.31 321 GLU A O 1
ATOM 2628 N N . LYS A 1 322 ? 8.858 14.893 -34.875 1.00 92.00 322 LYS A N 1
ATOM 2629 C CA . LYS A 1 322 ? 9.753 14.923 -36.046 1.00 92.00 322 LYS A CA 1
ATOM 2630 C C . LYS A 1 322 ? 9.702 13.648 -36.895 1.00 92.00 322 LYS A C 1
ATOM 2632 O O . LYS A 1 322 ? 10.116 13.679 -38.049 1.00 92.00 322 LYS A O 1
ATOM 2637 N N . ASN A 1 323 ? 9.199 12.542 -36.345 1.00 94.31 323 ASN A N 1
ATOM 2638 C CA . ASN A 1 323 ? 9.047 11.254 -37.028 1.00 94.31 323 ASN A CA 1
ATOM 2639 C C . ASN A 1 323 ? 7.598 10.979 -37.475 1.00 94.31 323 ASN A C 1
ATOM 2641 O O . ASN A 1 323 ? 7.225 9.826 -37.687 1.00 94.31 323 ASN A O 1
ATOM 2645 N N . GLY A 1 324 ? 6.781 12.024 -37.645 1.00 95.81 324 GLY A N 1
ATOM 2646 C CA . GLY A 1 324 ? 5.453 11.914 -38.256 1.00 95.81 324 GLY A CA 1
ATOM 2647 C C . GLY A 1 324 ? 4.303 11.658 -37.280 1.00 95.81 324 GLY A C 1
ATOM 2648 O O . GLY A 1 324 ? 3.199 11.351 -37.726 1.00 95.81 324 GLY A O 1
ATOM 2649 N N . PHE A 1 325 ? 4.526 11.809 -35.972 1.00 96.56 325 PHE A N 1
ATOM 2650 C CA . PHE A 1 325 ? 3.482 11.729 -34.946 1.00 96.56 325 PHE A CA 1
ATOM 2651 C C . PHE A 1 325 ? 3.193 13.125 -34.373 1.00 96.56 325 PHE A C 1
ATOM 2653 O O . PHE A 1 325 ? 3.727 13.476 -33.324 1.00 96.56 325 PHE A O 1
ATOM 2660 N N . PRO A 1 326 ? 2.349 13.942 -35.031 1.00 92.94 326 PRO A N 1
ATOM 2661 C CA . PRO A 1 326 ? 2.202 15.370 -34.720 1.00 92.94 326 PRO A CA 1
ATOM 2662 C C . PRO A 1 326 ? 1.565 15.667 -33.354 1.00 92.94 326 P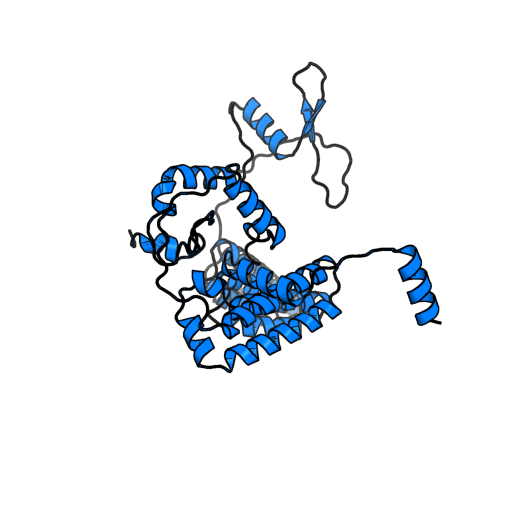RO A C 1
ATOM 2664 O O . PRO A 1 326 ? 1.536 16.815 -32.932 1.00 92.94 326 PRO A O 1
ATOM 2667 N N . ASN A 1 327 ? 1.021 14.657 -32.670 1.00 94.19 327 ASN A N 1
ATOM 2668 C CA . ASN A 1 327 ? 0.377 14.805 -31.371 1.00 94.19 327 ASN A CA 1
ATOM 2669 C C . ASN A 1 327 ? 0.973 13.802 -30.378 1.00 94.19 327 ASN A C 1
ATOM 2671 O O . ASN A 1 327 ? 1.120 12.622 -30.699 1.00 94.19 327 ASN A O 1
ATOM 2675 N N . GLY A 1 328 ? 1.240 14.253 -29.152 1.00 92.88 328 GLY A N 1
ATOM 2676 C CA . GLY A 1 328 ? 1.729 13.413 -28.062 1.00 92.88 328 GLY A CA 1
ATOM 2677 C C . GLY A 1 328 ? 1.298 13.956 -26.704 1.00 92.88 328 GLY A C 1
ATOM 2678 O O . GLY A 1 328 ? 1.272 15.165 -26.491 1.00 92.88 328 GLY A O 1
ATOM 2679 N N . ILE A 1 329 ? 0.939 13.059 -25.784 1.00 93.50 329 ILE A N 1
ATOM 2680 C CA . ILE A 1 329 ? 0.550 13.407 -24.413 1.00 93.50 329 ILE A CA 1
ATOM 2681 C C . ILE A 1 329 ? 1.398 12.580 -23.455 1.00 93.50 329 ILE A C 1
ATOM 2683 O O . ILE A 1 329 ? 1.393 11.351 -23.515 1.00 93.50 329 ILE A O 1
ATOM 2687 N N . HIS A 1 330 ? 2.079 13.251 -22.530 1.00 93.81 330 HIS A N 1
ATOM 2688 C CA . HIS A 1 330 ? 2.690 12.593 -21.384 1.00 93.81 330 HIS A CA 1
ATOM 2689 C C . HIS A 1 330 ? 1.690 12.553 -20.219 1.00 93.81 330 HIS A C 1
ATOM 2691 O O . HIS A 1 330 ? 1.548 13.524 -19.480 1.00 93.81 330 HIS A O 1
ATOM 2697 N N . GLY A 1 331 ? 0.967 11.438 -20.082 1.00 91.31 331 GLY A N 1
ATOM 2698 C CA . GLY A 1 331 ? -0.029 11.252 -19.019 1.00 91.31 331 GLY A CA 1
ATOM 2699 C C . GLY A 1 331 ? 0.089 9.940 -18.243 1.00 91.31 331 GLY A C 1
ATOM 2700 O O . GLY A 1 331 ? -0.739 9.692 -17.367 1.00 91.31 331 GLY A O 1
ATOM 2701 N N . GLU A 1 332 ? 1.088 9.102 -18.534 1.00 92.81 332 GLU A N 1
ATOM 2702 C CA . GLU A 1 332 ? 1.262 7.777 -17.918 1.00 92.81 332 GLU A CA 1
ATOM 2703 C C . GLU A 1 332 ? -0.067 6.983 -17.884 1.00 92.81 332 GLU A C 1
ATOM 2705 O O . GLU A 1 332 ? -0.764 6.868 -18.894 1.00 92.81 332 GLU A O 1
ATOM 2710 N N . GLY A 1 333 ? -0.463 6.459 -16.717 1.00 91.44 333 GLY A N 1
ATOM 2711 C CA . GLY A 1 333 ? -1.746 5.779 -16.534 1.00 91.44 333 GLY A CA 1
ATOM 2712 C C . GLY A 1 333 ? -2.963 6.712 -16.546 1.00 91.44 333 GLY A C 1
ATOM 2713 O O . GLY A 1 333 ? -4.070 6.254 -16.820 1.00 91.44 333 GLY A O 1
ATOM 2714 N N . SER A 1 334 ? -2.795 8.015 -16.285 1.00 93.25 334 SER A N 1
ATOM 2715 C CA . SER A 1 334 ? -3.926 8.953 -16.180 1.00 93.25 334 SER A CA 1
ATOM 2716 C C . SER A 1 334 ? -4.685 9.111 -17.498 1.00 93.25 334 SER A C 1
ATOM 2718 O O . SER A 1 334 ? -5.909 9.214 -17.475 1.00 93.25 334 SER A O 1
ATOM 2720 N N . THR A 1 335 ? -3.992 9.031 -18.639 1.00 95.19 335 THR A N 1
ATOM 2721 C CA . THR A 1 335 ? -4.621 9.050 -19.966 1.00 95.19 335 THR A CA 1
ATOM 2722 C C . THR A 1 335 ? -5.614 7.899 -20.114 1.00 95.19 335 THR A C 1
ATOM 2724 O O . THR A 1 335 ? -6.768 8.115 -20.480 1.00 95.19 335 THR A O 1
ATOM 2727 N N . PHE A 1 336 ? -5.206 6.679 -19.760 1.00 95.81 336 PHE A N 1
ATOM 2728 C CA . PHE A 1 336 ? -6.072 5.504 -19.851 1.00 95.81 336 PHE A CA 1
ATOM 2729 C C . PHE A 1 336 ? -7.161 5.493 -18.777 1.00 95.81 336 PHE A C 1
ATOM 2731 O O . PHE A 1 336 ? -8.286 5.104 -19.073 1.00 95.81 336 PHE A O 1
ATOM 2738 N N . HIS A 1 337 ? -6.878 5.972 -17.562 1.00 94.00 337 HIS A N 1
ATOM 2739 C CA . HIS A 1 337 ? -7.903 6.133 -16.527 1.00 94.00 337 HIS A CA 1
ATOM 2740 C C . HIS A 1 337 ? -8.975 7.154 -16.929 1.00 94.00 337 HIS A C 1
ATOM 2742 O O . HIS A 1 337 ? -10.152 6.924 -16.666 1.00 94.00 337 HIS A O 1
ATOM 2748 N N . ALA A 1 338 ? -8.595 8.251 -17.592 1.00 95.12 338 ALA A N 1
ATOM 2749 C CA . ALA A 1 338 ? -9.541 9.234 -18.110 1.00 95.12 338 ALA A CA 1
ATOM 2750 C C . ALA A 1 338 ? -10.419 8.627 -19.210 1.00 95.12 338 ALA A C 1
ATOM 2752 O O . ALA A 1 338 ? -11.637 8.768 -19.163 1.00 95.12 338 ALA A O 1
ATOM 2753 N N . ILE A 1 339 ? -9.818 7.900 -20.158 1.00 96.75 339 ILE A N 1
ATOM 2754 C CA . ILE A 1 339 ? -10.549 7.168 -21.202 1.00 96.75 339 ILE A CA 1
ATOM 2755 C C . ILE A 1 339 ? -11.525 6.167 -20.570 1.00 96.75 339 ILE A C 1
ATOM 2757 O O . ILE A 1 339 ? -12.713 6.200 -20.873 1.00 96.75 339 ILE A O 1
ATOM 2761 N N . PHE A 1 340 ? -11.055 5.333 -19.642 1.00 95.88 340 PHE A N 1
ATOM 2762 C CA . PHE A 1 340 ? -11.892 4.383 -18.907 1.00 95.88 340 PHE A CA 1
ATOM 2763 C C . PHE A 1 340 ? -13.058 5.080 -18.192 1.00 95.88 340 PHE A C 1
ATOM 2765 O O . PHE A 1 340 ? -14.206 4.670 -18.340 1.00 95.88 340 PHE A O 1
ATOM 2772 N N . GLY A 1 341 ? -12.784 6.173 -17.478 1.00 95.81 341 GLY A N 1
ATOM 2773 C CA . GLY A 1 341 ? -13.810 6.965 -16.805 1.00 95.81 341 GLY A CA 1
ATOM 2774 C C . GLY A 1 341 ? -14.839 7.554 -17.769 1.00 95.81 341 GLY A C 1
ATOM 2775 O O . GLY A 1 341 ? -16.022 7.534 -17.459 1.00 95.81 341 GLY A O 1
ATOM 2776 N N . MET A 1 342 ? -14.416 8.035 -18.942 1.00 96.31 342 MET A N 1
ATOM 2777 C CA . MET A 1 342 ? -15.319 8.591 -19.956 1.00 96.31 342 MET A CA 1
ATOM 2778 C C . MET A 1 342 ? -16.225 7.528 -20.587 1.00 96.31 342 MET A C 1
ATOM 2780 O O . MET A 1 342 ? -17.406 7.791 -20.793 1.00 96.31 342 MET A O 1
ATOM 2784 N N . PHE A 1 343 ? -15.696 6.338 -20.883 1.00 97.00 343 PHE A N 1
ATOM 2785 C CA . PHE A 1 343 ? -16.464 5.275 -21.543 1.00 97.00 343 PHE A CA 1
ATOM 2786 C C . PHE A 1 343 ? -17.375 4.487 -20.604 1.00 97.00 343 PHE A C 1
ATOM 2788 O O . PHE A 1 343 ? -18.370 3.936 -21.061 1.00 97.00 343 PHE A O 1
ATOM 2795 N N . PHE A 1 344 ? -17.037 4.413 -19.317 1.00 95.88 344 PHE A N 1
ATOM 2796 C CA . PHE A 1 344 ? -17.730 3.556 -18.354 1.00 95.88 344 PHE A CA 1
ATOM 2797 C C . PHE A 1 344 ? -18.290 4.341 -17.165 1.00 95.88 344 PHE A C 1
ATOM 2799 O O . PHE A 1 344 ? -18.483 3.773 -16.092 1.00 95.88 344 PHE A O 1
ATOM 2806 N N . TRP A 1 345 ? -18.527 5.646 -17.320 1.00 96.19 345 TRP A N 1
ATOM 2807 C CA . TRP A 1 345 ? -18.966 6.527 -16.233 1.00 96.19 345 TRP A CA 1
ATOM 2808 C C . TRP A 1 345 ? -20.234 6.013 -15.537 1.00 96.19 345 TRP A C 1
ATOM 2810 O O . TRP A 1 345 ? -20.276 5.858 -14.318 1.00 96.19 345 TRP A O 1
ATOM 2820 N N . ASP A 1 346 ? -21.261 5.700 -16.317 1.00 95.06 346 ASP A N 1
ATOM 2821 C CA . ASP A 1 346 ? -22.540 5.146 -15.873 1.00 95.06 346 ASP A CA 1
ATOM 2822 C C . ASP A 1 346 ? -22.388 3.782 -15.180 1.00 95.06 346 ASP A C 1
ATOM 2824 O O . ASP A 1 346 ? -23.062 3.509 -14.185 1.00 95.06 346 ASP A O 1
ATOM 2828 N N . ILE A 1 347 ? -21.445 2.958 -15.640 1.00 94.56 347 ILE A N 1
ATOM 2829 C CA . ILE A 1 347 ? -21.121 1.666 -15.023 1.00 94.56 347 ILE A CA 1
ATOM 2830 C C . ILE A 1 347 ? -20.400 1.859 -13.681 1.00 94.56 347 ILE A C 1
ATOM 2832 O O . ILE A 1 347 ? -20.758 1.221 -12.683 1.00 94.56 347 ILE A O 1
ATOM 2836 N N . ILE A 1 348 ? -19.406 2.750 -13.626 1.00 95.19 348 ILE A N 1
ATOM 2837 C CA . ILE A 1 348 ? -18.628 3.059 -12.416 1.00 95.19 348 ILE A CA 1
ATOM 2838 C C . ILE A 1 348 ? -19.552 3.592 -11.314 1.00 95.19 348 ILE A C 1
ATOM 2840 O O . ILE A 1 348 ? -19.464 3.145 -10.169 1.00 95.19 348 ILE A O 1
ATOM 2844 N N . TYR A 1 349 ? -20.467 4.497 -11.664 1.00 95.12 349 TYR A N 1
ATOM 2845 C CA . TYR A 1 349 ? -21.392 5.153 -10.733 1.00 95.12 349 TYR A CA 1
ATOM 2846 C C . TYR A 1 349 ? -22.772 4.477 -10.648 1.00 95.12 349 TYR A C 1
ATOM 2848 O O . TYR A 1 349 ? -23.749 5.086 -10.208 1.00 95.12 349 TYR A O 1
ATOM 2856 N N . SER A 1 350 ? -22.849 3.200 -11.032 1.00 93.25 350 SER A N 1
ATOM 2857 C CA . SER A 1 350 ? -24.058 2.381 -10.924 1.00 93.25 350 SER A CA 1
ATOM 2858 C C . SER A 1 350 ? -24.486 2.124 -9.471 1.00 93.25 350 SER A C 1
ATOM 2860 O O . SER A 1 350 ? -23.705 2.217 -8.519 1.00 93.25 350 SER A O 1
ATOM 2862 N N . ALA A 1 351 ? -25.765 1.783 -9.299 1.00 92.19 351 ALA A N 1
ATOM 2863 C CA . ALA A 1 351 ? -26.393 1.558 -8.002 1.00 92.19 351 ALA A CA 1
ATOM 2864 C C . ALA A 1 351 ? -25.974 0.219 -7.375 1.00 92.19 351 ALA A C 1
ATOM 2866 O O . ALA A 1 351 ? -26.679 -0.782 -7.501 1.00 92.19 351 ALA A O 1
ATOM 2867 N N . VAL A 1 352 ? -24.833 0.198 -6.683 1.00 91.81 352 VAL A N 1
ATOM 2868 C CA . VAL A 1 352 ? -24.324 -1.007 -6.013 1.00 91.81 352 VAL A CA 1
ATOM 2869 C C . VAL A 1 352 ? -24.345 -0.845 -4.492 1.00 91.81 352 VAL A C 1
ATOM 2871 O O . VAL A 1 352 ? -23.787 0.132 -3.981 1.00 91.81 352 VAL A O 1
ATOM 2874 N N . PRO A 1 353 ? -24.955 -1.793 -3.750 1.00 93.06 353 PRO A N 1
ATOM 2875 C CA . PRO A 1 353 ? -24.962 -1.770 -2.294 1.00 93.06 353 PRO A CA 1
ATOM 2876 C C . PRO A 1 353 ? -23.560 -1.638 -1.695 1.00 93.06 353 PRO A C 1
ATOM 2878 O O . PRO A 1 353 ? -22.636 -2.352 -2.079 1.00 93.06 353 PRO A O 1
ATOM 2881 N N . ASP A 1 354 ? -23.424 -0.733 -0.730 1.00 93.75 354 ASP A N 1
ATOM 2882 C CA . ASP A 1 354 ? -22.213 -0.425 0.040 1.00 93.75 354 ASP A CA 1
ATOM 2883 C C . ASP A 1 354 ? -21.002 0.099 -0.759 1.00 93.75 354 ASP A C 1
ATOM 2885 O O . ASP A 1 354 ? -19.996 0.469 -0.156 1.00 93.75 354 ASP A O 1
ATOM 2889 N N . ALA A 1 355 ? -21.076 0.188 -2.091 1.00 93.31 355 ALA A N 1
ATOM 2890 C CA . ALA A 1 355 ? -20.010 0.773 -2.909 1.00 93.31 355 ALA A CA 1
ATOM 2891 C C . ALA A 1 355 ? -19.875 2.289 -2.681 1.00 93.31 355 ALA A C 1
ATOM 2893 O O . ALA A 1 355 ? -18.772 2.840 -2.724 1.00 93.31 355 ALA A O 1
ATOM 2894 N N . PHE A 1 356 ? -20.996 2.948 -2.379 1.00 93.12 356 PHE A N 1
ATOM 2895 C CA . PHE A 1 356 ? -21.060 4.338 -1.945 1.00 93.12 356 PHE A CA 1
ATOM 2896 C C . PHE A 1 356 ? -21.744 4.417 -0.574 1.00 93.12 356 PHE A C 1
ATOM 2898 O O . PHE A 1 356 ? -22.882 3.980 -0.411 1.00 93.12 356 PHE A O 1
ATOM 2905 N N . ILE A 1 357 ? -21.045 4.982 0.408 1.00 91.81 357 ILE A N 1
ATOM 2906 C CA . ILE A 1 357 ? -21.480 5.190 1.795 1.00 91.81 357 ILE A CA 1
ATOM 2907 C C . ILE A 1 357 ? -21.877 6.647 2.077 1.00 91.81 357 ILE A C 1
ATOM 2909 O O . ILE A 1 357 ? -22.555 6.919 3.065 1.00 91.81 357 ILE A O 1
ATOM 2913 N N . ASN A 1 358 ? -21.473 7.597 1.226 1.00 90.12 358 ASN A N 1
ATOM 2914 C CA . ASN A 1 358 ? -21.873 9.003 1.310 1.00 90.12 358 ASN A CA 1
ATOM 2915 C C . ASN A 1 358 ? -21.858 9.674 -0.079 1.00 90.12 358 ASN A C 1
ATOM 2917 O O . ASN A 1 358 ? -21.386 9.094 -1.048 1.00 90.12 358 ASN A O 1
ATOM 2921 N N . LYS A 1 359 ? -22.350 10.918 -0.161 1.00 90.44 359 LYS A N 1
ATOM 2922 C CA . LYS A 1 359 ? -22.496 11.700 -1.408 1.00 90.44 359 LYS A CA 1
ATOM 2923 C C . LYS A 1 359 ? -21.225 12.409 -1.918 1.00 90.44 359 LYS A C 1
ATOM 2925 O O . LYS A 1 359 ? -21.281 13.107 -2.923 1.00 90.44 359 LYS A O 1
ATOM 2930 N N . HIS A 1 360 ? -20.115 12.317 -1.192 1.00 89.44 360 HIS A N 1
ATOM 2931 C CA . HIS A 1 360 ? -18.846 12.996 -1.483 1.00 89.44 360 HIS A CA 1
ATOM 2932 C C . HIS A 1 360 ? -17.703 11.997 -1.723 1.00 89.44 360 HIS A C 1
ATOM 2934 O O . HIS A 1 360 ? -16.551 12.232 -1.354 1.00 89.44 360 HIS A O 1
ATOM 2940 N N . GLN A 1 361 ? -18.015 10.862 -2.341 1.00 89.00 361 GLN A N 1
ATOM 2941 C CA . GLN A 1 361 ? -17.031 9.935 -2.880 1.00 89.00 361 GLN A CA 1
ATOM 2942 C C . GLN A 1 361 ? -16.694 10.258 -4.331 1.00 89.00 361 GLN A C 1
ATOM 2944 O O . GLN A 1 361 ? -17.562 10.588 -5.142 1.00 89.00 361 GLN A O 1
ATOM 2949 N N . ILE A 1 362 ? -15.408 10.130 -4.647 1.00 88.94 362 ILE A N 1
ATOM 2950 C CA . ILE A 1 362 ? -14.885 10.287 -6.006 1.00 88.94 362 ILE A CA 1
ATOM 2951 C C . ILE A 1 362 ? -14.993 8.956 -6.761 1.00 88.94 362 ILE A C 1
ATOM 2953 O O . ILE A 1 362 ? -15.252 8.961 -7.957 1.00 88.94 362 ILE A O 1
ATOM 2957 N N . LEU A 1 363 ? -14.837 7.824 -6.067 1.00 91.50 363 LEU A N 1
ATOM 2958 C CA . LEU A 1 363 ? -14.838 6.473 -6.635 1.00 91.50 363 LEU A CA 1
ATOM 2959 C C . LEU A 1 363 ? -15.659 5.522 -5.741 1.00 91.50 363 LEU A C 1
ATOM 2961 O O . LEU A 1 363 ? -15.745 5.761 -4.527 1.00 91.50 363 LEU A O 1
ATOM 2965 N N . PRO A 1 364 ? -16.254 4.453 -6.304 1.00 93.56 364 PRO A N 1
ATOM 2966 C CA . PRO A 1 364 ? -16.855 3.397 -5.500 1.00 93.56 364 PRO A CA 1
ATOM 2967 C C . PRO A 1 364 ? -15.772 2.632 -4.725 1.00 93.56 364 PRO A C 1
ATOM 2969 O O . PRO A 1 364 ? -14.676 2.401 -5.237 1.00 93.56 364 PRO A O 1
ATOM 2972 N N . LEU A 1 365 ? -16.083 2.217 -3.495 1.00 92.44 365 LEU A N 1
ATOM 2973 C CA . LEU A 1 365 ? -15.124 1.596 -2.567 1.00 92.44 365 LEU A CA 1
ATOM 2974 C C . LEU A 1 365 ? -14.537 0.268 -3.062 1.00 92.44 365 LEU A C 1
ATOM 2976 O O . LEU A 1 365 ? -13.480 -0.159 -2.607 1.00 92.44 365 LEU A O 1
ATOM 2980 N N . ASP A 1 366 ? -15.220 -0.407 -3.975 1.00 93.06 366 ASP A N 1
ATOM 2981 C CA . ASP A 1 366 ? -14.823 -1.695 -4.525 1.00 93.06 366 ASP A CA 1
ATOM 2982 C C . ASP A 1 366 ? -14.117 -1.593 -5.884 1.00 93.06 366 ASP A C 1
ATOM 2984 O O . ASP A 1 366 ? -13.701 -2.643 -6.371 1.00 93.06 366 ASP A O 1
ATOM 2988 N N . LEU A 1 367 ? -13.927 -0.395 -6.469 1.00 92.50 367 LEU A N 1
ATOM 2989 C CA . LEU A 1 367 ? -13.314 -0.206 -7.800 1.00 92.50 367 LEU A CA 1
ATOM 2990 C C . LEU A 1 367 ? -11.987 -0.960 -7.944 1.00 92.50 367 LEU A C 1
ATOM 2992 O O . LEU A 1 367 ? -11.744 -1.645 -8.933 1.00 92.50 367 LEU A O 1
ATOM 2996 N N . ASN A 1 368 ? -11.149 -0.862 -6.912 1.00 88.31 368 ASN A N 1
ATOM 2997 C CA . ASN A 1 368 ? -9.841 -1.508 -6.830 1.00 88.31 368 ASN A CA 1
ATOM 2998 C C . ASN A 1 368 ? -9.927 -2.898 -6.181 1.00 88.31 368 ASN A C 1
ATOM 3000 O O . ASN A 1 368 ? -9.044 -3.291 -5.418 1.00 88.31 368 ASN A O 1
ATOM 3004 N N . SER A 1 369 ? -11.014 -3.630 -6.418 1.00 87.88 369 SER A N 1
ATOM 3005 C CA . SER A 1 369 ? -11.213 -4.970 -5.875 1.00 87.88 369 SER A CA 1
ATOM 3006 C C . SER A 1 369 ? -11.797 -5.920 -6.923 1.00 87.88 369 SER A C 1
ATOM 3008 O O . SER A 1 369 ? -12.499 -5.476 -7.835 1.00 87.88 369 SER A O 1
ATOM 3010 N N . PRO A 1 370 ? -11.595 -7.242 -6.765 1.00 87.12 370 PRO A N 1
ATOM 3011 C CA . PRO A 1 370 ? -12.221 -8.237 -7.638 1.00 87.12 370 PRO A CA 1
ATOM 3012 C C . PRO A 1 370 ? -13.757 -8.146 -7.676 1.00 87.12 370 PRO A C 1
ATOM 3014 O O . PRO A 1 370 ? -14.376 -8.602 -8.634 1.00 87.12 370 PRO A O 1
ATOM 3017 N N . PHE A 1 371 ? -14.376 -7.535 -6.656 1.00 89.94 371 PHE A N 1
ATOM 3018 C CA . PHE A 1 371 ? -15.825 -7.373 -6.578 1.00 89.94 371 PHE A CA 1
ATOM 3019 C C . PHE A 1 371 ? -16.370 -6.433 -7.651 1.00 89.94 371 PHE A C 1
ATOM 3021 O O . PHE A 1 371 ? -17.468 -6.688 -8.127 1.00 89.94 371 PHE A O 1
ATOM 3028 N N . PHE A 1 372 ? -15.618 -5.407 -8.073 1.00 93.31 372 PHE A N 1
ATOM 3029 C CA . PHE A 1 372 ? -16.109 -4.442 -9.059 1.00 93.31 372 PHE A CA 1
ATOM 3030 C C . PHE A 1 372 ? -16.442 -5.109 -10.391 1.00 93.31 372 PHE A C 1
ATOM 3032 O O . PHE A 1 372 ? -17.544 -4.952 -10.905 1.00 93.31 372 PHE A O 1
ATOM 3039 N N . TYR A 1 373 ? -15.523 -5.907 -10.935 1.00 90.50 373 TYR A N 1
ATOM 3040 C CA . TYR A 1 373 ? -15.779 -6.597 -12.198 1.00 90.50 373 TYR A CA 1
ATOM 3041 C C . TYR A 1 373 ? -16.832 -7.704 -12.037 1.00 90.50 373 TYR A C 1
ATOM 3043 O O . TYR A 1 373 ? -17.696 -7.872 -12.893 1.00 90.50 373 TYR A O 1
ATOM 3051 N N . ALA A 1 374 ? -16.825 -8.407 -10.897 1.00 89.31 374 ALA A N 1
ATOM 3052 C CA . ALA A 1 374 ? -17.765 -9.491 -10.613 1.00 89.31 374 ALA A CA 1
ATOM 3053 C C . ALA A 1 374 ? -19.244 -9.051 -10.558 1.00 89.31 374 ALA A C 1
ATOM 3055 O O . ALA A 1 374 ? -20.124 -9.896 -10.714 1.00 89.31 374 ALA A O 1
ATOM 3056 N N . ARG A 1 375 ? -19.535 -7.750 -10.384 1.00 86.88 375 ARG A N 1
ATOM 3057 C CA . ARG A 1 375 ? -20.901 -7.186 -10.459 1.00 86.88 375 ARG A CA 1
ATOM 3058 C C . ARG A 1 375 ? -21.621 -7.529 -11.762 1.00 86.88 375 ARG A C 1
ATOM 3060 O O . ARG A 1 375 ? -22.841 -7.651 -11.768 1.00 86.88 375 ARG A O 1
ATOM 3067 N N . PHE A 1 376 ? -20.869 -7.632 -12.854 1.00 80.00 376 PHE A N 1
ATOM 3068 C CA . PHE A 1 376 ? -21.408 -7.689 -14.212 1.00 80.00 376 PHE A CA 1
ATOM 3069 C C . PHE A 1 376 ? -21.467 -9.115 -14.779 1.00 80.00 376 PHE A C 1
ATOM 3071 O O . PHE A 1 376 ? -21.778 -9.294 -15.952 1.00 80.00 376 PHE A O 1
ATOM 3078 N N . GLY A 1 377 ? -21.225 -10.125 -13.933 1.00 66.50 377 GLY A N 1
ATOM 3079 C CA . GLY A 1 377 ? -21.148 -11.530 -14.329 1.00 66.50 377 GLY A CA 1
ATOM 3080 C C . GLY A 1 377 ? -19.820 -11.877 -15.004 1.00 66.50 377 GLY A C 1
ATOM 3081 O O . GLY A 1 377 ? -19.129 -11.026 -15.560 1.00 66.50 377 GLY A O 1
ATOM 3082 N N . SER A 1 378 ? -19.433 -13.149 -14.933 1.00 50.69 378 SER A N 1
ATOM 3083 C CA . SER A 1 378 ? -18.423 -13.695 -15.837 1.00 50.69 378 SER A CA 1
ATOM 3084 C C . SER A 1 378 ? -19.011 -13.700 -17.247 1.00 50.69 378 SER A C 1
ATOM 3086 O O . SER A 1 378 ? -20.006 -14.393 -17.466 1.00 50.69 378 SER A O 1
ATOM 3088 N N . LEU A 1 379 ? -18.435 -12.909 -18.156 1.00 40.62 379 LEU A N 1
ATOM 3089 C CA . LEU A 1 379 ? -18.651 -13.064 -19.598 1.00 40.62 379 LEU A CA 1
ATOM 3090 C C . LEU A 1 379 ? -18.328 -14.491 -20.051 1.00 40.62 379 LEU A C 1
ATOM 3092 O O . LEU A 1 379 ? -17.327 -15.049 -19.538 1.00 40.62 379 LEU A O 1
#

Secondary structure (DSSP, 8-state):
-HHHHHHHHHHHH-S-----HHHHHHHHHHHHHHS---TTSGGG--HHHHHHHHHHHHHTTS--PPP------S-SSSSHHHHHHHHHHHHHHHHHHHHHHHT-HHHHHHHHHHHHHHHHHHHH-HHHHHHHHHS-HHHHTTSHHHHHHHHHHHHHHHHHHTT-HHHHHHHHHHHHH--SS-GGGHHHHHHHHHHIIIIIS--HHHHHHHHHHHHH-TTS-HHHHHHHHHHHHHHHHHHHHHHHHHHHTT-SS---------S---SSPPP-PPPPPP-----EEPS---TTSPP-EEEE-SSTT-EEEE-HHHHHHHHHHHTT-------HHHHHHHHHHHHSHHHHTS--TTT-SSTT-SS-TTTTSHHHHHTT---